Protein 5NCB (pdb70)

Nearest PDB structures (foldseek):
  8u1i-assembly1_A  TM=9.686E-01  e=1.005E-39  Amycolatopsis thermoflava N1165
  3ejb-assembly4_H  TM=8.781E-01  e=1.140E-22  Bacillus subtilis
  7tnu-assembly1_A  TM=8.016E-01  e=3.005E-18  Rhodopseudomonas palustris HaA2
  8hgc-assembly1_A  TM=7.969E-01  e=2.587E-18  Rhodopseudomonas palustris HaA2
  8gly-assembly1_A  TM=8.025E-01  e=7.378E-18  Rhodopseudomonas palustris HaA2

Solvent-accessible surface area: 16768 Å² total

Foldseek 3Di:
DPPVVVVLVVDELNLFQPVQVVLVVCLVPPQWDQRQQLRATEHQAQVQQQCQLAPPQKAWAFRPLQCVLQPPDALRHDDDPLVVLQLCLQPCQPLVNCVVPVCVLQQVQLVVLCVVPLPPQKDWCLVSHLQQSLCCSLCVQQVNNVQHSVLLVQLQVLSQQRLQQRTADPVRHRPCPVSNVSSVVSLVVCCVVCVVVVVCLLVPPDRHSNSCQQDPDDPSGGDDCVNCVSNVSVCSHPSVFLSQLLLLVVQCLVVVVNLLVCLVPVVLVLLSSLLSCLLAQQQQARIWIFGQAFDAGRNDTDGHGHIYYRQNSNSQHPVPDDPSNHRDSPDPPDDGQSQHDHPSGHSNVSSSSSSSSSVNSVCVSAVFKHFPVVDDWGWGGNRGIGTPITMIGGDD

B-factor: mean 24.37, std 8.32, range [14.02, 73.14]

Structure (mmCIF, N/CA/C/O backbone):
data_5NCB
#
_entry.id   5NCB
#
_cell.length_a   104.080
_cell.length_b   104.080
_cell.length_c   115.754
_cell.angle_alpha   90.00
_cell.angle_beta   90.00
_cell.angle_gamma   90.00
#
_symmetry.space_group_name_H-M   'P 43 21 2'
#
loop_
_entity.id
_entity.type
_entity.pdbx_description
1 polymer 'Cytochrome P450'
2 non-polymer 'PROTOPORPHYRIN IX CONTAINING FE'
3 non-polymer Guaiacol
4 water water
#
loop_
_atom_site.group_PDB
_atom_site.id
_atom_site.type_symbol
_atom_site.label_atom_id
_atom_site.label_alt_id
_atom_site.label_comp_id
_atom_site.label_asym_id
_atom_site.label_entity_id
_atom_site.label_seq_id
_atom_site.pdbx_PDB_ins_code
_atom_site.Cartn_x
_atom_site.Cartn_y
_atom_site.Cartn_z
_atom_site.occupancy
_atom_site.B_iso_or_equiv
_atom_site.auth_seq_id
_atom_site.auth_comp_id
_atom_site.auth_asym_id
_atom_site.auth_atom_id
_atom_site.pdbx_PDB_model_num
ATOM 1 N N . GLU A 1 7 ? -4.149 37.643 72.993 1.00 42.78 5 GLU A N 1
ATOM 2 C CA . GLU A 1 7 ? -4.083 38.554 74.092 1.00 44.29 5 GLU A CA 1
ATOM 3 C C . GLU A 1 7 ? -4.489 39.958 73.622 1.00 41.17 5 GLU A C 1
ATOM 4 O O . GLU A 1 7 ? -4.699 40.797 74.486 1.00 47.08 5 GLU A O 1
ATOM 10 N N . ARG A 1 8 ? -4.597 40.221 72.293 1.00 36.92 6 ARG A N 1
ATOM 11 C CA . ARG A 1 8 ? -5.045 41.570 71.808 1.00 29.17 6 ARG A CA 1
ATOM 12 C C . ARG A 1 8 ? -6.576 41.623 71.850 1.00 27.10 6 ARG A C 1
ATOM 13 O O . ARG A 1 8 ? -7.233 40.929 71.057 1.00 26.13 6 ARG A O 1
ATOM 21 N N . PRO A 1 9 ? -7.154 42.433 72.742 1.00 22.62 7 PRO A N 1
ATOM 22 C CA . PRO A 1 9 ? -8.561 42.180 73.044 1.00 22.48 7 PRO A CA 1
ATOM 23 C C . PRO A 1 9 ? -9.557 42.355 71.901 1.00 19.68 7 PRO A C 1
ATOM 24 O O . PRO A 1 9 ? -10.471 41.531 71.732 1.00 20.09 7 PRO A O 1
ATOM 28 N N . ASP A 1 10 ? -9.367 43.399 71.119 1.00 19.78 8 ASP A N 1
ATOM 29 C CA . ASP A 1 10 ? -10.288 43.673 70.030 1.00 19.06 8 ASP A CA 1
ATOM 30 C C . ASP A 1 10 ? -10.237 42.626 68.917 1.00 20.39 8 ASP A C 1
ATOM 31 O O . ASP A 1 10 ? -11.132 42.586 68.078 1.00 21.24 8 ASP A O 1
ATOM 36 N N . LEU A 1 11 ? -9.168 41.824 68.904 1.00 19.59 9 LEU A N 1
ATOM 37 C CA . LEU A 1 11 ? -9.027 40.759 67.937 1.00 21.40 9 LEU A CA 1
ATOM 38 C C . LEU A 1 11 ? -9.438 39.405 68.492 1.00 21.13 9 LEU A C 1
ATOM 39 O O . LEU A 1 11 ? -9.050 38.393 67.923 1.00 23.60 9 LEU A O 1
ATOM 44 N N . ALA A 1 12 ? -10.252 39.357 69.532 1.00 20.41 10 ALA A N 1
ATOM 45 C CA . ALA A 1 12 ? -10.669 38.063 70.124 1.00 22.25 10 ALA A CA 1
ATOM 46 C C . ALA A 1 12 ? -11.361 37.152 69.097 1.00 21.20 10 ALA A C 1
ATOM 47 O O . ALA A 1 12 ? -11.388 35.931 69.262 1.00 22.01 10 ALA A O 1
ATOM 49 N N . TRP A 1 13 ? -11.956 37.753 68.066 1.00 18.67 11 TRP A N 1
ATOM 50 C CA . TRP A 1 13 ? -12.578 36.969 66.989 1.00 19.53 11 TRP A CA 1
ATOM 51 C C . TRP A 1 13 ? -11.605 36.035 66.308 1.00 18.91 11 TRP A C 1
ATOM 52 O O . TRP A 1 13 ? -12.005 34.990 65.790 1.00 20.11 11 TRP A O 1
ATOM 63 N N . LEU A 1 14 ? -10.315 36.404 66.294 1.00 18.77 12 LEU A N 1
ATOM 64 C CA . LEU A 1 14 ? -9.317 35.546 65.669 1.00 19.00 12 LEU A CA 1
ATOM 65 C C . LEU A 1 14 ? -9.161 34.211 66.371 1.00 19.86 12 LEU A C 1
ATOM 66 O O . LEU A 1 14 ? -8.660 33.250 65.766 1.00 21.33 12 LEU A O 1
ATOM 71 N N . ASP A 1 15 ? -9.566 34.122 67.638 1.00 19.89 13 ASP A N 1
ATOM 72 C CA . ASP A 1 15 ? -9.518 32.848 68.383 1.00 20.60 13 ASP A CA 1
ATOM 73 C C . ASP A 1 15 ? -10.457 31.823 67.749 1.00 20.82 13 ASP A C 1
ATOM 74 O O . ASP A 1 15 ? -10.274 30.632 67.993 1.00 23.16 13 ASP A O 1
ATOM 79 N N . GLU A 1 16 ? -11.418 32.285 66.938 1.00 20.10 14 GLU A N 1
ATOM 80 C CA . GLU A 1 16 ? -12.423 31.399 66.320 1.00 20.07 14 GLU A CA 1
ATOM 81 C C . GLU A 1 16 ? -12.148 31.072 64.862 1.00 19.56 14 GLU A C 1
ATOM 82 O O . GLU A 1 16 ? -12.911 30.346 64.233 1.00 21.00 14 GLU A O 1
ATOM 88 N N . VAL A 1 17 ? -11.058 31.620 64.323 1.00 18.48 15 VAL A N 1
ATOM 89 C CA . VAL A 1 17 ? -10.630 31.314 62.964 1.00 17.28 15 VAL A CA 1
ATOM 90 C C . VAL A 1 17 ? -9.994 29.937 62.948 1.00 17.73 15 VAL A C 1
ATOM 91 O O . VAL A 1 17 ? -9.171 29.601 63.806 1.00 20.00 15 VAL A O 1
ATOM 95 N N . THR A 1 18 ? -10.411 29.138 61.978 1.00 18.21 16 THR A N 1
ATOM 96 C CA . THR A 1 18 ? -9.908 27.765 61.865 1.00 18.81 16 THR A CA 1
ATOM 97 C C . THR A 1 18 ? -8.954 27.576 60.684 1.00 17.41 16 THR A C 1
ATOM 98 O O . THR A 1 18 ? -8.933 28.338 59.713 1.00 17.96 16 THR A O 1
ATOM 110 N N . THR A 1 20 ? -9.126 25.102 58.524 1.00 17.84 18 THR A N 1
ATOM 111 C CA . THR A 1 20 ? -9.937 24.771 57.365 1.00 19.22 18 THR A CA 1
ATOM 112 C C . THR A 1 20 ? -10.501 26.017 56.673 1.00 17.43 18 THR A C 1
ATOM 113 O O . THR A 1 20 ? -10.518 26.104 55.443 1.00 19.82 18 THR A O 1
ATOM 117 N N . GLN A 1 21 ? -10.953 26.985 57.474 1.00 17.94 19 GLN A N 1
ATOM 118 C CA . GLN A 1 21 ? -11.454 28.211 56.903 1.00 18.11 19 GLN A CA 1
ATOM 119 C C . GLN A 1 21 ? -10.383 28.917 56.078 1.00 18.47 19 GLN A C 1
ATOM 120 O O . GLN A 1 21 ? -10.633 29.381 54.976 1.00 19.85 19 GLN A O 1
ATOM 126 N N . LEU A 1 22 ? -9.177 28.967 56.611 1.00 17.67 20 LEU A N 1
ATOM 127 C CA . LEU A 1 22 ? -8.101 29.664 55.898 1.00 18.16 20 LEU A CA 1
ATOM 128 C C . LEU A 1 22 ? -7.694 28.899 54.641 1.00 17.65 20 LEU A C 1
ATOM 129 O O . LEU A 1 22 ? -7.371 29.516 53.621 1.00 18.78 20 LEU A O 1
ATOM 134 N N . GLU A 1 23 ? -7.708 27.560 54.691 1.00 17.50 21 GLU A N 1
ATOM 135 C CA . GLU A 1 23 ? -7.411 26.768 53.504 1.00 18.51 21 GLU A CA 1
ATOM 136 C C . GLU A 1 23 ? -8.470 26.934 52.417 1.00 18.18 21 GLU A C 1
ATOM 137 O O . GLU A 1 23 ? -8.139 27.053 51.225 1.00 18.21 21 GLU A O 1
ATOM 143 N N . ARG A 1 24 ? -9.753 26.964 52.827 1.00 17.55 22 ARG A N 1
ATOM 144 C CA . ARG A 1 24 ? -10.821 27.054 51.862 1.00 18.14 22 ARG A CA 1
ATOM 145 C C . ARG A 1 24 ? -10.851 28.416 51.199 1.00 18.87 22 ARG A C 1
ATOM 146 O O . ARG A 1 24 ? -11.012 28.521 49.980 1.00 20.44 22 ARG A O 1
ATOM 154 N N . ASN A 1 25 ? -10.763 29.460 52.020 1.00 18.40 23 ASN A N 1
ATOM 155 C CA . ASN A 1 25 ? -10.798 30.820 51.526 1.00 19.60 23 ASN A CA 1
ATOM 156 C C . ASN A 1 25 ? -10.300 31.757 52.605 1.00 20.56 23 ASN A C 1
ATOM 157 O O . ASN A 1 25 ? -11.055 32.112 53.500 1.00 21.34 23 ASN A O 1
ATOM 162 N N . PRO A 1 26 ? -9.050 32.206 52.487 1.00 18.48 24 PRO A N 1
ATOM 163 C CA . PRO A 1 26 ? -8.480 33.062 53.550 1.00 18.78 24 PRO A CA 1
ATOM 164 C C . PRO A 1 26 ? -8.826 34.530 53.366 1.00 18.44 24 PRO A C 1
ATOM 165 O O . PRO A 1 26 ? -8.512 35.353 54.224 1.00 18.69 24 PRO A O 1
ATOM 169 N N . TYR A 1 27 ? -9.433 34.886 52.238 1.00 19.87 25 TYR A N 1
ATOM 170 C CA . TYR A 1 27 ? -9.559 36.313 51.899 1.00 19.93 25 TYR A CA 1
ATOM 171 C C . TYR A 1 27 ? -10.499 37.111 52.784 1.00 20.50 25 TYR A C 1
ATOM 172 O O . TYR A 1 27 ? -10.239 38.299 52.990 1.00 20.55 25 TYR A O 1
ATOM 181 N N . GLU A 1 28 ? -11.527 36.494 53.386 1.00 20.84 26 GLU A N 1
ATOM 182 C CA . GLU A 1 28 ? -12.409 37.313 54.266 1.00 21.91 26 GLU A CA 1
ATOM 183 C C . GLU A 1 28 ? -11.733 37.650 55.571 1.00 20.26 26 GLU A C 1
ATOM 184 O O . GLU A 1 28 ? -11.790 38.793 56.053 1.00 22.24 26 GLU A O 1
ATOM 190 N N . VAL A 1 29 ? -11.034 36.648 56.158 1.00 19.35 27 VAL A N 1
ATOM 191 C CA . VAL A 1 29 ? -10.316 36.902 57.396 1.00 19.42 27 VAL A CA 1
ATOM 192 C C . VAL A 1 29 ? -9.228 37.958 57.103 1.00 18.08 27 VAL A C 1
ATOM 193 O O . VAL A 1 29 ? -9.004 38.898 57.898 1.00 19.09 27 VAL A O 1
ATOM 197 N N . TYR A 1 30 ? -8.487 37.762 56.019 1.00 18.30 28 TYR A N 1
ATOM 198 C CA . TYR A 1 30 ? -7.396 38.688 55.713 1.00 18.85 28 TYR A CA 1
ATOM 199 C C . TYR A 1 30 ? -7.862 40.087 55.331 1.00 19.41 28 TYR A C 1
ATOM 200 O O . TYR A 1 30 ? -7.164 41.063 55.636 1.00 19.70 28 TYR A O 1
ATOM 209 N N . GLU A 1 31 ? -9.051 40.219 54.738 1.00 19.41 29 GLU A N 1
ATOM 210 C CA . GLU A 1 31 ? -9.635 41.558 54.583 1.00 20.42 29 GLU A CA 1
ATOM 211 C C . GLU A 1 31 ? -9.805 42.272 55.941 1.00 21.34 29 GLU A C 1
ATOM 212 O O . GLU A 1 31 ? -9.452 43.447 56.107 1.00 22.11 29 GLU A O 1
ATOM 218 N N . ARG A 1 32 ? -10.319 41.569 56.929 1.00 19.64 30 ARG A N 1
ATOM 219 C CA . ARG A 1 32 ? -10.391 42.123 58.266 1.00 20.14 30 ARG A CA 1
ATOM 220 C C . ARG A 1 32 ? -9.018 42.439 58.843 1.00 20.83 30 ARG A C 1
ATOM 221 O O . ARG A 1 32 ? -8.866 43.464 59.474 1.00 21.47 30 ARG A O 1
ATOM 229 N N . LEU A 1 33 ? -8.045 41.523 58.703 1.00 18.95 31 LEU A N 1
ATOM 230 C CA . LEU A 1 33 ? -6.728 41.800 59.229 1.00 19.67 31 LEU A CA 1
ATOM 231 C C . LEU A 1 33 ? -6.125 43.055 58.613 1.00 18.46 31 LEU A C 1
ATOM 232 O O . LEU A 1 33 ? -5.511 43.873 59.316 1.00 20.79 31 LEU A O 1
ATOM 237 N N . ARG A 1 34 ? -6.257 43.226 57.313 1.00 19.85 32 ARG A N 1
ATOM 238 C CA . ARG A 1 34 ? -5.636 44.401 56.683 1.00 20.60 32 ARG A CA 1
ATOM 239 C C . ARG A 1 34 ? -6.208 45.698 57.259 1.00 21.22 32 ARG A C 1
ATOM 240 O O . ARG A 1 34 ? -5.515 46.717 57.354 1.00 24.23 32 ARG A O 1
ATOM 248 N N . ALA A 1 35 ? -7.482 45.668 57.637 1.00 22.54 33 ALA A N 1
ATOM 249 C CA . ALA A 1 35 ? -8.118 46.835 58.224 1.00 22.75 33 ALA A CA 1
ATOM 250 C C . ALA A 1 35 ? -7.859 47.011 59.710 1.00 23.29 33 ALA A C 1
ATOM 251 O O . ALA A 1 35 ? -7.667 48.161 60.181 1.00 25.20 33 ALA A O 1
ATOM 253 N N . GLU A 1 36 ? -7.904 45.917 60.459 1.00 21.71 34 GLU A N 1
ATOM 254 C CA . GLU A 1 36 ? -7.838 45.953 61.899 1.00 22.13 34 GLU A CA 1
ATOM 255 C C . GLU A 1 36 ? -6.442 45.920 62.468 1.00 21.81 34 GLU A C 1
ATOM 256 O O . GLU A 1 36 ? -6.201 46.509 63.512 1.00 22.78 34 GLU A O 1
ATOM 262 N N . ALA A 1 37 ? -5.549 45.137 61.835 1.00 21.06 35 ALA A N 1
ATOM 263 C CA . ALA A 1 37 ? -4.279 44.794 62.435 1.00 21.82 35 ALA A CA 1
ATOM 264 C C . ALA A 1 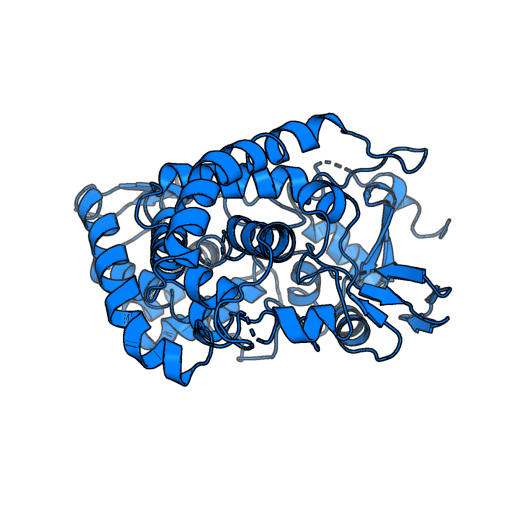37 ? -3.359 44.215 61.359 1.00 20.53 35 ALA A C 1
ATOM 265 O O . ALA A 1 37 ? -3.196 43.009 61.245 1.00 21.60 35 ALA A O 1
ATOM 267 N N . PRO A 1 38 ? -2.733 45.087 60.563 1.00 21.50 36 PRO A N 1
ATOM 268 C CA . PRO A 1 38 ? -1.813 44.674 59.483 1.00 20.61 36 PRO A CA 1
ATOM 269 C C . PRO A 1 38 ? -0.713 43.735 59.944 1.00 19.78 36 PRO A C 1
ATOM 270 O O . PRO A 1 38 ? -0.167 43.003 59.105 1.00 21.03 36 PRO A O 1
ATOM 274 N N . LEU A 1 39 ? -0.353 43.807 61.216 1.00 20.02 37 LEU A N 1
ATOM 275 C CA . LEU A 1 39 ? 0.512 42.803 61.868 1.00 19.57 37 LEU A CA 1
ATOM 276 C C . LEU A 1 39 ? -0.295 42.237 63.030 1.00 20.33 37 LEU A C 1
ATOM 277 O O . LEU A 1 39 ? -0.629 42.969 63.963 1.00 21.62 37 LEU A O 1
ATOM 282 N N . ALA A 1 40 ? -0.627 40.955 62.980 1.00 20.11 38 ALA A N 1
ATOM 283 C CA . ALA A 1 40 ? -1.552 40.341 63.973 1.00 21.00 38 ALA A CA 1
ATOM 284 C C . ALA A 1 40 ? -1.137 38.927 64.308 1.00 19.41 38 ALA A C 1
ATOM 285 O O . ALA A 1 40 ? -0.771 38.183 63.387 1.00 20.12 38 ALA A O 1
ATOM 287 N N . PHE A 1 41 ? -1.314 38.551 65.572 1.00 18.80 39 PHE A N 1
ATOM 288 C CA . PHE A 1 41 ? -1.063 37.187 66.018 1.00 18.43 39 PHE A CA 1
ATOM 289 C C . PHE A 1 41 ? -2.316 36.335 65.745 1.00 19.11 39 PHE A C 1
ATOM 290 O O . PHE A 1 41 ? -3.409 36.663 66.228 1.00 20.79 39 PHE A O 1
ATOM 298 N N . VAL A 1 42 ? -2.164 35.307 64.923 1.00 17.76 40 VAL A N 1
ATOM 299 C CA . VAL A 1 42 ? -3.274 34.446 64.512 1.00 17.68 40 VAL A CA 1
ATOM 300 C C . VAL A 1 42 ? -3.152 33.152 65.319 1.00 17.96 40 VAL A C 1
ATOM 301 O O . VAL A 1 42 ? -2.244 32.357 65.060 1.00 18.96 40 VAL A O 1
ATOM 305 N N . PRO A 1 43 ? -4.068 32.901 66.286 1.00 17.51 41 PRO A N 1
ATOM 306 C CA . PRO A 1 43 ? -3.823 31.770 67.203 1.00 18.72 41 PRO A CA 1
ATOM 307 C C . PRO A 1 43 ? -3.658 30.413 66.546 1.00 18.84 41 PRO A C 1
ATOM 308 O O . PRO A 1 43 ? -2.726 29.678 66.891 1.00 19.71 41 PRO A O 1
ATOM 312 N N . VAL A 1 44 ? -4.504 30.074 65.559 1.00 17.74 42 VAL A N 1
ATOM 313 C CA . VAL A 1 44 ? -4.387 28.747 64.937 1.00 18.43 42 VAL A CA 1
ATOM 314 C C . VAL A 1 44 ? -3.096 28.545 64.169 1.00 18.52 42 VAL A C 1
ATOM 315 O O . VAL A 1 44 ? -2.642 27.432 64.062 1.00 18.91 42 VAL A O 1
ATOM 319 N N . LEU A 1 45 ? -2.459 29.650 63.743 1.00 18.31 43 LEU A N 1
ATOM 320 C CA . LEU A 1 45 ? -1.164 29.587 63.069 1.00 19.16 43 LEU A CA 1
ATOM 321 C C . LEU A 1 45 ? 0.007 29.678 64.021 1.00 19.15 43 LEU A C 1
ATOM 322 O O . LEU A 1 45 ? 1.166 29.388 63.637 1.00 22.42 43 LEU A O 1
ATOM 327 N N . GLY A 1 46 ? -0.247 30.087 65.240 1.00 18.81 44 GLY A N 1
ATOM 328 C CA . GLY A 1 46 ? 0.793 30.230 66.238 1.00 19.53 44 GLY A CA 1
ATOM 329 C C . GLY A 1 46 ? 1.841 31.288 65.966 1.00 19.06 44 GLY A C 1
ATOM 330 O O . GLY A 1 46 ? 2.952 31.173 66.477 1.00 21.69 44 GLY A O 1
ATOM 331 N N . SER A 1 47 ? 1.467 32.299 65.196 1.00 18.31 45 SER A N 1
ATOM 332 C CA . SER A 1 47 ? 2.418 33.274 64.740 1.00 17.64 45 SER A CA 1
ATOM 333 C C . SER A 1 47 ? 1.756 34.591 64.434 1.00 18.53 45 SER A C 1
ATOM 334 O O . SER A 1 47 ? 0.587 34.635 64.020 1.00 19.02 45 SER A O 1
ATOM 337 N N . TYR A 1 48 ? 2.560 35.636 64.519 1.00 18.41 46 TYR A N 1
ATOM 338 C CA . TYR A 1 48 ? 2.218 36.880 63.826 1.00 19.35 46 TYR A CA 1
ATOM 339 C C . TYR A 1 48 ? 2.189 36.662 62.326 1.00 19.12 46 TYR A C 1
ATOM 340 O O . TYR A 1 48 ? 2.982 35.884 61.759 1.00 18.74 46 TYR A O 1
ATOM 349 N N . VAL A 1 49 ? 1.282 37.400 61.689 1.00 18.57 47 VAL A N 1
ATOM 350 C CA . VAL A 1 49 ? 1.089 37.401 60.255 1.00 18.35 47 VAL A CA 1
ATOM 351 C C . VAL A 1 49 ? 1.071 38.876 59.794 1.00 17.88 47 VAL A C 1
ATOM 352 O O . VAL A 1 49 ? 0.394 39.720 60.397 1.00 18.82 47 VAL A O 1
ATOM 356 N N . ALA A 1 50 ? 1.744 39.115 58.681 1.00 18.27 48 ALA A N 1
ATOM 357 C CA . ALA A 1 50 ? 1.734 40.371 57.952 1.00 19.04 48 ALA A CA 1
ATOM 358 C C . ALA A 1 50 ? 0.760 40.252 56.823 1.00 18.28 48 ALA A C 1
ATOM 359 O O . ALA A 1 50 ? 0.898 39.363 55.966 1.00 18.24 48 ALA A O 1
ATOM 361 N N . SER A 1 51 ? -0.227 41.161 56.789 1.00 18.95 49 SER A N 1
ATOM 362 C CA . SER A 1 51 ? -1.327 41.030 55.801 1.00 18.99 49 SER A CA 1
ATOM 363 C C . SER A 1 51 ? -1.355 42.099 54.712 1.00 19.05 49 SER A C 1
ATOM 364 O O . SER A 1 51 ? -1.998 41.921 53.685 1.00 19.54 49 SER A O 1
ATOM 367 N N . THR A 1 52 ? -0.703 43.240 54.950 1.00 18.76 50 THR A N 1
ATOM 368 C CA . THR A 1 52 ? -0.749 44.340 53.970 1.00 19.51 50 THR A CA 1
ATOM 369 C C . THR A 1 52 ? 0.547 44.414 53.155 1.00 19.28 50 THR A C 1
ATOM 370 O O . THR A 1 52 ? 1.582 43.853 53.537 1.00 19.45 50 THR A O 1
ATOM 374 N N . ALA A 1 53 ? 0.500 45.140 52.039 1.00 19.76 51 ALA A N 1
ATOM 375 C CA . ALA A 1 53 ? 1.668 45.295 51.197 1.00 19.55 51 ALA A CA 1
ATOM 376 C C . ALA A 1 53 ? 2.792 46.042 51.913 1.00 20.54 51 ALA A C 1
ATOM 377 O O . ALA A 1 53 ? 3.933 45.594 51.888 1.00 20.54 51 ALA A O 1
ATOM 379 N N . GLU A 1 54 ? 2.454 47.101 52.627 1.00 20.31 52 GLU A N 1
ATOM 380 C CA . GLU A 1 54 ? 3.477 47.866 53.315 1.00 22.15 52 GLU A CA 1
ATOM 381 C C . GLU A 1 54 ? 4.182 47.022 54.378 1.00 21.33 52 GLU A C 1
ATOM 382 O O . GLU A 1 54 ? 5.398 47.059 54.472 1.00 22.10 52 GLU A O 1
ATOM 388 N N . VAL A 1 55 ? 3.429 46.262 55.168 1.00 19.76 53 VAL A N 1
ATOM 389 C CA . VAL A 1 55 ? 4.038 45.485 56.257 1.00 19.77 53 VAL A CA 1
ATOM 390 C C . VAL A 1 55 ? 4.827 44.313 55.685 1.00 20.64 53 VAL A C 1
ATOM 391 O O . VAL A 1 55 ? 5.932 44.037 56.136 1.00 20.10 53 VAL A O 1
ATOM 395 N N . CYS A 1 56 ? 4.258 43.612 54.717 1.00 18.83 54 CYS A N 1
ATOM 396 C CA . CYS A 1 56 ? 5.008 42.516 54.100 1.00 18.38 54 CYS A CA 1
ATOM 397 C C . CYS A 1 56 ? 6.308 43.008 53.503 1.00 19.07 54 CYS A C 1
ATOM 398 O O . CYS A 1 56 ? 7.352 42.375 53.721 1.00 20.27 54 CYS A O 1
ATOM 401 N N . ARG A 1 57 ? 6.274 44.111 52.742 1.00 18.74 55 ARG A N 1
ATOM 402 C CA . ARG A 1 57 ? 7.489 44.622 52.128 1.00 21.58 55 ARG A CA 1
ATOM 403 C C . ARG A 1 57 ? 8.489 45.073 53.203 1.00 20.37 55 ARG A C 1
ATOM 404 O O . ARG A 1 57 ? 9.696 44.783 53.070 1.00 22.50 55 ARG A O 1
ATOM 412 N N . GLU A 1 58 ? 8.012 45.730 54.255 1.00 19.07 56 GLU A N 1
ATOM 413 C CA . GLU A 1 58 ? 8.899 46.212 55.316 1.00 22.22 56 GLU A CA 1
ATOM 414 C C . GLU A 1 58 ? 9.612 45.036 55.982 1.00 20.92 56 GLU A C 1
ATOM 415 O O . GLU A 1 58 ? 10.802 45.064 56.154 1.00 23.27 56 GLU A O 1
ATOM 421 N N . VAL A 1 59 ? 8.841 44.017 56.375 1.00 19.77 57 VAL A N 1
ATOM 422 C CA . VAL A 1 59 ? 9.435 42.895 57.062 1.00 19.91 57 VAL A CA 1
ATOM 423 C C . VAL A 1 59 ? 10.417 42.155 56.145 1.00 21.25 57 VAL A C 1
ATOM 424 O O . VAL A 1 59 ? 11.496 41.732 56.605 1.00 21.20 57 VAL A O 1
ATOM 428 N N . ALA A 1 60 ? 10.022 41.937 54.898 1.00 18.78 58 ALA A N 1
ATOM 429 C CA . ALA A 1 60 ? 10.855 41.213 53.945 1.00 19.97 58 ALA A CA 1
ATOM 430 C C . ALA A 1 60 ? 12.181 41.890 53.615 1.00 21.57 58 ALA A C 1
ATOM 431 O O . ALA A 1 60 ? 13.123 41.205 53.188 1.00 24.79 58 ALA A O 1
ATOM 433 N N . THR A 1 61 ? 12.243 43.193 53.767 1.00 21.16 59 THR A N 1
ATOM 434 C CA . THR A 1 61 ? 13.415 43.977 53.399 1.00 22.53 59 THR A CA 1
ATOM 435 C C . THR A 1 61 ? 14.150 44.608 54.578 1.00 22.93 59 THR A C 1
ATOM 436 O O . THR A 1 61 ? 15.146 45.325 54.373 1.00 29.10 59 THR A O 1
ATOM 440 N N . SER A 1 62 ? 13.635 44.412 55.793 1.00 22.07 60 SER A N 1
ATOM 441 C CA . SER A 1 62 ? 14.167 45.103 56.960 1.00 23.00 60 SER A CA 1
ATOM 442 C C . SER A 1 62 ? 15.536 44.544 57.370 1.00 22.74 60 SER A C 1
ATOM 443 O O . SER A 1 62 ? 15.729 43.334 57.418 1.00 22.90 60 SER A O 1
ATOM 446 N N . PRO A 1 63 ? 16.461 45.427 57.766 1.00 25.95 61 PRO A N 1
ATOM 447 C CA . PRO A 1 63 ? 17.731 44.921 58.312 1.00 26.25 61 PRO A CA 1
ATOM 448 C C . PRO A 1 63 ? 17.598 44.294 59.673 1.00 22.35 61 PRO A C 1
ATOM 449 O O . PRO A 1 63 ? 18.548 43.664 60.126 1.00 26.69 61 PRO A O 1
ATOM 453 N N . ASP A 1 64 ? 16.435 44.466 60.320 1.00 22.24 62 ASP A N 1
ATOM 454 C CA . ASP A 1 64 ? 16.214 43.926 61.645 1.00 22.70 62 ASP A CA 1
ATOM 455 C C . ASP A 1 64 ? 15.448 42.617 61.635 1.00 21.07 62 ASP A C 1
ATOM 456 O O . ASP A 1 64 ? 15.033 42.130 62.710 1.00 22.17 62 ASP A O 1
ATOM 461 N N . PHE A 1 65 ? 15.298 42.030 60.450 1.00 19.73 63 PHE A N 1
ATOM 462 C CA . PHE A 1 65 ? 14.703 40.708 60.265 1.00 19.50 63 PHE A CA 1
ATOM 463 C C . PHE A 1 65 ? 15.668 39.866 59.430 1.00 19.42 63 PHE A C 1
ATOM 464 O O . PHE A 1 65 ? 16.466 40.381 58.639 1.00 21.73 63 PHE A O 1
ATOM 472 N N . GLU A 1 66 ? 15.537 38.560 59.582 1.00 19.90 64 GLU A N 1
ATOM 473 C CA . GLU A 1 66 ? 16.219 37.588 58.718 1.00 20.28 64 GLU A CA 1
ATOM 474 C C . GLU A 1 66 ? 15.257 36.462 58.363 1.00 17.47 64 GLU A C 1
ATOM 475 O O . GLU A 1 66 ? 14.163 36.401 58.934 1.00 18.00 64 GLU A O 1
ATOM 481 N N . ALA A 1 67 ? 15.629 35.578 57.439 1.00 17.42 65 ALA A N 1
ATOM 482 C CA . ALA A 1 67 ? 14.696 34.490 57.123 1.00 17.20 65 ALA A CA 1
ATOM 483 C C . ALA A 1 67 ? 14.535 33.543 58.286 1.00 17.28 65 ALA A C 1
ATOM 484 O O . ALA A 1 67 ? 15.478 33.265 59.042 1.00 18.31 65 ALA A O 1
ATOM 486 N N . VAL A 1 68 ? 13.342 32.948 58.364 1.00 16.86 66 VAL A N 1
ATOM 487 C CA . VAL A 1 68 ? 13.085 31.817 59.240 1.00 17.05 66 VAL A CA 1
ATOM 488 C C . VAL A 1 68 ? 12.119 30.937 58.497 1.00 16.70 66 VAL A C 1
ATOM 489 O O . VAL A 1 68 ? 11.234 31.451 57.800 1.00 18.36 66 VAL A O 1
ATOM 493 N N . ILE A 1 69 ? 12.255 29.635 58.630 1.00 15.70 67 ILE A N 1
ATOM 494 C CA . ILE A 1 69 ? 11.253 28.753 58.033 1.00 16.48 67 ILE A CA 1
ATOM 495 C C . ILE A 1 69 ? 10.069 28.660 59.002 1.00 17.94 67 ILE A C 1
ATOM 496 O O . ILE A 1 69 ? 10.235 28.760 60.221 1.00 18.35 67 ILE A O 1
ATOM 501 N N . THR A 1 70 ? 8.866 28.486 58.469 1.00 17.61 68 THR A N 1
ATOM 502 C CA . THR A 1 70 ? 7.733 28.296 59.360 1.00 17.66 68 THR A CA 1
ATOM 503 C C . THR A 1 70 ? 7.894 26.991 60.141 1.00 17.31 68 THR A C 1
ATOM 504 O O . THR A 1 70 ? 8.643 26.081 59.715 1.00 18.09 68 THR A O 1
ATOM 508 N N . PRO A 1 71 ? 7.169 26.864 61.244 1.00 17.88 69 PRO A N 1
ATOM 509 C CA . PRO A 1 71 ? 7.323 25.609 62.036 1.00 18.28 69 PRO A CA 1
ATOM 510 C C . PRO A 1 71 ? 7.025 24.322 61.244 1.00 17.41 69 PRO A C 1
ATOM 511 O O . PRO A 1 71 ? 7.825 23.369 61.288 1.00 17.46 69 PRO A O 1
ATOM 515 N N . ALA A 1 72 ? 5.914 24.305 60.488 1.00 16.80 70 ALA A N 1
ATOM 516 C CA . ALA A 1 72 ? 5.585 23.135 59.710 1.00 15.92 70 ALA A CA 1
ATOM 517 C C . ALA A 1 72 ? 6.502 22.984 58.520 1.00 16.53 70 ALA A C 1
ATOM 518 O O . ALA A 1 72 ? 6.814 21.866 58.088 1.00 16.43 70 ALA A O 1
ATOM 520 N N . GLY A 1 73 ? 6.998 24.103 58.007 1.00 15.75 71 GLY A N 1
ATOM 521 C CA . GLY A 1 73 ? 7.952 24.055 56.905 1.00 16.45 71 GLY A CA 1
ATOM 522 C C . GLY A 1 73 ? 9.249 23.418 57.373 1.00 15.74 71 GLY A C 1
ATOM 523 O O . GLY A 1 73 ? 9.853 22.632 56.637 1.00 16.26 71 GLY A O 1
ATOM 524 N N . GLY A 1 74 ? 9.717 23.805 58.549 1.00 15.30 72 GLY A N 1
ATOM 525 C CA . GLY A 1 74 ? 10.938 23.228 59.082 1.00 15.86 72 GLY A CA 1
ATOM 526 C C . GLY A 1 74 ? 10.774 21.746 59.413 1.00 15.61 72 GLY A C 1
ATOM 527 O O . GLY A 1 74 ? 11.683 20.940 59.140 1.00 16.24 72 GLY A O 1
ATOM 528 N N . ARG A 1 75 ? 9.637 21.379 60.003 1.00 15.28 73 ARG A N 1
ATOM 529 C CA . ARG A 1 75 ? 9.378 19.967 60.265 1.00 16.03 73 ARG A CA 1
ATOM 530 C C . ARG A 1 75 ? 9.450 19.157 58.969 1.00 15.93 73 ARG A C 1
ATOM 531 O O . ARG A 1 75 ? 9.894 17.996 58.958 1.00 18.18 73 ARG A O 1
ATOM 539 N N . THR A 1 76 ? 9.043 19.778 57.855 1.00 15.61 74 THR A N 1
ATOM 540 C CA . THR A 1 76 ? 9.017 19.135 56.552 1.00 15.54 74 THR A CA 1
ATOM 541 C C . THR A 1 76 ? 10.372 19.110 55.859 1.00 16.92 74 THR A C 1
ATOM 542 O O . THR A 1 76 ? 10.799 18.067 55.358 1.00 18.73 74 THR A O 1
ATOM 546 N N . PHE A 1 77 ? 11.088 20.244 55.853 1.00 15.92 75 PHE A N 1
ATOM 547 C CA . PHE A 1 77 ? 12.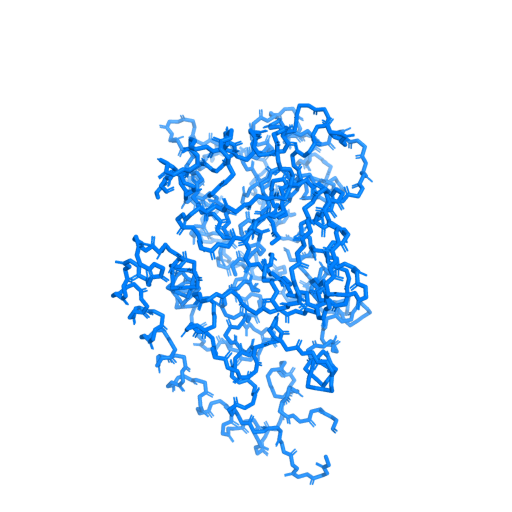310 20.348 55.069 1.00 16.80 75 PHE A CA 1
ATOM 548 C C . PHE A 1 77 ? 13.629 20.190 55.839 1.00 16.37 75 PHE A C 1
ATOM 549 O O . PHE A 1 77 ? 14.658 19.856 55.211 1.00 18.21 75 PHE A O 1
ATOM 557 N N . GLY A 1 78 ? 13.634 20.446 57.139 1.00 15.93 76 GLY A N 1
ATOM 558 C CA . GLY A 1 78 ? 14.869 20.462 57.915 1.00 17.10 76 GLY A CA 1
ATOM 559 C C . GLY A 1 78 ? 15.809 21.589 57.515 1.00 16.62 76 GLY A C 1
ATOM 560 O O . GLY A 1 78 ? 15.355 22.651 57.112 1.00 18.99 76 GLY A O 1
ATOM 561 N N . HIS A 1 79 ? 17.088 21.325 57.680 1.00 17.03 77 HIS A N 1
ATOM 562 C CA . HIS A 1 79 ? 18.180 22.289 57.483 1.00 15.27 77 HIS A CA 1
ATOM 563 C C . HIS A 1 79 ? 19.202 21.733 56.501 1.00 16.74 77 HIS A C 1
ATOM 564 O O . HIS A 1 79 ? 19.449 20.590 56.528 1.00 16.63 77 HIS A O 1
ATOM 571 N N . PRO A 1 80 ? 19.782 22.559 55.640 1.00 15.89 78 PRO A N 1
ATOM 572 C CA . PRO A 1 80 ? 19.541 23.994 55.504 1.00 15.89 78 PRO A CA 1
ATOM 573 C C . PRO A 1 80 ? 18.656 24.307 54.304 1.00 16.16 78 PRO A C 1
ATOM 574 O O . PRO A 1 80 ? 19.100 24.323 53.204 1.00 16.72 78 PRO A O 1
ATOM 578 N N . ALA A 1 81 ? 17.389 24.529 54.556 1.00 15.86 79 ALA A N 1
ATOM 579 C CA . ALA A 1 81 ? 16.531 24.877 53.450 1.00 16.43 79 ALA A CA 1
ATOM 580 C C . ALA A 1 81 ? 16.875 26.299 53.034 1.00 16.35 79 ALA A C 1
ATOM 581 O O . ALA A 1 81 ? 17.010 27.155 53.889 1.00 16.92 79 ALA A O 1
ATOM 583 N N . ILE A 1 82 ? 16.980 26.556 51.736 1.00 15.26 80 ILE A N 1
ATOM 584 C CA . ILE A 1 82 ? 17.420 27.904 51.299 1.00 15.77 80 ILE A CA 1
ATOM 585 C C . ILE A 1 82 ? 16.523 29.030 51.888 1.00 16.01 80 ILE A C 1
ATOM 586 O O . ILE A 1 82 ? 17.016 30.103 52.237 1.00 17.47 80 ILE A O 1
ATOM 591 N N . ILE A 1 83 ? 15.228 28.704 52.012 1.00 15.71 81 ILE A N 1
ATOM 592 C CA . ILE A 1 83 ? 14.278 29.658 52.531 1.00 16.19 81 ILE A CA 1
ATOM 593 C C . ILE A 1 83 ? 14.448 29.977 54.022 1.00 16.16 81 ILE A C 1
ATOM 594 O O . ILE A 1 83 ? 13.897 30.944 54.488 1.00 18.24 81 ILE A O 1
ATOM 599 N N . GLY A 1 84 ? 15.172 29.137 54.763 1.00 16.88 82 GLY A N 1
ATOM 600 C CA . GLY A 1 84 ? 15.242 29.206 56.192 1.00 18.53 82 GLY A CA 1
ATOM 601 C C . GLY A 1 84 ? 16.568 29.607 56.806 1.00 19.02 82 GLY A C 1
ATOM 602 O O . GLY A 1 84 ? 16.712 29.627 58.033 1.00 20.81 82 GLY A O 1
ATOM 603 N N . VAL A 1 85 ? 17.541 29.923 55.953 1.00 16.77 83 VAL A N 1
ATOM 604 C CA . VAL A 1 85 ? 18.892 30.185 56.418 1.00 17.01 83 VAL A CA 1
ATOM 605 C C . VAL A 1 85 ? 19.363 31.554 55.955 1.00 16.29 83 VAL A C 1
ATOM 606 O O . VAL A 1 85 ? 18.703 32.184 55.115 1.00 18.00 83 VAL A O 1
ATOM 610 N N . ASN A 1 86 ? 20.477 32.010 56.535 1.00 17.45 84 ASN A N 1
ATOM 611 C CA . ASN A 1 86 ? 20.982 33.347 56.331 1.00 17.56 84 ASN A CA 1
ATOM 612 C C . ASN A 1 86 ? 22.503 33.315 56.254 1.00 19.14 84 ASN A C 1
ATOM 613 O O . ASN A 1 86 ? 23.126 32.227 56.255 1.00 20.19 84 ASN A O 1
ATOM 618 N N . GLY A 1 87 ? 23.104 34.474 56.102 1.00 19.53 85 GLY A N 1
ATOM 619 C CA . GLY A 1 87 ? 24.566 34.555 56.230 1.00 21.14 85 GLY A CA 1
ATOM 620 C C . GLY A 1 87 ? 25.300 33.767 55.188 1.00 18.97 85 GLY A C 1
ATOM 621 O O . GLY A 1 87 ? 24.867 33.656 54.048 1.00 19.11 85 GLY A O 1
ATOM 622 N N . ASP A 1 88 ? 26.395 33.129 55.597 1.00 20.29 86 ASP A N 1
ATOM 623 C CA . ASP A 1 88 ? 27.243 32.464 54.632 1.00 21.48 86 ASP A CA 1
ATOM 624 C C . ASP A 1 88 ? 26.564 31.255 54.008 1.00 19.39 86 ASP A C 1
ATOM 625 O O . ASP A 1 88 ? 26.791 30.968 52.833 1.00 19.95 86 ASP A O 1
ATOM 630 N N . ILE A 1 89 ? 25.782 30.520 54.782 1.00 18.51 87 ILE A N 1
ATOM 631 C CA . ILE A 1 89 ? 25.092 29.370 54.216 1.00 18.33 87 ILE A CA 1
ATOM 632 C C . ILE A 1 89 ? 24.115 29.813 53.130 1.00 16.88 87 ILE A C 1
ATOM 633 O O . ILE A 1 89 ? 24.060 29.232 52.042 1.00 17.34 87 ILE A O 1
ATOM 638 N N . HIS A 1 90 ? 23.333 30.848 53.395 1.00 17.24 88 HIS A N 1
ATOM 639 C CA . HIS A 1 90 ? 22.418 31.343 52.377 1.00 16.72 88 HIS A CA 1
ATOM 640 C C . HIS A 1 90 ? 23.160 31.835 51.141 1.00 16.94 88 HIS A C 1
ATOM 641 O O . HIS A 1 90 ? 22.728 31.596 50.030 1.00 17.53 88 HIS A O 1
ATOM 648 N N . ALA A 1 91 ? 24.271 32.557 51.345 1.00 17.34 89 ALA A N 1
ATOM 649 C CA . ALA A 1 91 ? 25.038 33.002 50.202 1.00 17.75 89 ALA A CA 1
ATOM 650 C C . ALA A 1 91 ? 25.517 31.864 49.342 1.00 16.58 89 ALA A C 1
ATOM 651 O O . ALA A 1 91 ? 25.478 31.935 48.115 1.00 18.16 89 ALA A O 1
ATOM 653 N N . ASP A 1 92 ? 25.976 30.800 49.987 1.00 17.73 90 ASP A N 1
ATOM 654 C CA . ASP A 1 92 ? 26.417 29.644 49.215 1.00 17.98 90 ASP A CA 1
ATOM 655 C C . ASP A 1 92 ? 25.248 28.990 48.471 1.00 16.56 90 ASP A C 1
ATOM 656 O O . ASP A 1 92 ? 25.379 28.681 47.295 1.00 17.47 90 ASP A O 1
ATOM 661 N N . LEU A 1 93 ? 24.109 28.824 49.153 1.00 15.87 91 LEU A N 1
ATOM 662 C CA . LEU A 1 93 ? 22.976 28.184 48.490 1.00 16.63 91 LEU A CA 1
ATOM 663 C C . LEU A 1 93 ? 22.423 29.041 47.331 1.00 17.70 91 LEU A C 1
ATOM 664 O O . LEU A 1 93 ? 22.051 28.513 46.296 1.00 17.36 91 LEU A O 1
ATOM 669 N N . ARG A 1 94 ? 22.415 30.372 47.501 1.00 17.34 92 ARG A N 1
ATOM 670 C CA . ARG A 1 94 ? 22.038 31.232 46.387 1.00 18.02 92 ARG A CA 1
ATOM 671 C C . ARG A 1 94 ? 23.024 31.101 45.241 1.00 18.32 92 ARG A C 1
ATOM 672 O O . ARG A 1 94 ? 22.625 30.998 44.092 1.00 18.66 92 ARG A O 1
ATOM 680 N N . SER A 1 95 ? 24.335 31.044 45.560 1.00 18.47 93 SER A N 1
ATOM 681 C CA . SER A 1 95 ? 25.343 30.905 44.514 1.00 19.06 93 SER A CA 1
ATOM 682 C C . SER A 1 95 ? 25.182 29.583 43.764 1.00 18.49 93 SER A C 1
ATOM 683 O O . SER A 1 95 ? 25.453 29.491 42.576 1.00 20.59 93 SER A O 1
ATOM 694 N N . VAL A 1 97 ? 22.205 27.852 43.329 1.00 18.48 95 VAL A N 1
ATOM 695 C CA . VAL A 1 97 ? 20.995 27.759 42.484 1.00 18.83 95 VAL A CA 1
ATOM 696 C C . VAL A 1 97 ? 20.936 28.788 41.367 1.00 18.66 95 VAL A C 1
ATOM 697 O O . VAL A 1 97 ? 20.286 28.555 40.353 1.00 19.86 95 VAL A O 1
ATOM 701 N N . GLU A 1 98 ? 21.673 29.900 41.512 1.00 18.86 96 GLU A N 1
ATOM 702 C CA . GLU A 1 98 ? 21.486 31.003 40.568 1.00 19.50 96 GLU A CA 1
ATOM 703 C C . GLU A 1 98 ? 21.953 30.773 39.117 1.00 20.28 96 GLU A C 1
ATOM 704 O O . GLU A 1 98 ? 21.351 31.335 38.218 1.00 19.76 96 GLU A O 1
ATOM 710 N N . PRO A 1 99 ? 22.999 29.948 38.843 1.00 21.34 97 PRO A N 1
ATOM 711 C CA . PRO A 1 99 ? 23.484 29.951 37.457 1.00 22.69 97 PRO A CA 1
ATOM 712 C C . PRO A 1 99 ? 22.460 29.642 36.380 1.00 21.06 97 PRO A C 1
ATOM 713 O O . PRO A 1 99 ? 22.328 30.357 35.369 1.00 22.30 97 PRO A O 1
ATOM 717 N N . ALA A 1 100 ? 21.726 28.558 36.586 1.00 20.51 98 ALA A N 1
ATOM 718 C CA . ALA A 1 100 ? 20.736 28.144 35.583 1.00 21.73 98 ALA A CA 1
ATOM 719 C C . ALA A 1 100 ? 19.547 29.085 35.505 1.00 20.58 98 ALA A C 1
ATOM 720 O O . ALA A 1 100 ? 18.767 28.983 34.557 1.00 23.83 98 ALA A O 1
ATOM 722 N N . LEU A 1 101 ? 19.375 29.920 36.532 1.00 18.34 99 LEU A N 1
ATOM 723 C CA . LEU A 1 101 ? 18.274 30.865 36.617 1.00 17.40 99 LEU A CA 1
ATOM 724 C C . LEU A 1 101 ? 18.597 32.265 36.084 1.00 17.87 99 LEU A C 1
ATOM 725 O O . LEU A 1 101 ? 17.715 33.131 36.037 1.00 18.82 99 LEU A O 1
ATOM 730 N N . GLN A 1 102 ? 19.851 32.512 35.744 1.00 18.60 100 GLN A N 1
ATOM 731 C CA . GLN A 1 102 ? 20.280 33.828 35.264 1.00 19.19 100 GLN A CA 1
ATOM 732 C C . GLN A 1 102 ? 19.520 34.127 33.951 1.00 18.91 100 GLN A C 1
ATOM 733 O O . GLN A 1 102 ? 19.399 33.256 33.092 1.00 19.50 100 GLN A O 1
ATOM 739 N N . PRO A 1 103 ? 18.974 35.346 33.789 1.00 18.76 101 PRO A N 1
ATOM 740 C CA . PRO A 1 103 ? 18.193 35.603 32.578 1.00 18.57 101 PRO A CA 1
ATOM 741 C C . PRO A 1 103 ? 18.895 35.279 31.265 1.00 19.53 101 PRO A C 1
ATOM 742 O O . PRO A 1 103 ? 18.269 34.701 30.362 1.00 19.55 101 PRO A O 1
ATOM 746 N N . ALA A 1 104 ? 20.184 35.664 31.124 1.00 19.19 102 ALA A N 1
ATOM 747 C CA . ALA A 1 104 ? 20.893 35.375 29.882 1.00 21.42 102 ALA A CA 1
ATOM 748 C C . ALA A 1 104 ? 20.978 33.879 29.623 1.00 20.92 102 ALA A C 1
ATOM 749 O O . ALA A 1 104 ? 20.966 33.430 28.500 1.00 22.70 102 ALA A O 1
ATOM 751 N N . GLU A 1 105 ? 21.085 33.109 30.687 1.00 20.87 103 GLU A N 1
ATOM 752 C CA . GLU A 1 105 ? 21.177 31.640 30.552 1.00 22.45 103 GLU A CA 1
ATOM 753 C C . GLU A 1 105 ? 19.810 31.066 30.208 1.00 21.82 103 GLU A C 1
ATOM 754 O O . GLU A 1 105 ? 19.687 30.321 29.234 1.00 23.59 103 GLU A O 1
ATOM 760 N N . VAL A 1 106 ? 18.760 31.485 30.921 1.00 20.59 104 VAL A N 1
ATOM 761 C CA . VAL A 1 106 ? 17.415 31.011 30.591 1.00 20.58 104 VAL A CA 1
ATOM 762 C C . VAL A 1 106 ? 17.037 31.278 29.125 1.00 22.87 104 VAL A C 1
ATOM 763 O O . VAL A 1 106 ? 16.520 30.399 28.437 1.00 23.45 104 VAL A O 1
ATOM 767 N N . ASP A 1 107 ? 17.358 32.467 28.628 1.00 21.28 105 ASP A N 1
ATOM 768 C CA . ASP A 1 107 ? 17.021 32.812 27.263 1.00 22.05 105 ASP A CA 1
ATOM 769 C C . ASP A 1 107 ? 17.706 31.917 26.221 1.00 22.84 105 ASP A C 1
ATOM 770 O O . ASP A 1 107 ? 17.225 31.830 25.096 1.00 26.76 105 ASP A O 1
ATOM 775 N N . ARG A 1 108 ? 18.798 31.281 26.577 1.00 22.94 106 ARG A N 1
ATOM 776 C CA . ARG A 1 108 ? 19.490 30.409 25.653 1.00 23.83 106 ARG A CA 1
ATOM 777 C C . ARG A 1 108 ? 18.733 29.135 25.344 1.00 24.14 106 ARG A C 1
ATOM 778 O O . ARG A 1 108 ? 18.777 28.666 24.252 1.00 31.22 106 ARG A O 1
ATOM 786 N N . TRP A 1 109 ? 17.990 28.619 26.305 1.00 21.02 107 TRP A N 1
ATOM 787 C CA . TRP A 1 109 ? 17.398 27.278 26.164 1.00 21.48 107 TRP A CA 1
ATOM 788 C C . TRP A 1 109 ? 15.958 27.124 26.571 1.00 22.07 107 TRP A C 1
ATOM 789 O O . TRP A 1 109 ? 15.406 26.052 26.427 1.00 21.91 107 TRP A O 1
ATOM 800 N N . ILE A 1 110 ? 15.308 28.177 27.052 1.00 21.34 108 ILE A N 1
ATOM 801 C CA . ILE A 1 110 ? 13.974 27.979 27.624 1.00 20.51 108 ILE A CA 1
ATOM 802 C C . ILE A 1 110 ? 12.926 27.567 26.574 1.00 20.60 108 ILE A C 1
ATOM 803 O O . ILE A 1 110 ? 12.044 26.725 26.843 1.00 21.72 108 ILE A O 1
ATOM 808 N N . ASP A 1 111 ? 13.046 28.095 25.371 1.00 21.96 109 ASP A N 1
ATOM 809 C CA . ASP A 1 111 ? 12.098 27.764 24.349 1.00 22.55 109 ASP A CA 1
ATOM 810 C C . ASP A 1 111 ? 12.185 26.273 23.934 1.00 23.20 109 ASP A C 1
ATOM 811 O O . ASP A 1 111 ? 11.154 25.557 23.906 1.00 24.44 109 ASP A O 1
ATOM 816 N N . ASP A 1 112 ? 13.407 25.804 23.704 1.00 24.43 110 ASP A N 1
ATOM 817 C CA . ASP A 1 112 ? 13.617 24.413 23.323 1.00 25.14 110 ASP A CA 1
ATOM 818 C C . ASP A 1 112 ? 13.313 23.452 24.472 1.00 23.53 110 ASP A C 1
ATOM 819 O O . ASP A 1 112 ? 13.064 22.300 24.208 1.00 25.34 110 ASP A O 1
ATOM 824 N N . LEU A 1 113 ? 13.328 23.926 25.735 1.00 21.16 111 LEU A N 1
ATOM 825 C CA . LEU A 1 113 ? 12.912 23.128 26.874 1.00 21.05 111 LEU A CA 1
ATOM 826 C C . LEU A 1 113 ? 11.374 23.028 26.930 1.00 21.31 111 LEU A C 1
ATOM 827 O O . LEU A 1 113 ? 10.793 21.955 26.867 1.00 23.29 111 LEU A O 1
ATOM 832 N N . VAL A 1 114 ? 10.710 24.174 27.050 1.00 21.35 112 VAL A N 1
ATOM 833 C CA . VAL A 1 114 ? 9.295 24.181 27.406 1.00 22.30 112 VAL A CA 1
ATOM 834 C C . VAL A 1 114 ? 8.363 23.915 26.227 1.00 20.81 112 VAL A C 1
ATOM 835 O O . VAL A 1 114 ? 7.373 23.199 26.380 1.00 22.16 112 VAL A O 1
ATOM 839 N N . ARG A 1 115 ? 8.658 24.471 25.066 1.00 22.71 113 ARG A N 1
ATOM 840 C CA . ARG A 1 115 ? 7.708 24.387 23.951 1.00 23.53 113 ARG A CA 1
ATOM 841 C C . ARG A 1 115 ? 7.430 22.920 23.521 1.00 23.41 113 ARG A C 1
ATOM 842 O O . ARG A 1 115 ? 6.267 22.548 23.349 1.00 24.62 113 ARG A O 1
ATOM 850 N N . PRO A 1 116 ? 8.474 22.078 23.380 1.00 23.29 114 PRO A N 1
ATOM 851 C CA . PRO A 1 116 ? 8.183 20.670 23.023 1.00 23.09 114 PRO A CA 1
ATOM 852 C C . PRO A 1 116 ? 7.427 19.900 24.102 1.00 22.04 114 PRO A C 1
ATOM 853 O O . PRO A 1 116 ? 6.650 18.969 23.799 1.00 24.56 114 PRO A O 1
ATOM 857 N N . ILE A 1 117 ? 7.649 20.283 25.371 1.00 22.16 115 ILE A N 1
ATOM 858 C CA . ILE A 1 117 ? 6.942 19.686 26.493 1.00 21.57 115 ILE A CA 1
ATOM 859 C C . ILE A 1 117 ? 5.462 20.051 26.435 1.00 22.45 115 ILE A C 1
ATOM 860 O O . ILE A 1 117 ? 4.582 19.194 26.601 1.00 22.60 115 ILE A O 1
ATOM 865 N N . ALA A 1 118 ? 5.186 21.328 26.221 1.00 21.83 116 ALA A N 1
ATOM 866 C CA . ALA A 1 118 ? 3.813 21.814 26.111 1.00 22.25 116 ALA A CA 1
ATOM 867 C C . ALA A 1 118 ? 3.116 21.081 24.966 1.00 22.14 116 ALA A C 1
ATOM 868 O O . ALA A 1 118 ? 2.014 20.593 25.125 1.00 22.68 116 ALA A O 1
ATOM 870 N N . ARG A 1 119 ? 3.772 20.996 23.813 1.00 21.83 117 ARG A N 1
ATOM 871 C CA . ARG A 1 119 ? 3.203 20.263 22.664 1.00 23.44 117 ARG A CA 1
ATOM 872 C C . ARG A 1 119 ? 2.922 18.801 22.974 1.00 25.45 117 ARG A C 1
ATOM 873 O O . ARG A 1 119 ? 1.889 18.258 22.594 1.00 26.42 117 ARG A O 1
ATOM 881 N N . ARG A 1 120 ? 3.821 18.162 23.713 1.00 24.48 118 ARG A N 1
ATOM 882 C CA . ARG A 1 120 ? 3.639 16.760 24.025 1.00 27.86 118 ARG A CA 1
ATOM 883 C C . ARG A 1 120 ? 2.379 16.541 24.863 1.00 25.45 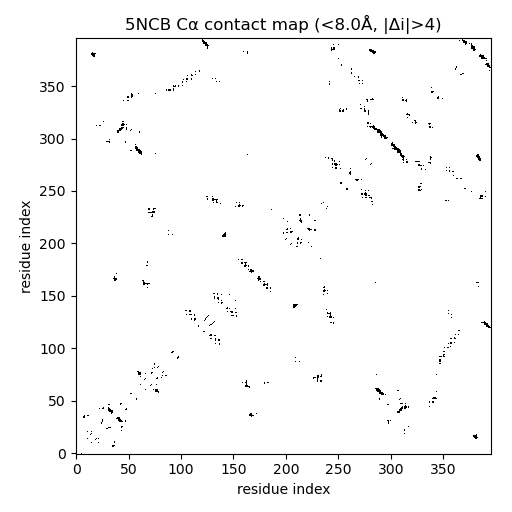118 ARG A C 1
ATOM 884 O O . ARG A 1 120 ? 1.581 15.616 24.595 1.00 26.29 118 ARG A O 1
ATOM 892 N N . TYR A 1 121 ? 2.175 17.390 25.861 1.00 23.68 119 TYR A N 1
ATOM 893 C CA . TYR A 1 121 ? 1.002 17.234 26.701 1.00 22.98 119 TYR A CA 1
ATOM 894 C C . TYR A 1 121 ? -0.269 17.651 25.962 1.00 23.70 119 TYR A C 1
ATOM 895 O O . TYR A 1 121 ? -1.306 16.982 26.069 1.00 24.12 119 TYR A O 1
ATOM 904 N N . LEU A 1 122 ? -0.211 18.711 25.163 1.00 23.49 120 LEU A N 1
ATOM 905 C CA . LEU A 1 122 ? -1.370 19.089 24.343 1.00 24.03 120 LEU A CA 1
ATOM 906 C C . LEU A 1 122 ? -1.820 17.994 23.365 1.00 24.44 120 LEU A C 1
ATOM 907 O O . LEU A 1 122 ? -3.027 17.776 23.178 1.00 27.85 120 LEU A O 1
ATOM 912 N N . GLU A 1 123 ? -0.859 17.318 22.740 1.00 24.76 121 GLU A N 1
ATOM 913 C CA . GLU A 1 123 ? -1.142 16.296 21.763 1.00 29.32 121 GLU A CA 1
ATOM 914 C C . GLU A 1 123 ? -2.030 15.201 22.315 1.00 29.55 121 GLU A C 1
ATOM 915 O O . GLU A 1 123 ? -2.788 14.558 21.563 1.00 33.41 121 GLU A O 1
ATOM 921 N N . ARG A 1 124 ? -1.946 15.000 23.620 1.00 27.40 122 ARG A N 1
ATOM 922 C CA . ARG A 1 124 ? -2.746 13.976 24.259 1.00 29.12 122 ARG A CA 1
ATOM 923 C C . ARG A 1 124 ? -4.246 14.259 24.331 1.00 28.49 122 ARG A C 1
ATOM 924 O O . ARG A 1 124 ? -5.013 13.294 24.445 1.00 31.65 122 ARG A O 1
ATOM 932 N N . PHE A 1 125 ? -4.626 15.532 24.269 1.00 25.45 123 PHE A N 1
ATOM 933 C CA . PHE A 1 125 ? -6.031 15.943 24.452 1.00 25.70 123 PHE A CA 1
ATOM 934 C C . PHE A 1 125 ? -6.606 17.008 23.530 1.00 24.38 123 PHE A C 1
ATOM 935 O O . PHE A 1 125 ? -7.816 17.231 23.591 1.00 25.01 123 PHE A O 1
ATOM 943 N N . GLU A 1 126 ? -5.799 17.651 22.685 1.00 25.43 124 GLU A N 1
ATOM 944 C CA . GLU A 1 126 ? -6.226 18.846 21.958 1.00 24.59 124 GLU A CA 1
ATOM 945 C C . GLU A 1 126 ? -7.344 18.603 20.948 1.00 25.65 124 GLU A C 1
ATOM 946 O O . GLU A 1 126 ? -7.937 19.578 20.490 1.00 28.34 124 GLU A O 1
ATOM 952 N N . ASN A 1 127 ? -7.656 17.339 20.614 1.00 26.58 125 ASN A N 1
ATOM 953 C CA . ASN A 1 127 ? -8.753 17.008 19.710 1.00 27.01 125 ASN A CA 1
ATOM 954 C C . ASN A 1 127 ? -9.950 16.406 20.433 1.00 24.62 125 ASN A C 1
ATOM 955 O O . ASN A 1 127 ? -10.940 15.968 19.801 1.00 28.77 125 ASN A O 1
ATOM 960 N N . ASP A 1 128 ? -9.916 16.401 21.767 1.00 26.33 126 ASP A N 1
ATOM 961 C CA . ASP A 1 128 ? -10.964 15.721 22.547 1.00 26.81 126 ASP A CA 1
ATOM 962 C C . ASP A 1 128 ? -12.250 16.551 22.711 1.00 25.90 126 ASP A C 1
ATOM 963 O O . ASP A 1 128 ? -13.332 16.007 22.768 1.00 30.05 126 ASP A O 1
ATOM 968 N N . GLY A 1 129 ? -12.104 17.863 22.741 1.00 25.36 127 GLY A N 1
ATOM 969 C CA . GLY A 1 129 ? -13.199 18.756 23.070 1.00 26.02 127 GLY A CA 1
ATOM 970 C C . GLY A 1 129 ? -13.461 18.984 24.543 1.00 24.00 127 GLY A C 1
ATOM 971 O O . GLY A 1 129 ? -14.368 19.732 24.899 1.00 24.74 127 GLY A O 1
ATOM 972 N N . HIS A 1 130 ? -12.692 18.328 25.399 1.00 24.51 128 HIS A N 1
ATOM 973 C CA . HIS A 1 130 ? -12.796 18.498 26.828 1.00 24.91 128 HIS A CA 1
ATOM 974 C C . HIS A 1 130 ? -11.459 18.155 27.476 1.00 24.47 128 HIS A C 1
ATOM 975 O O . HIS A 1 130 ? -10.672 17.354 26.930 1.00 25.66 128 HIS A O 1
ATOM 982 N N . ALA A 1 131 ? -11.198 18.763 28.639 1.00 22.95 129 ALA A N 1
ATOM 983 C CA . ALA A 1 131 ? -10.002 18.473 29.415 1.00 23.35 129 ALA A CA 1
ATOM 984 C C . ALA A 1 131 ? -10.162 19.083 30.790 1.00 21.30 129 ALA A C 1
ATOM 985 O O . ALA A 1 131 ? -11.001 19.965 30.994 1.00 22.83 129 ALA A O 1
ATOM 987 N N . GLU A 1 132 ? -9.380 18.581 31.730 1.00 21.09 130 GLU A N 1
ATOM 988 C CA . GLU A 1 132 ? -9.280 19.131 33.071 1.00 21.47 130 GLU A CA 1
ATOM 989 C C . GLU A 1 132 ? -7.820 19.642 33.017 1.00 20.74 130 GLU A C 1
ATOM 990 O O . GLU A 1 132 ? -6.922 18.889 33.142 1.00 21.16 130 GLU A O 1
ATOM 996 N N . LEU A 1 133 ? -7.642 20.945 32.856 1.00 21.24 131 LEU A N 1
ATOM 997 C CA . LEU A 1 133 ? -6.330 21.454 32.560 1.00 20.22 131 LEU A CA 1
ATOM 998 C C . LEU A 1 133 ? -5.300 21.405 33.691 1.00 20.51 131 LEU A C 1
ATOM 999 O O . LEU A 1 133 ? -4.126 21.458 33.397 1.00 21.50 131 LEU A O 1
ATOM 1004 N N . VAL A 1 134 ? -5.705 21.379 34.968 1.00 19.35 132 VAL A N 1
ATOM 1005 C CA . VAL A 1 134 ? -4.728 21.308 36.057 1.00 20.10 132 VAL A CA 1
ATOM 1006 C C . VAL A 1 134 ? -3.943 19.997 35.939 1.00 21.78 132 VAL A C 1
ATOM 1007 O O . VAL A 1 134 ? -2.722 20.012 35.847 1.00 20.54 132 VAL A O 1
ATOM 1011 N N . ALA A 1 135 ? -4.656 18.875 35.889 1.00 20.50 133 ALA A N 1
ATOM 1012 C CA . ALA A 1 135 ? -3.979 17.594 35.834 1.00 20.85 133 ALA A CA 1
ATOM 1013 C C . ALA A 1 135 ? -3.427 17.256 34.463 1.00 21.10 133 ALA A C 1
ATOM 1014 O O . ALA A 1 135 ? -2.424 16.528 34.373 1.00 22.86 133 ALA A O 1
ATOM 1016 N N . GLN A 1 136 ? -4.094 17.708 33.391 1.00 21.70 134 GLN A N 1
ATOM 1017 C CA . GLN A 1 136 ? -3.708 17.294 32.041 1.00 21.17 134 GLN A CA 1
ATOM 1018 C C . GLN A 1 136 ? -2.718 18.225 31.376 1.00 20.77 134 GLN A C 1
ATOM 1019 O O . GLN A 1 136 ? -2.065 17.812 30.406 1.00 22.36 134 GLN A O 1
ATOM 1025 N N . TYR A 1 137 ? -2.505 19.432 31.923 1.00 20.07 135 TYR A N 1
ATOM 1026 C CA . TYR A 1 137 ? -1.656 20.396 31.233 1.00 20.22 135 TYR A CA 1
ATOM 1027 C C . TYR A 1 137 ? -0.781 21.228 32.149 1.00 20.57 135 TYR A C 1
ATOM 1028 O O . TYR A 1 137 ? 0.443 21.181 32.030 1.00 21.15 135 TYR A O 1
ATOM 1037 N N . CYS A 1 138 ? -1.398 21.989 33.058 1.00 19.26 136 CYS A N 1
ATOM 1038 C CA . CYS A 1 138 ? -0.655 22.988 33.815 1.00 19.90 136 CYS A CA 1
ATOM 1039 C C . CYS A 1 138 ? 0.385 22.330 34.718 1.00 19.95 136 CYS A C 1
ATOM 1040 O O . CYS A 1 138 ? 1.546 22.703 34.724 1.00 20.60 136 CYS A O 1
ATOM 1043 N N . GLU A 1 139 ? -0.042 21.369 35.523 1.00 19.04 137 GLU A N 1
ATOM 1044 C CA . GLU A 1 139 ? 0.903 20.653 36.372 1.00 19.71 137 GLU A CA 1
ATOM 1045 C C . GLU A 1 139 ? 1.934 19.860 35.577 1.00 18.72 137 GLU A C 1
ATOM 1046 O O . GLU A 1 139 ? 3.132 19.987 35.881 1.00 20.06 137 GLU A O 1
ATOM 1052 N N . PRO A 1 140 ? 1.528 19.041 34.581 1.00 18.95 138 PRO A N 1
ATOM 1053 C CA . PRO A 1 140 ? 2.574 18.314 33.873 1.00 19.31 138 PRO A CA 1
ATOM 1054 C C . PRO A 1 140 ? 3.639 19.184 33.197 1.00 20.37 138 PRO A C 1
ATOM 1055 O O . PRO A 1 140 ? 4.816 18.854 33.222 1.00 20.38 138 PRO A O 1
ATOM 1059 N N . VAL A 1 141 ? 3.235 20.267 32.557 1.00 19.21 139 VAL A N 1
ATOM 1060 C CA . VAL A 1 141 ? 4.222 21.110 31.881 1.00 20.43 139 VAL A CA 1
ATOM 1061 C C . VAL A 1 141 ? 5.172 21.717 32.917 1.00 20.77 139 VAL A C 1
ATOM 1062 O O . VAL A 1 141 ? 6.381 21.771 32.688 1.00 20.61 139 VAL A O 1
ATOM 1066 N N . SER A 1 142 ? 4.621 22.171 34.037 1.00 18.90 140 SER A N 1
ATOM 1067 C CA . SER A 1 142 ? 5.453 22.789 35.074 1.00 18.73 140 SER A CA 1
ATOM 1068 C C . SER A 1 142 ? 6.487 21.779 35.595 1.00 19.08 140 SER A C 1
ATOM 1069 O O . SER A 1 142 ? 7.682 22.073 35.707 1.00 20.68 140 SER A O 1
ATOM 1072 N N . VAL A 1 143 ? 6.025 20.576 35.931 1.00 18.52 141 VAL A N 1
ATOM 1073 C CA . VAL A 1 143 ? 6.953 19.611 36.536 1.00 17.98 141 VAL A CA 1
ATOM 1074 C C . VAL A 1 143 ? 7.912 18.996 35.541 1.00 18.69 141 VAL A C 1
ATOM 1075 O O . VAL A 1 143 ? 9.064 18.719 35.901 1.00 19.33 141 VAL A O 1
ATOM 1079 N N . ARG A 1 144 ? 7.464 18.803 34.296 1.00 18.56 142 ARG A N 1
ATOM 1080 C CA . ARG A 1 144 ? 8.319 18.159 33.320 1.00 19.57 142 ARG A CA 1
ATOM 1081 C C . ARG A 1 144 ? 9.450 19.122 32.919 1.00 20.47 142 ARG A C 1
ATOM 1082 O O . ARG A 1 144 ? 10.606 18.711 32.782 1.00 21.21 142 ARG A O 1
ATOM 1090 N N . SER A 1 145 ? 9.125 20.390 32.769 1.00 20.03 143 SER A N 1
ATOM 1091 C CA . SER A 1 145 ? 10.108 21.418 32.472 1.00 20.76 143 SER A CA 1
ATOM 1092 C C . SER A 1 145 ? 11.201 21.491 33.536 1.00 22.08 143 SER A C 1
ATOM 1093 O O . SER A 1 145 ? 12.410 21.398 33.246 1.00 21.39 143 SER A O 1
ATOM 1096 N N . LEU A 1 146 ? 10.784 21.685 34.774 1.00 19.89 144 LEU A N 1
ATOM 1097 C CA . LEU A 1 146 ? 11.772 21.801 35.838 1.00 20.19 144 LEU A CA 1
ATOM 1098 C C . LEU A 1 146 ? 12.475 20.455 36.083 1.00 20.75 144 LEU A C 1
ATOM 1099 O O . LEU A 1 146 ? 13.665 20.422 36.338 1.00 21.53 144 LEU A O 1
ATOM 1104 N N . GLY A 1 147 ? 11.726 19.350 36.059 1.00 19.60 145 GLY A N 1
ATOM 1105 C CA . GLY A 1 147 ? 12.375 18.068 36.249 1.00 19.60 145 GLY A CA 1
ATOM 1106 C C . GLY A 1 147 ? 13.482 17.800 35.264 1.00 20.52 145 GLY A C 1
ATOM 1107 O O . GLY A 1 147 ? 14.545 17.302 35.648 1.00 21.87 145 GLY A O 1
ATOM 1108 N N . ASP A 1 148 ? 13.251 18.133 34.008 1.00 21.43 146 ASP A N 1
ATOM 1109 C CA . ASP A 1 148 ? 14.287 17.917 33.008 1.00 21.30 146 ASP A CA 1
ATOM 1110 C C . ASP A 1 148 ? 15.479 18.839 33.303 1.00 23.40 146 ASP A C 1
ATOM 1111 O O . ASP A 1 148 ? 16.620 18.423 33.209 1.00 24.46 146 ASP A O 1
ATOM 1116 N N . LEU A 1 149 ? 15.219 20.094 33.645 1.00 20.88 147 LEU A N 1
ATOM 1117 C CA . LEU A 1 149 ? 16.294 21.033 34.000 1.00 21.97 147 LEU A CA 1
ATOM 1118 C C . LEU A 1 149 ? 17.129 20.485 35.137 1.00 22.69 147 LEU A C 1
ATOM 1119 O O . LEU A 1 149 ? 18.356 20.596 35.111 1.00 22.47 147 LEU A O 1
ATOM 1124 N N . LEU A 1 150 ? 16.469 19.919 36.146 1.00 20.29 148 LEU A N 1
ATOM 1125 C CA . LEU A 1 150 ? 17.199 19.437 37.328 1.00 21.66 148 LEU A CA 1
ATOM 1126 C C . LEU A 1 150 ? 18.013 18.182 37.115 1.00 20.82 148 LEU A C 1
ATOM 1127 O O . LEU A 1 150 ? 18.933 17.933 37.897 1.00 21.43 148 LEU A O 1
ATOM 1132 N N . GLY A 1 151 ? 17.644 17.363 36.124 1.00 21.08 149 GLY A N 1
ATOM 1133 C CA . GLY A 1 151 ? 18.260 16.028 35.946 1.00 21.89 149 GLY A CA 1
ATOM 1134 C C . GLY A 1 151 ? 17.359 14.858 36.291 1.00 20.62 149 GLY A C 1
ATOM 1135 O O . GLY A 1 151 ? 17.834 13.718 36.371 1.00 22.21 149 GLY A O 1
ATOM 1136 N N . LEU A 1 152 ? 16.076 15.140 36.508 1.00 21.30 150 LEU A N 1
ATOM 1137 C CA . LEU A 1 152 ? 15.077 14.147 36.901 1.00 20.51 150 LEU A CA 1
ATOM 1138 C C . LEU A 1 152 ? 14.230 13.701 35.709 1.00 22.39 150 LEU A C 1
ATOM 1139 O O . LEU A 1 152 ? 13.041 13.408 35.843 1.00 23.15 150 LEU A O 1
ATOM 1144 N N . GLN A 1 153 ? 14.865 13.588 34.542 1.00 22.72 151 GLN A N 1
ATOM 1145 C CA . GLN A 1 153 ? 14.171 13.178 33.323 1.00 24.92 151 GLN A CA 1
ATOM 1146 C C . GLN A 1 153 ? 13.442 11.853 33.488 1.00 25.85 151 GLN A C 1
ATOM 1147 O O . GLN A 1 153 ? 12.419 11.663 32.861 1.00 29.93 151 GLN A O 1
ATOM 1153 N N . GLU A 1 154 ? 14.017 10.930 34.275 1.00 25.88 152 GLU A N 1
ATOM 1154 C CA . GLU A 1 154 ? 13.489 9.593 34.448 1.00 29.49 152 GLU A CA 1
ATOM 1155 C C . GLU A 1 154 ? 12.313 9.520 35.436 1.00 25.95 152 GLU A C 1
ATOM 1156 O O . GLU A 1 154 ? 11.679 8.479 35.530 1.00 28.70 152 GLU A O 1
ATOM 1162 N N . VAL A 1 155 ? 12.055 10.611 36.176 1.00 23.80 153 VAL A N 1
ATOM 1163 C CA . VAL A 1 155 ? 10.939 10.645 37.146 1.00 23.26 153 VAL A CA 1
ATOM 1164 C C . VAL A 1 155 ? 9.703 11.169 36.421 1.00 22.78 153 VAL A C 1
ATOM 1165 O O . VAL A 1 155 ? 9.689 12.294 35.936 1.00 22.98 153 VAL A O 1
ATOM 1169 N N . ASP A 1 156 ? 8.668 10.322 36.333 1.00 23.12 154 ASP A N 1
ATOM 1170 C CA . ASP A 1 156 ? 7.456 10.583 35.564 1.00 25.22 154 ASP A CA 1
ATOM 1171 C C . ASP A 1 156 ? 6.714 11.793 36.153 1.00 22.49 154 ASP A C 1
ATOM 1172 O O . ASP A 1 156 ? 6.790 12.052 37.358 1.00 22.02 154 ASP A O 1
ATOM 1177 N N . SER A 1 157 ? 6.028 12.534 35.293 1.00 22.37 155 SER A N 1
ATOM 1178 C CA . SER A 1 157 ? 5.304 13.709 35.735 1.00 22.10 155 SER A CA 1
ATOM 1179 C C . SER A 1 157 ? 4.286 13.381 36.819 1.00 21.42 155 SER A C 1
ATOM 1180 O O . SER A 1 157 ? 4.114 14.194 37.759 1.00 22.06 155 SER A O 1
ATOM 1183 N N . ASP A 1 158 ? 3.624 12.218 36.721 1.00 22.82 156 ASP A N 1
ATOM 1184 C CA . ASP A 1 158 ? 2.665 11.852 37.783 1.00 22.62 156 ASP A CA 1
ATOM 1185 C C . ASP A 1 158 ? 3.330 11.754 39.155 1.00 22.15 156 ASP A C 1
ATOM 1186 O O . ASP A 1 158 ? 2.738 12.142 40.168 1.00 21.51 156 ASP A O 1
ATOM 1191 N N . LYS A 1 159 ? 4.558 11.250 39.194 1.00 21.79 157 LYS A N 1
ATOM 1192 C CA . LYS A 1 159 ? 5.272 11.141 40.456 1.00 20.18 157 LYS A CA 1
ATOM 1193 C C . LYS A 1 159 ? 5.726 12.506 41.002 1.00 20.96 157 LYS A C 1
ATOM 1194 O O . LYS A 1 159 ? 5.587 12.778 42.209 1.00 20.09 157 LYS A O 1
ATOM 1200 N N . LEU A 1 160 ? 6.249 13.360 40.109 1.00 19.20 158 LEU A N 1
ATOM 1201 C CA . LEU A 1 160 ? 6.652 14.715 40.552 1.00 18.99 158 LEU A CA 1
ATOM 1202 C C . LEU A 1 160 ? 5.413 15.456 41.114 1.00 18.89 158 LEU A C 1
ATOM 1203 O O . LEU A 1 160 ? 5.509 16.166 42.097 1.00 18.11 158 LEU A O 1
ATOM 1208 N N . ARG A 1 161 ? 4.260 15.271 40.446 1.00 17.82 159 ARG A N 1
ATOM 1209 C CA . ARG A 1 161 ? 3.038 15.881 40.930 1.00 18.96 159 ARG A CA 1
ATOM 1210 C C . ARG A 1 161 ? 2.595 15.351 42.301 1.00 18.73 159 ARG A C 1
ATOM 1211 O O . ARG A 1 161 ? 2.126 16.116 43.140 1.00 19.36 159 ARG A O 1
ATOM 1219 N N . GLU A 1 162 ? 2.691 14.038 42.508 1.00 18.72 160 GLU A N 1
ATOM 1220 C CA . GLU A 1 162 ? 2.337 13.429 43.794 1.00 18.78 160 GLU A CA 1
ATOM 1221 C C . GLU A 1 162 ? 3.242 13.952 44.899 1.00 18.63 160 GLU A C 1
ATOM 1222 O O . GLU A 1 162 ? 2.778 14.311 45.973 1.00 19.43 160 GLU A O 1
ATOM 1228 N N . TRP A 1 163 ? 4.528 14.089 44.575 1.00 18.13 161 TRP A N 1
ATOM 1229 C CA . TRP A 1 163 ? 5.488 14.564 45.565 1.00 18.07 161 TRP A CA 1
ATOM 1230 C C . TRP A 1 163 ? 5.181 15.996 45.981 1.00 17.24 161 TRP A C 1
ATOM 1231 O O . TRP A 1 163 ? 5.182 16.311 47.181 1.00 17.90 161 TRP A O 1
ATOM 1242 N N . PHE A 1 164 ? 4.921 16.879 45.030 1.00 17.46 162 PHE A N 1
ATOM 1243 C CA . PHE A 1 164 ? 4.646 18.243 45.420 1.00 17.15 162 PHE A CA 1
ATOM 1244 C C . PHE A 1 164 ? 3.371 18.378 46.208 1.00 17.32 162 PHE A C 1
ATOM 1245 O O . PHE A 1 164 ? 3.300 19.156 47.074 1.00 17.14 162 PHE A O 1
ATOM 1253 N N . ALA A 1 165 ? 2.397 17.546 45.900 1.00 17.15 163 ALA A N 1
ATOM 1254 C CA . ALA A 1 165 ? 1.152 17.624 46.645 1.00 19.01 163 ALA A CA 1
ATOM 1255 C C . ALA A 1 165 ? 1.330 17.176 48.099 1.00 16.51 163 ALA A C 1
ATOM 1256 O O . ALA A 1 165 ? 0.776 17.803 49.031 1.00 18.39 163 ALA A O 1
ATOM 1258 N N . LYS A 1 166 ? 2.079 16.083 48.304 1.00 16.31 164 LYS A N 1
ATOM 1259 C CA . LYS A 1 166 ? 2.339 15.611 49.652 1.00 16.58 164 LYS A CA 1
ATOM 1260 C C . LYS A 1 166 ? 3.213 16.600 50.438 1.00 16.58 164 LYS A C 1
ATOM 1261 O O . LYS A 1 166 ? 2.933 16.893 51.610 1.00 18.45 164 LYS A O 1
ATOM 1267 N N . LEU A 1 167 ? 4.252 17.135 49.786 1.00 16.69 165 LEU A N 1
ATOM 1268 C CA . LEU A 1 167 ? 5.081 18.116 50.447 1.00 16.63 165 LEU A CA 1
ATOM 1269 C C . LEU A 1 167 ? 4.268 19.368 50.797 1.00 16.60 165 LEU A C 1
ATOM 1270 O O . LEU A 1 167 ? 4.476 19.957 51.855 1.00 16.41 165 LEU A O 1
ATOM 1275 N N . ASN A 1 168 ? 3.394 19.812 49.894 1.00 16.16 166 ASN A N 1
ATOM 1276 C CA . ASN A 1 168 ? 2.518 20.978 50.181 1.00 16.75 166 ASN A CA 1
ATOM 1277 C C . ASN A 1 168 ? 1.756 20.755 51.473 1.00 16.42 166 ASN A C 1
ATOM 1278 O O . ASN A 1 168 ? 1.781 21.578 52.388 1.00 17.18 166 ASN A O 1
ATOM 1283 N N . ARG A 1 169 ? 1.044 19.607 51.531 1.00 15.96 167 ARG A N 1
ATOM 1284 C CA . ARG A 1 169 ? 0.210 19.370 52.689 1.00 16.86 167 ARG A CA 1
ATOM 1285 C C . ARG A 1 169 ? 1.015 19.296 54.006 1.00 16.31 167 ARG A C 1
ATOM 1286 O O . ARG A 1 169 ? 0.567 19.785 55.050 1.00 17.43 167 ARG A O 1
ATOM 1294 N N . SER A 1 170 ? 2.207 18.691 53.955 1.00 15.99 168 SER A N 1
ATOM 1295 C CA . SER A 1 170 ? 3.045 18.635 55.151 1.00 15.84 168 SER A CA 1
ATOM 1296 C C . SER A 1 170 ? 3.584 20.020 55.536 1.00 14.89 168 SER A C 1
ATOM 1297 O O . SER A 1 170 ? 3.505 20.423 56.690 1.00 16.08 168 SER A O 1
ATOM 1300 N N . PHE A 1 171 ? 4.080 20.751 54.534 1.00 14.64 169 PHE A N 1
ATOM 1301 C CA . PHE A 1 171 ? 4.708 22.053 54.766 1.00 14.97 169 PHE A CA 1
ATOM 1302 C C . PHE A 1 171 ? 3.691 23.038 55.381 1.00 15.60 169 PHE A C 1
ATOM 1303 O O . PHE A 1 171 ? 4.053 23.867 56.175 1.00 16.10 169 PHE A O 1
ATOM 1311 N N . THR A 1 172 ? 2.434 22.922 54.917 1.00 15.47 170 THR A N 1
ATOM 1312 C CA . THR A 1 172 ? 1.359 23.807 55.349 1.00 15.52 170 THR A CA 1
ATOM 1313 C C . THR A 1 172 ? 0.481 23.236 56.462 1.00 16.21 170 THR A C 1
ATOM 1314 O O . THR A 1 172 ? -0.565 23.818 56.785 1.00 17.49 170 THR A O 1
ATOM 1318 N N . ASN A 1 173 ? 0.965 22.206 57.141 1.00 16.22 171 ASN A N 1
ATOM 1319 C CA . ASN A 1 173 ? 0.274 21.556 58.251 1.00 16.33 171 ASN A CA 1
ATOM 1320 C C . ASN A 1 173 ? 0.503 22.368 59.538 1.00 17.26 171 ASN A C 1
ATOM 1321 O O . ASN A 1 173 ? 1.061 21.875 60.517 1.00 17.10 171 ASN A O 1
ATOM 1326 N N . ALA A 1 174 ? 0.100 23.631 59.486 1.00 16.86 172 ALA A N 1
ATOM 1327 C CA . ALA A 1 174 ? 0.510 24.648 60.424 1.00 17.54 172 ALA A CA 1
ATOM 1328 C C . ALA A 1 174 ? -0.333 24.780 61.674 1.00 17.57 172 ALA A C 1
ATOM 1329 O O . ALA A 1 174 ? 0.054 25.484 62.607 1.00 18.36 172 ALA A O 1
ATOM 1331 N N . ALA A 1 175 ? -1.472 24.095 61.730 1.00 16.79 173 ALA A N 1
ATOM 1332 C CA . ALA A 1 175 ? -2.387 24.362 62.808 1.00 17.95 173 ALA A CA 1
ATOM 1333 C C . ALA A 1 175 ? -1.792 24.008 64.132 1.00 17.26 173 ALA A C 1
ATOM 1334 O O . ALA A 1 175 ? -1.198 22.919 64.278 1.00 18.50 173 ALA A O 1
ATOM 1336 N N . VAL A 1 176 ? -2.020 24.875 65.131 1.00 18.33 174 VAL A N 1
ATOM 1337 C CA . VAL A 1 176 ? -1.602 24.584 66.492 1.00 19.64 174 VAL A CA 1
ATOM 1338 C C . VAL A 1 176 ? -2.789 24.586 67.413 1.00 21.09 174 VAL A C 1
ATOM 1339 O O . VAL A 1 176 ? -3.828 25.222 67.137 1.00 23.53 174 VAL A O 1
ATOM 1343 N N . ASP A 1 177 ? -2.629 23.853 68.497 1.00 21.30 175 ASP A N 1
ATOM 1344 C CA . ASP A 1 177 ? -3.675 23.696 69.480 1.00 24.59 175 ASP A CA 1
ATOM 1345 C C . ASP A 1 177 ? -3.579 24.750 70.577 1.00 28.47 175 ASP A C 1
ATOM 1346 O O . ASP A 1 177 ? -2.756 25.691 70.501 1.00 25.84 175 ASP A O 1
ATOM 1351 N N . GLU A 1 178 ? -4.457 24.585 71.590 1.00 33.00 176 GLU A N 1
ATOM 1352 C CA . GLU A 1 178 ? -4.523 25.452 72.747 1.00 40.89 176 GLU A CA 1
ATOM 1353 C C . GLU A 1 178 ? -3.194 25.554 73.534 1.00 38.27 176 GLU A C 1
ATOM 1354 O O . GLU A 1 178 ? -3.004 26.507 74.279 1.00 42.18 176 GLU A O 1
ATOM 1360 N N . ASN A 1 179 ? -2.301 24.574 73.393 1.00 36.74 177 ASN A N 1
ATOM 1361 C CA . ASN A 1 179 ? -0.969 24.620 74.031 1.00 34.66 177 ASN A CA 1
ATOM 1362 C C . ASN A 1 179 ? 0.167 25.043 73.097 1.00 32.18 177 ASN A C 1
ATOM 1363 O O . ASN A 1 179 ? 1.343 24.964 73.461 1.00 36.52 177 ASN A O 1
ATOM 1368 N N . GLY A 1 180 ? -0.178 25.490 71.897 1.00 29.82 178 GLY A N 1
ATOM 1369 C CA . GLY A 1 180 ? 0.833 25.866 70.910 1.00 28.54 178 GLY A CA 1
ATOM 1370 C C . GLY A 1 180 ? 1.552 24.715 70.234 1.00 27.39 178 GLY A C 1
ATOM 1371 O O . GLY A 1 180 ? 2.518 24.941 69.522 1.00 29.93 178 GLY A O 1
ATOM 1372 N N . GLU A 1 181 ? 1.052 23.501 70.410 1.00 23.68 179 GLU A N 1
ATOM 1373 C CA . GLU A 1 181 ? 1.633 22.309 69.815 1.00 21.50 179 GLU A CA 1
ATOM 1374 C C . GLU A 1 181 ? 0.918 22.007 68.505 1.00 20.40 179 GLU A C 1
ATOM 1375 O O . GLU A 1 181 ? -0.245 22.407 68.332 1.00 21.07 179 GLU A O 1
ATOM 1381 N N . PHE A 1 182 ? 1.599 21.358 67.564 1.00 19.47 180 PHE A N 1
ATOM 1382 C CA . PHE A 1 182 ? 0.938 21.016 66.311 1.00 18.33 180 PHE A CA 1
ATOM 1383 C C . PHE A 1 182 ? -0.323 20.218 66.613 1.00 19.73 180 PHE A C 1
ATOM 1384 O O . PHE A 1 182 ? -0.290 19.219 67.364 1.00 21.84 180 PHE A O 1
ATOM 1392 N N . ALA A 1 183 ? -1.422 20.667 66.022 1.00 18.73 181 ALA A N 1
ATOM 1393 C CA . ALA A 1 183 ? -2.718 20.020 66.232 1.00 20.85 181 ALA A CA 1
ATOM 1394 C C . ALA A 1 183 ? -2.875 18.690 65.466 1.00 21.34 181 ALA A C 1
ATOM 1395 O O . ALA A 1 183 ? -3.649 17.837 65.909 1.00 25.06 181 ALA A O 1
ATOM 1397 N N A ASN A 1 184 ? -2.193 18.549 64.350 0.50 20.80 182 ASN A N 1
ATOM 1398 N N B ASN A 1 184 ? -2.209 18.562 64.339 0.50 20.42 182 ASN A N 1
ATOM 1399 C CA A ASN A 1 184 ? -2.282 17.392 63.500 0.50 23.33 182 ASN A CA 1
ATOM 1400 C CA B ASN A 1 184 ? -2.296 17.410 63.487 0.50 19.50 182 ASN A CA 1
ATOM 1401 C C A ASN A 1 184 ? -0.898 16.808 63.202 0.50 22.89 182 ASN A C 1
ATOM 1402 C C B ASN A 1 184 ? -0.901 16.812 63.202 0.50 21.08 182 ASN A C 1
ATOM 1403 O O A ASN A 1 184 ? -0.482 16.784 62.089 0.50 20.64 182 ASN A O 1
ATOM 1404 O O B ASN A 1 184 ? -0.478 16.783 62.091 0.50 21.40 182 ASN A O 1
ATOM 1413 N N 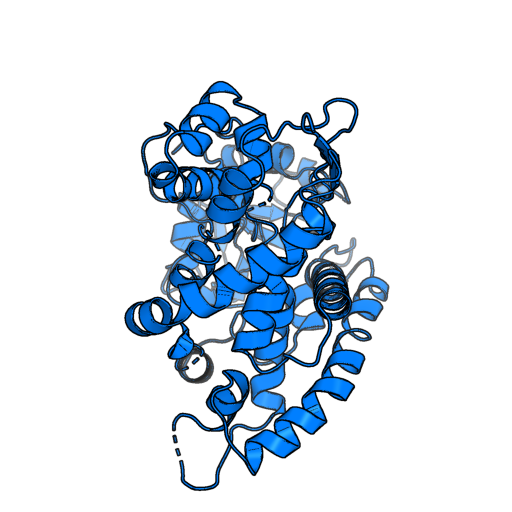. PRO A 1 185 ? -0.254 16.218 64.187 1.00 24.09 183 PRO A N 1
ATOM 1414 C CA . PRO A 1 185 ? 1.078 15.661 63.943 1.00 25.61 183 PRO A CA 1
ATOM 1415 C C . PRO A 1 185 ? 1.120 14.566 62.898 1.00 24.43 183 PRO A C 1
ATOM 1416 O O . PRO A 1 185 ? 2.102 14.415 62.227 1.00 25.65 183 PRO A O 1
ATOM 1420 N N . GLU A 1 186 ? 0.015 13.892 62.699 1.00 22.81 184 GLU A N 1
ATOM 1421 C CA . GLU A 1 186 ? -0.023 12.855 61.711 1.00 25.17 184 GLU A CA 1
ATOM 1422 C C . GLU A 1 186 ? 0.073 13.393 60.289 1.00 22.88 184 GLU A C 1
ATOM 1423 O O . GLU A 1 186 ? 0.394 12.704 59.381 1.00 23.58 184 GLU A O 1
ATOM 1429 N N . GLY A 1 187 ? -0.194 14.656 60.134 1.00 20.17 185 GLY A N 1
ATOM 1430 C CA . GLY A 1 187 ? -0.128 15.278 58.816 1.00 20.58 185 GLY A CA 1
ATOM 1431 C C . GLY A 1 187 ? 1.248 15.459 58.230 1.00 19.85 185 GLY A C 1
ATOM 1432 O O . GLY A 1 187 ? 1.375 15.767 57.043 1.00 24.11 185 GLY A O 1
ATOM 1433 N N . PHE A 1 188 ? 2.275 15.254 59.049 1.00 17.55 186 PHE A N 1
ATOM 1434 C CA . PHE A 1 188 ? 3.643 15.269 58.519 1.00 17.46 186 PHE A CA 1
ATOM 1435 C C . PHE A 1 188 ? 4.084 13.926 57.917 1.00 18.71 186 PHE A C 1
ATOM 1436 O O . PHE A 1 188 ? 5.057 13.885 57.153 1.00 19.10 186 PHE A O 1
ATOM 1444 N N . ALA A 1 189 ? 3.312 12.871 58.197 1.00 18.62 187 ALA A N 1
ATOM 1445 C CA . ALA A 1 189 ? 3.724 11.560 57.739 1.00 20.64 187 ALA A CA 1
ATOM 1446 C C . ALA A 1 189 ? 3.836 11.446 56.236 1.00 18.93 187 ALA A C 1
ATOM 1447 O O . ALA A 1 189 ? 4.769 10.814 55.730 1.00 19.73 187 ALA A O 1
ATOM 1449 N N . GLU A 1 190 ? 2.903 12.059 55.502 1.00 19.57 188 GLU A N 1
ATOM 1450 C CA . GLU A 1 190 ? 3.005 11.961 54.060 1.00 20.66 188 GLU A CA 1
ATOM 1451 C C . GLU A 1 190 ? 4.177 12.755 53.484 1.00 19.33 188 GLU A C 1
ATOM 1452 O O . GLU A 1 190 ? 4.716 12.411 52.423 1.00 20.35 188 GLU A O 1
ATOM 1458 N N . GLY A 1 191 ? 4.564 13.819 54.186 1.00 19.53 189 GLY A N 1
ATOM 1459 C CA . GLY A 1 191 ? 5.769 14.548 53.791 1.00 19.01 189 GLY A CA 1
ATOM 1460 C C . GLY A 1 191 ? 6.996 13.668 54.012 1.00 18.07 189 GLY A C 1
ATOM 1461 O O . GLY A 1 191 ? 7.874 13.602 53.151 1.00 19.04 189 GLY A O 1
ATOM 1462 N N . ASP A 1 192 ? 7.046 12.972 55.144 1.00 17.78 190 ASP A N 1
ATOM 1463 C CA . ASP A 1 192 ? 8.137 12.051 55.415 1.00 17.30 190 ASP A CA 1
ATOM 1464 C C . ASP A 1 192 ? 8.185 10.943 54.409 1.00 18.03 190 ASP A C 1
ATOM 1465 O O . ASP A 1 192 ? 9.276 10.518 53.964 1.00 18.88 190 ASP A O 1
ATOM 1470 N N . GLN A 1 193 ? 7.015 10.435 54.021 1.00 19.07 191 GLN A N 1
ATOM 1471 C CA A GLN A 1 193 ? 6.985 9.382 53.010 0.50 19.75 191 GLN A CA 1
ATOM 1472 C CA B GLN A 1 193 ? 6.907 9.393 52.997 0.50 20.42 191 GLN A CA 1
ATOM 1473 C C . GLN A 1 193 ? 7.475 9.882 51.658 1.00 19.23 191 GLN A C 1
ATOM 1474 O O . GLN A 1 193 ? 8.215 9.169 50.968 1.00 20.48 191 GLN A O 1
ATOM 1485 N N . ALA A 1 194 ? 7.068 11.094 51.261 1.00 18.39 192 ALA A N 1
ATOM 1486 C CA . ALA A 1 194 ? 7.557 11.680 50.009 1.00 19.13 192 ALA A CA 1
ATOM 1487 C C . ALA A 1 194 ? 9.070 11.799 50.031 1.00 18.18 192 ALA A C 1
ATOM 1488 O O . ALA A 1 194 ? 9.737 11.424 49.065 1.00 19.79 192 ALA A O 1
ATOM 1490 N N . LYS A 1 195 ? 9.616 12.327 51.119 1.00 18.15 193 LYS A N 1
ATOM 1491 C CA . LYS A 1 195 ? 11.066 12.432 51.265 1.00 18.00 193 LYS A CA 1
ATOM 1492 C C . LYS A 1 195 ? 11.762 11.084 51.142 1.00 17.40 193 LYS A C 1
ATOM 1493 O O . LYS A 1 195 ? 12.769 10.980 50.451 1.00 17.68 193 LYS A O 1
ATOM 1499 N N . ALA A 1 196 ? 11.192 10.052 51.756 1.00 17.67 194 ALA A N 1
ATOM 1500 C CA . ALA A 1 196 ? 11.809 8.724 51.653 1.00 17.91 194 ALA A CA 1
ATOM 1501 C C . ALA A 1 196 ? 11.844 8.262 50.200 1.00 18.39 194 ALA A C 1
ATOM 1502 O O . ALA A 1 196 ? 12.851 7.648 49.760 1.00 19.56 194 ALA A O 1
ATOM 1504 N N . GLU A 1 197 ? 10.752 8.497 49.477 1.00 19.32 195 GLU A N 1
ATOM 1505 C CA . GLU A 1 197 ? 10.698 8.120 48.065 1.00 20.09 195 GLU A CA 1
ATOM 1506 C C . GLU A 1 197 ? 11.681 8.913 47.222 1.00 19.41 195 GLU A C 1
ATOM 1507 O O . GLU A 1 197 ? 12.328 8.373 46.301 1.00 20.39 195 GLU A O 1
ATOM 1513 N N . ILE A 1 198 ? 11.783 10.201 47.531 1.00 17.67 196 ILE A N 1
ATOM 1514 C CA . ILE A 1 198 ? 12.681 11.071 46.805 1.00 18.89 196 ILE A CA 1
ATOM 1515 C C . ILE A 1 198 ? 14.127 10.579 47.001 1.00 18.28 196 ILE A C 1
ATOM 1516 O O . ILE A 1 198 ? 14.882 10.470 46.052 1.00 18.69 196 ILE A O 1
ATOM 1521 N N . ARG A 1 199 ? 14.486 10.255 48.239 1.00 17.71 197 ARG A N 1
ATOM 1522 C CA . ARG A 1 199 ? 15.839 9.742 48.518 1.00 18.25 197 ARG A CA 1
ATOM 1523 C C . ARG A 1 199 ? 16.130 8.478 47.710 1.00 18.26 197 ARG A C 1
ATOM 1524 O O . ARG A 1 199 ? 17.189 8.340 47.102 1.00 19.91 197 ARG A O 1
ATOM 1532 N N . ALA A 1 200 ? 15.161 7.563 47.649 1.00 18.50 198 ALA A N 1
ATOM 1533 C CA . ALA A 1 200 ? 15.408 6.322 46.943 1.00 19.57 198 ALA A CA 1
ATOM 1534 C C . ALA A 1 200 ? 15.690 6.539 45.459 1.00 18.62 198 ALA A C 1
ATOM 1535 O O . ALA A 1 200 ? 16.496 5.819 44.868 1.00 21.41 198 ALA A O 1
ATOM 1537 N N . VAL A 1 201 ? 15.037 7.545 44.856 1.00 19.81 199 VAL A N 1
ATOM 1538 C CA . VAL A 1 201 ? 15.247 7.886 43.453 1.00 20.28 199 VAL A CA 1
ATOM 1539 C C . VAL A 1 201 ? 16.518 8.725 43.248 1.00 19.39 199 VAL A C 1
ATOM 1540 O O . VAL A 1 201 ? 17.292 8.522 42.295 1.00 22.52 199 VAL A O 1
ATOM 1544 N N . VAL A 1 202 ? 16.691 9.722 44.093 1.00 18.92 200 VAL A N 1
ATOM 1545 C CA . VAL A 1 202 ? 17.742 10.717 43.840 1.00 19.66 200 VAL A CA 1
ATOM 1546 C C . VAL A 1 202 ? 19.124 10.316 44.363 1.00 20.81 200 VAL A C 1
ATOM 1547 O O . VAL A 1 202 ? 20.130 10.737 43.803 1.00 21.10 200 VAL A O 1
ATOM 1551 N N . ASP A 1 203 ? 19.194 9.488 45.403 1.00 18.92 201 ASP A N 1
ATOM 1552 C CA . ASP A 1 203 ? 20.504 9.068 45.897 1.00 19.55 201 ASP A CA 1
ATOM 1553 C C . ASP A 1 203 ? 21.367 8.399 44.806 1.00 19.81 201 ASP A C 1
ATOM 1554 O O . ASP A 1 203 ? 22.539 8.765 44.679 1.00 20.87 201 ASP A O 1
ATOM 1559 N N . PRO A 1 204 ? 20.791 7.497 43.974 1.00 20.04 202 PRO A N 1
ATOM 1560 C CA . PRO A 1 204 ? 21.607 6.909 42.912 1.00 20.55 202 PRO A CA 1
ATOM 1561 C C . PRO A 1 204 ? 22.014 7.926 41.838 1.00 20.93 202 PRO A C 1
ATOM 1562 O O . PRO A 1 204 ? 23.065 7.810 41.215 1.00 22.95 202 PRO A O 1
ATOM 1566 N N . LEU A 1 205 ? 21.146 8.897 41.598 1.00 21.44 203 LEU A N 1
ATOM 1567 C CA . LEU A 1 205 ? 21.499 9.991 40.662 1.00 20.90 203 LEU A CA 1
ATOM 1568 C C . LEU A 1 205 ? 22.663 10.827 41.188 1.00 19.67 203 LEU A C 1
ATOM 1569 O O . LEU A 1 205 ? 23.597 11.136 40.419 1.00 21.21 203 LEU A O 1
ATOM 1574 N N . ILE A 1 206 ? 22.637 11.168 42.464 1.00 20.08 204 ILE A N 1
ATOM 1575 C CA . ILE A 1 206 ? 23.747 11.908 43.043 1.00 18.42 204 ILE A CA 1
ATOM 1576 C C . ILE A 1 206 ? 25.034 11.054 43.034 1.00 20.91 204 ILE A C 1
ATOM 1577 O O . ILE A 1 206 ? 26.116 11.560 42.711 1.00 21.11 204 ILE A O 1
ATOM 1582 N N . ASP A 1 207 ? 24.900 9.760 43.346 1.00 20.29 205 ASP A N 1
ATOM 1583 C CA . ASP A 1 207 ? 26.067 8.859 43.272 1.00 22.62 205 ASP A CA 1
ATOM 1584 C C . ASP A 1 207 ? 26.752 8.992 41.900 1.00 22.76 205 ASP A C 1
ATOM 1585 O O . ASP A 1 207 ? 28.000 9.101 41.806 1.00 25.07 205 ASP A O 1
ATOM 1590 N N . LYS A 1 208 ? 25.916 9.004 40.837 1.00 21.84 206 LYS A N 1
ATOM 1591 C CA . LYS A 1 208 ? 26.392 9.065 39.459 1.00 23.48 206 LYS A CA 1
ATOM 1592 C C . LYS A 1 208 ? 26.987 10.452 39.153 1.00 22.27 206 LYS A C 1
ATOM 1593 O O . LYS A 1 208 ? 28.072 10.542 38.573 1.00 23.59 206 LYS A O 1
ATOM 1599 N N . TRP A 1 209 ? 26.266 11.519 39.521 1.00 20.98 207 TRP A N 1
ATOM 1600 C CA . TRP A 1 209 ? 26.752 12.868 39.232 1.00 21.10 207 TRP A CA 1
ATOM 1601 C C . TRP A 1 209 ? 28.056 13.233 39.928 1.00 21.22 207 TRP A C 1
ATOM 1602 O O . TRP A 1 209 ? 28.844 14.002 39.388 1.00 22.53 207 TRP A O 1
ATOM 1613 N N . ILE A 1 210 ? 28.282 12.677 41.111 1.00 20.84 208 ILE A N 1
ATOM 1614 C CA . ILE A 1 210 ? 29.533 12.964 41.804 1.00 22.60 208 ILE A CA 1
ATOM 1615 C C . ILE A 1 210 ? 30.731 12.511 40.952 1.00 22.44 208 ILE A C 1
ATOM 1616 O O . ILE A 1 210 ? 31.727 13.233 40.820 1.00 24.29 208 ILE A O 1
ATOM 1621 N N . GLU A 1 211 ? 30.588 11.344 40.360 1.00 24.54 209 GLU A N 1
ATOM 1622 C CA . GLU A 1 211 ? 31.653 10.729 39.552 1.00 26.46 209 GLU A CA 1
ATOM 1623 C C . GLU A 1 211 ? 31.649 11.165 38.093 1.00 26.12 209 GLU A C 1
ATOM 1624 O O . GLU A 1 211 ? 32.722 11.235 37.476 1.00 29.51 209 GLU A O 1
ATOM 1630 N N . HIS A 1 212 ? 30.456 11.523 37.601 1.00 24.29 210 HIS A N 1
ATOM 1631 C CA . HIS A 1 212 ? 30.187 11.774 36.192 1.00 25.32 210 HIS A CA 1
ATOM 1632 C C . HIS A 1 212 ? 29.315 13.011 36.050 1.00 24.40 210 HIS A C 1
ATOM 1633 O O . HIS A 1 212 ? 28.116 12.909 35.756 1.00 25.91 210 HIS A O 1
ATOM 1640 N N . PRO A 1 213 ? 29.921 14.194 36.250 1.00 25.07 211 PRO A N 1
ATOM 1641 C CA . PRO A 1 213 ? 29.081 15.413 36.195 1.00 24.82 211 PRO A CA 1
ATOM 1642 C C . PRO A 1 213 ? 28.508 15.600 34.785 1.00 23.81 211 PRO A C 1
ATOM 1643 O O . PRO A 1 213 ? 29.139 15.206 33.786 1.00 25.60 211 PRO A O 1
ATOM 1647 N N . ASP A 1 214 ? 27.336 16.200 34.737 1.00 24.20 212 ASP A N 1
ATOM 1648 C CA . ASP A 1 214 ? 26.666 16.506 33.497 1.00 25.09 212 ASP A CA 1
ATOM 1649 C C . ASP A 1 214 ? 26.029 17.904 33.543 1.00 24.28 212 ASP A C 1
ATOM 1650 O O . ASP A 1 214 ? 26.353 18.702 34.416 1.00 27.46 212 ASP A O 1
ATOM 1655 N N . ASP A 1 215 ? 25.181 18.192 32.590 1.00 25.72 213 ASP A N 1
ATOM 1656 C CA . ASP A 1 215 ? 24.588 19.506 32.500 1.00 27.91 213 ASP A CA 1
ATOM 1657 C C . ASP A 1 215 ? 23.339 19.718 33.337 1.00 26.27 213 ASP A C 1
ATOM 1658 O O . ASP A 1 215 ? 22.774 20.773 33.284 1.00 30.76 213 ASP A O 1
ATOM 1661 N N . SER A 1 216 ? 22.947 18.718 34.108 1.00 25.36 214 SER A N 1
ATOM 1662 C CA . SER A 1 216 ? 21.798 18.855 34.949 1.00 25.15 214 SER A CA 1
ATOM 1663 C C . SER A 1 216 ? 22.044 19.870 36.041 1.00 22.22 214 SER A C 1
ATOM 1664 O O . SER A 1 216 ? 23.163 19.979 36.558 1.00 24.25 214 SER A O 1
ATOM 1667 N N . ALA A 1 217 ? 20.977 20.545 36.476 1.00 22.27 215 ALA A N 1
ATOM 1668 C CA . ALA A 1 217 ? 21.168 21.523 37.543 1.00 22.73 215 ALA A CA 1
ATOM 1669 C C . ALA A 1 217 ? 21.678 20.876 38.836 1.00 20.75 215 ALA A C 1
ATOM 1670 O O . ALA A 1 217 ? 22.590 21.436 39.490 1.00 22.36 215 ALA A O 1
ATOM 1672 N N . ILE A 1 218 ? 21.154 19.695 39.216 1.00 20.40 216 ILE A N 1
ATOM 1673 C CA . ILE A 1 218 ? 21.610 19.091 40.464 1.00 20.26 216 ILE A CA 1
ATOM 1674 C C . ILE A 1 218 ? 23.093 18.686 40.411 1.00 18.94 216 ILE A C 1
ATOM 1675 O O . ILE A 1 218 ? 23.818 18.839 41.394 1.00 19.85 216 ILE A O 1
ATOM 1680 N N . SER A 1 219 ? 23.555 18.217 39.270 1.00 19.86 217 SER A N 1
ATOM 1681 C CA . SER A 1 219 ? 24.982 17.960 39.107 1.00 18.93 217 SER A CA 1
ATOM 1682 C C . SER A 1 219 ? 25.788 19.229 39.341 1.00 18.76 217 SER A C 1
ATOM 1683 O O . SER A 1 219 ? 26.802 19.222 40.032 1.00 20.53 217 SER A O 1
ATOM 1686 N N . HIS A 1 220 ? 25.299 20.345 38.803 1.00 19.92 218 HIS A N 1
ATOM 1687 C CA . HIS A 1 220 ? 25.969 21.633 39.046 1.00 20.37 218 HIS A CA 1
ATOM 1688 C C . HIS A 1 220 ? 25.896 22.058 40.485 1.00 19.87 218 HIS A C 1
ATOM 1689 O O . HIS A 1 220 ? 26.835 22.656 40.985 1.00 20.17 218 HIS A O 1
ATOM 1696 N N . TRP A 1 221 ? 24.809 21.722 41.194 1.00 18.40 219 TRP A N 1
ATOM 1697 C CA . TRP A 1 221 ? 24.725 22.052 42.617 1.00 19.01 219 TRP A CA 1
ATOM 1698 C C . TRP A 1 221 ? 25.804 21.321 43.397 1.00 19.45 219 TRP A C 1
ATOM 1699 O O . TRP A 1 221 ? 26.339 21.836 44.360 1.00 20.94 219 TRP A O 1
ATOM 1710 N N . LEU A 1 222 ? 26.073 20.088 42.986 1.00 19.05 220 LEU A N 1
ATOM 1711 C CA . LEU A 1 222 ? 27.108 19.286 43.642 1.00 18.24 220 LEU A CA 1
ATOM 1712 C C . LEU A 1 222 ? 28.497 19.863 43.365 1.00 19.69 220 LEU A C 1
ATOM 1713 O O . LEU A 1 222 ? 29.334 19.900 44.283 1.00 19.79 220 LEU A O 1
ATOM 1718 N N . HIS A 1 223 ? 28.745 20.254 42.117 1.00 20.01 221 HIS A N 1
ATOM 1719 C CA . HIS A 1 223 ? 30.119 20.579 41.657 1.00 21.07 221 HIS A CA 1
ATOM 1720 C C . HIS A 1 223 ? 30.529 22.042 41.594 1.00 22.19 221 HIS A C 1
ATOM 1721 O O . HIS A 1 223 ? 31.703 22.344 41.695 1.00 23.38 221 HIS A O 1
ATOM 1728 N N . ASP A 1 224 ? 29.576 22.945 41.401 1.00 20.93 222 ASP A N 1
ATOM 1729 C CA . ASP A 1 224 ? 29.936 24.292 41.058 1.00 23.52 222 ASP A CA 1
ATOM 1730 C C . ASP A 1 224 ? 30.615 24.960 42.236 1.00 22.77 222 ASP A C 1
ATOM 1731 O O . ASP A 1 224 ? 30.156 24.898 43.380 1.00 24.02 222 ASP A O 1
ATOM 1736 N N . GLY A 1 225 ? 31.712 25.636 41.937 1.00 24.78 223 GLY A N 1
ATOM 1737 C CA . GLY A 1 225 ? 32.388 26.415 42.956 1.00 27.16 223 GLY A CA 1
ATOM 1738 C C . GLY A 1 225 ? 33.184 25.630 43.971 1.00 28.01 223 GLY A C 1
ATOM 1739 O O . GLY A 1 225 ? 33.700 26.225 44.937 1.00 35.90 223 GLY A O 1
ATOM 1748 N N . PRO A 1 227 ? 36.317 22.923 45.234 1.00 29.31 225 PRO A N 1
ATOM 1749 C CA . PRO A 1 227 ? 37.683 22.533 44.873 1.00 32.74 225 PRO A CA 1
ATOM 1750 C C . PRO A 1 227 ? 37.729 21.277 44.015 1.00 31.08 225 PRO A C 1
ATOM 1751 O O . PRO A 1 227 ? 36.759 20.511 43.970 1.00 29.90 225 PRO A O 1
ATOM 1755 N N . PRO A 1 228 ? 38.874 21.024 43.367 1.00 35.11 226 PRO A N 1
ATOM 1756 C CA . PRO A 1 228 ? 38.945 19.859 42.491 1.00 36.18 226 PRO A CA 1
ATOM 1757 C C . PRO A 1 228 ? 38.633 18.545 43.225 1.00 32.45 226 PRO A C 1
ATOM 1758 O O . PRO A 1 228 ? 39.158 18.284 44.323 1.00 34.67 226 PRO A O 1
ATOM 1762 N N . GLY A 1 229 ? 37.732 17.758 42.642 1.00 32.43 227 GLY A N 1
ATOM 1763 C CA . GLY A 1 229 ? 37.400 16.438 43.171 1.00 33.50 227 GLY A CA 1
ATOM 1764 C C . GLY A 1 229 ? 36.426 16.460 44.350 1.00 30.53 227 GLY A C 1
ATOM 1765 O O . GLY A 1 229 ? 36.067 15.404 44.861 1.00 31.94 227 GLY A O 1
ATOM 1766 N N . GLN A 1 230 ? 35.986 17.653 44.771 1.00 26.17 228 GLN A N 1
ATOM 1767 C CA . GLN A 1 230 ? 35.056 17.753 45.877 1.00 23.99 228 GLN A CA 1
ATOM 1768 C C . GLN A 1 230 ? 33.661 18.077 45.362 1.00 22.10 228 GLN A C 1
ATOM 1769 O O . GLN A 1 230 ? 33.466 18.733 44.337 1.00 22.27 228 GLN A O 1
ATOM 1775 N N . THR A 1 231 ? 32.689 17.663 46.164 1.00 21.61 229 THR A N 1
ATOM 1776 C CA . THR A 1 231 ? 31.286 17.989 45.924 1.00 20.30 229 THR A CA 1
ATOM 1777 C C . THR A 1 231 ? 30.617 18.428 47.215 1.00 20.19 229 THR A C 1
ATOM 1778 O O . THR A 1 231 ? 31.027 18.033 48.284 1.00 21.46 229 THR A O 1
ATOM 1782 N N . ARG A 1 232 ? 29.590 19.261 47.113 1.00 19.13 230 ARG A N 1
ATOM 1783 C CA . ARG A 1 232 ? 28.771 19.562 48.278 1.00 19.59 230 ARG A CA 1
ATOM 1784 C C . ARG A 1 232 ? 28.170 18.272 48.800 1.00 18.32 230 ARG A C 1
ATOM 1785 O O . ARG A 1 232 ? 27.696 17.456 48.025 1.00 20.10 230 ARG A O 1
ATOM 1793 N N . ASP A 1 233 ? 28.174 18.107 50.110 1.00 19.59 231 ASP A N 1
ATOM 1794 C CA . ASP A 1 233 ? 27.568 16.938 50.714 1.00 21.42 231 ASP A CA 1
ATOM 1795 C C . ASP A 1 233 ? 26.091 16.850 50.358 1.00 18.06 231 ASP A C 1
ATOM 1796 O O . ASP A 1 233 ? 25.353 17.860 50.401 1.00 18.15 231 ASP A O 1
ATOM 1801 N N . ARG A 1 234 ? 25.621 15.647 50.064 1.00 18.93 232 ARG A N 1
ATOM 1802 C CA . ARG A 1 234 ? 24.203 15.532 49.668 1.00 18.32 232 ARG A CA 1
ATOM 1803 C C . ARG A 1 234 ? 23.286 15.984 50.805 1.00 16.61 232 ARG A C 1
ATOM 1804 O O . ARG A 1 234 ? 22.236 16.548 50.527 1.00 16.94 232 ARG A O 1
ATOM 1812 N N . GLU A 1 235 ? 23.649 15.771 52.068 1.00 16.28 233 GLU A N 1
ATOM 1813 C CA . GLU A 1 235 ? 22.759 16.234 53.157 1.00 16.96 233 GLU A CA 1
ATOM 1814 C C . GLU A 1 235 ? 22.609 17.748 53.206 1.00 16.63 233 GLU A C 1
ATOM 1815 O O . GLU A 1 235 ? 21.574 18.282 53.631 1.00 17.17 233 GLU A O 1
ATOM 1821 N N . TYR A 1 236 ? 23.643 18.432 52.741 1.00 16.68 234 TYR A N 1
ATOM 1822 C CA . TYR A 1 236 ? 23.613 19.876 52.640 1.00 16.61 234 TYR A CA 1
ATOM 1823 C C . TYR A 1 236 ? 22.719 20.405 51.546 1.00 17.09 234 TYR A C 1
ATOM 1824 O O . TYR A 1 236 ? 22.151 21.484 51.727 1.00 17.40 234 TYR A O 1
ATOM 1833 N N . ILE A 1 237 ? 22.562 19.677 50.440 1.00 16.80 235 ILE A N 1
ATOM 1834 C CA . ILE A 1 237 ? 21.748 20.136 49.323 1.00 16.60 235 ILE A CA 1
ATOM 1835 C C . ILE A 1 237 ? 20.304 19.595 49.336 1.00 15.91 235 ILE A C 1
ATOM 1836 O O . ILE A 1 237 ? 19.420 20.217 48.714 1.00 16.95 235 ILE A O 1
ATOM 1841 N N . TYR A 1 238 ? 20.040 18.494 50.066 1.00 16.17 236 TYR A N 1
ATOM 1842 C CA . TYR A 1 238 ? 18.709 17.868 49.960 1.00 15.78 236 TYR A CA 1
ATOM 1843 C C . TYR A 1 238 ? 17.565 18.839 50.351 1.00 15.05 236 TYR A C 1
ATOM 1844 O O . TYR A 1 238 ? 16.555 18.852 49.669 1.00 15.99 236 TYR A O 1
ATOM 1853 N N . PRO A 1 239 ? 17.733 19.648 51.408 1.00 14.96 237 PRO A N 1
ATOM 1854 C CA . PRO A 1 239 ? 16.584 20.515 51.772 1.00 15.46 237 PRO A CA 1
ATOM 1855 C C . PRO A 1 239 ? 16.212 21.475 50.681 1.00 16.15 237 PRO A C 1
ATOM 1856 O O . PRO A 1 239 ? 15.022 21.759 50.481 1.00 16.20 237 PRO A O 1
ATOM 1860 N N . THR A 1 240 ? 17.202 21.997 49.948 1.00 14.73 238 THR A N 1
ATOM 1861 C CA . THR A 1 240 ? 16.906 22.856 48.790 1.00 15.26 238 THR A CA 1
ATOM 1862 C C . THR A 1 240 ? 16.315 22.041 47.633 1.00 14.93 238 THR A C 1
ATOM 1863 O O . THR A 1 240 ? 15.467 22.552 46.900 1.00 15.86 238 THR A O 1
ATOM 1867 N N . ILE A 1 241 ? 16.764 20.789 47.442 1.00 15.39 239 ILE A N 1
ATOM 1868 C CA . ILE A 1 241 ? 16.041 19.915 46.504 1.00 16.34 239 ILE A CA 1
ATOM 1869 C C . ILE A 1 241 ? 14.539 19.829 46.911 1.00 16.36 239 ILE A C 1
ATOM 1870 O O . ILE A 1 241 ? 13.675 19.975 46.070 1.00 16.45 239 ILE A O 1
ATOM 1875 N N . TYR A 1 242 ? 14.257 19.690 48.205 1.00 15.64 240 TYR A N 1
ATOM 1876 C CA . TYR A 1 242 ? 12.857 19.642 48.657 1.00 16.01 240 TYR A CA 1
ATOM 1877 C C . TYR A 1 242 ? 12.122 20.970 48.410 1.00 16.29 240 TYR A C 1
ATOM 1878 O O . TYR A 1 242 ? 10.974 20.950 47.972 1.00 16.49 240 TYR A O 1
ATOM 1887 N N . VAL A 1 243 ? 12.818 22.088 48.635 1.00 15.41 241 VAL A N 1
ATOM 1888 C CA . VAL A 1 243 ? 12.222 23.393 48.297 1.00 15.78 241 VAL A CA 1
ATOM 1889 C C . VAL A 1 243 ? 11.782 23.382 46.832 1.00 15.36 241 VAL A C 1
ATOM 1890 O O . VAL A 1 243 ? 10.712 23.900 46.454 1.00 15.85 241 VAL A O 1
ATOM 1894 N N . TYR A 1 244 ? 12.660 22.864 45.947 1.00 14.80 242 TYR A N 1
ATOM 1895 C CA . TYR A 1 244 ? 12.306 22.789 44.530 1.00 15.42 242 TYR A CA 1
ATOM 1896 C C . TYR A 1 244 ? 11.167 21.836 44.252 1.00 15.06 242 TYR A C 1
ATOM 1897 O O . TYR A 1 244 ? 10.281 22.158 43.448 1.00 16.92 242 TYR A O 1
ATOM 1906 N N . LEU A 1 245 ? 11.189 20.686 44.903 1.00 15.10 243 LEU A N 1
ATOM 1907 C CA . LEU A 1 245 ? 10.197 19.647 44.614 1.00 15.50 243 LEU A CA 1
ATOM 1908 C C . LEU A 1 245 ? 8.796 19.962 45.177 1.00 15.83 243 LEU A C 1
ATOM 1909 O O . LEU A 1 245 ? 7.833 19.275 44.840 1.00 17.95 243 LEU A O 1
ATOM 1914 N N . LEU A 1 246 ? 8.707 21.007 45.982 1.00 15.74 244 LEU A N 1
ATOM 1915 C CA . LEU A 1 246 ? 7.449 21.608 46.394 1.00 15.99 244 LEU A CA 1
ATOM 1916 C C . LEU A 1 246 ? 7.142 22.807 45.514 1.00 15.84 244 LEU A C 1
ATOM 1917 O O . LEU A 1 246 ? 6.559 22.628 44.422 1.00 16.75 244 LEU A O 1
ATOM 1922 N N . GLY A 1 247 ? 7.594 24.001 45.899 1.00 16.62 245 GLY A N 1
ATOM 1923 C CA . GLY A 1 247 ? 7.149 25.196 45.204 1.00 15.98 245 GLY A CA 1
ATOM 1924 C C . GLY A 1 247 ? 7.623 25.390 43.793 1.00 17.02 245 GLY A C 1
ATOM 1925 O O . GLY A 1 247 ? 6.863 25.847 42.942 1.00 17.46 245 GLY A O 1
ATOM 1926 N N . ALA A 1 248 ? 8.878 25.044 43.481 1.00 16.22 246 ALA A N 1
ATOM 1927 C CA . ALA A 1 248 ? 9.357 25.315 42.128 1.00 16.78 246 ALA A CA 1
ATOM 1928 C C . ALA A 1 248 ? 8.578 24.416 41.139 1.00 17.08 246 ALA A C 1
ATOM 1929 O O . ALA A 1 248 ? 8.259 24.853 40.067 1.00 17.85 246 ALA A O 1
ATOM 1939 N N . GLN A 1 250 ? 5.436 23.158 41.769 1.00 16.80 248 GLN A N 1
ATOM 1940 C CA . GLN A 1 250 ? 4.001 23.443 41.876 1.00 17.50 248 GLN A CA 1
ATOM 1941 C C . GLN A 1 250 ? 3.570 24.813 41.332 1.00 15.92 248 GLN A C 1
ATOM 1942 O O . GLN A 1 250 ? 2.500 24.928 40.727 1.00 19.04 248 GLN A O 1
ATOM 1948 N N . GLU A 1 251 ? 4.387 25.835 41.559 1.00 16.06 249 GLU A N 1
ATOM 1949 C CA . GLU A 1 251 ? 3.875 27.182 41.385 1.00 17.44 249 GLU A CA 1
ATOM 1950 C C . GLU A 1 251 ? 3.648 27.644 39.955 1.00 17.34 249 GLU A C 1
ATOM 1951 O O . GLU A 1 251 ? 2.649 28.322 39.705 1.00 18.38 249 GLU A O 1
ATOM 1957 N N . PRO A 1 252 ? 4.540 27.306 39.018 1.00 16.78 250 PRO A N 1
ATOM 1958 C CA . PRO A 1 252 ? 4.208 27.735 37.649 1.00 17.16 250 PRO A CA 1
ATOM 1959 C C . PRO A 1 252 ? 2.891 27.148 37.162 1.00 17.74 250 PRO A C 1
ATOM 1960 O O . PRO A 1 252 ? 2.130 27.812 36.459 1.00 18.83 250 PRO A O 1
ATOM 1964 N N . GLY A 1 253 ? 2.612 25.896 37.530 1.00 19.01 251 GLY A N 1
ATOM 1965 C CA . GLY A 1 253 ? 1.348 25.272 37.183 1.00 19.48 251 GLY A CA 1
ATOM 1966 C C . GLY A 1 253 ? 0.172 26.003 37.829 1.00 20.71 251 GLY A C 1
ATOM 1967 O O . GLY A 1 253 ? -0.854 26.265 37.156 1.00 21.82 251 GLY A O 1
ATOM 1968 N N A HIS A 1 254 ? 0.304 26.309 39.151 0.50 19.84 252 HIS A N 1
ATOM 1969 N N B HIS A 1 254 ? 0.285 26.348 39.089 0.50 19.61 252 HIS A N 1
ATOM 1970 C CA A HIS A 1 254 ? -0.701 27.103 39.986 0.50 20.35 252 HIS A CA 1
ATOM 1971 C CA B HIS A 1 254 ? -0.841 27.004 39.712 0.50 20.10 252 HIS A CA 1
ATOM 1972 C C A HIS A 1 254 ? -0.971 28.437 39.266 0.50 18.23 252 HIS A C 1
ATOM 1973 C C B HIS A 1 254 ? -0.999 28.435 39.172 0.50 18.13 252 HIS A C 1
ATOM 1974 O O A HIS A 1 254 ? -2.117 28.859 39.070 0.50 19.23 252 HIS A O 1
ATOM 1975 O O B HIS A 1 254 ? -2.128 28.867 38.895 0.50 19.17 252 HIS A O 1
ATOM 1988 N N . GLY A 1 255 ? 0.112 29.138 38.934 1.00 19.10 253 GLY A N 1
ATOM 1989 C CA . GLY A 1 255 ? 0.028 30.495 38.381 1.00 20.57 253 GLY A CA 1
ATOM 1990 C C . GLY A 1 255 ? -0.599 30.524 37.018 1.00 18.93 253 GLY A C 1
ATOM 1991 O O . GLY A 1 255 ? -1.428 31.390 36.726 1.00 19.97 253 GLY A O 1
ATOM 2000 N N . ALA A 1 257 ? -2.697 28.260 35.831 1.00 19.82 255 ALA A N 1
ATOM 2001 C CA . ALA A 1 257 ? -4.102 27.853 35.999 1.00 19.14 255 ALA A CA 1
ATOM 2002 C C . ALA A 1 257 ? -4.955 28.972 36.569 1.00 19.50 255 ALA A C 1
ATOM 2003 O O . ALA A 1 257 ? -6.034 29.245 36.072 1.00 20.55 255 ALA A O 1
ATOM 2005 N N . SER A 1 258 ? -4.431 29.671 37.577 1.00 18.12 256 SER A N 1
ATOM 2006 C CA . SER A 1 258 ? -5.111 30.873 38.126 1.00 18.66 256 SER A CA 1
ATOM 2007 C C . SER A 1 258 ? -5.296 31.923 37.074 1.00 18.41 256 SER A C 1
ATOM 2008 O O . SER A 1 258 ? -6.366 32.552 37.009 1.00 19.50 256 SER A O 1
ATOM 2011 N N . THR A 1 259 ? -4.271 32.146 36.248 1.00 17.66 257 THR A N 1
ATOM 2012 C CA . THR A 1 259 ? -4.391 33.123 35.169 1.00 18.40 257 THR A CA 1
ATOM 2013 C C . THR A 1 259 ? -5.528 32.729 34.206 1.00 18.32 257 THR A C 1
ATOM 2014 O O . THR A 1 259 ? -6.332 33.571 33.807 1.00 20.03 257 THR A O 1
ATOM 2018 N N . LEU A 1 260 ? -5.606 31.449 33.854 1.00 19.05 258 LEU A N 1
ATOM 2019 C CA . LEU A 1 260 ? -6.684 30.985 33.021 1.00 20.07 258 LEU A CA 1
ATOM 2020 C C . LEU A 1 260 ? -8.061 31.190 33.670 1.00 19.91 258 LEU A C 1
ATOM 2021 O O . LEU A 1 260 ? -9.002 31.667 32.992 1.00 20.83 258 LEU A O 1
ATOM 2026 N N . VAL A 1 261 ? -8.193 30.847 34.963 1.00 19.14 259 VAL A N 1
ATOM 2027 C CA . VAL A 1 261 ? -9.490 31.055 35.641 1.00 19.32 259 VAL A CA 1
ATOM 2028 C C . VAL A 1 261 ? -9.846 32.529 35.584 1.00 20.44 259 VAL A C 1
ATOM 2029 O O . VAL A 1 261 ? -10.995 32.913 35.258 1.00 20.84 259 VAL A O 1
ATOM 2033 N N . GLY A 1 262 ? -8.862 33.390 35.842 1.00 19.96 260 GLY A N 1
ATOM 2034 C CA . GLY A 1 262 ? -9.126 34.844 35.782 1.00 21.36 260 GLY A CA 1
ATOM 2035 C C . GLY A 1 262 ? -9.556 35.304 34.398 1.00 21.16 260 GLY A C 1
ATOM 2036 O O . GLY A 1 262 ? -10.521 36.035 34.255 1.00 21.78 260 GLY A O 1
ATOM 2037 N N . LEU A 1 263 ? -8.854 34.850 33.358 1.00 20.59 261 LEU A N 1
ATOM 2038 C CA . LEU A 1 263 ? -9.223 35.179 32.009 1.00 21.36 261 LEU A CA 1
ATOM 2039 C C . LEU A 1 263 ? -10.626 34.684 31.642 1.00 22.26 261 LEU A C 1
ATOM 2040 O O . LEU A 1 263 ? -11.408 35.424 31.013 1.00 23.43 261 LEU A O 1
ATOM 2045 N N . PHE A 1 264 ? -10.956 33.454 32.043 1.00 22.00 262 PHE A N 1
ATOM 2046 C CA . PHE A 1 264 ? -12.287 32.937 31.774 1.00 23.19 262 PHE A CA 1
ATOM 2047 C C . PHE A 1 264 ? -13.356 33.805 32.442 1.00 23.81 262 PHE A C 1
ATOM 2048 O O . PHE A 1 264 ? -14.491 33.899 31.892 1.00 26.14 262 PHE A O 1
ATOM 2056 N N . SER A 1 265 ? -13.023 34.385 33.604 1.00 22.69 263 SER A N 1
ATOM 2057 C CA . SER A 1 265 ? -13.930 35.257 34.331 1.00 24.05 263 SER A CA 1
ATOM 2058 C C . SER A 1 265 ? -14.199 36.601 33.642 1.00 25.00 263 SER A C 1
ATOM 2059 O O . SER A 1 265 ? -15.187 37.284 34.000 1.00 27.78 263 SER A O 1
ATOM 2062 N N . ARG A 1 266 ? -13.341 36.956 32.673 1.00 24.74 264 ARG A N 1
ATOM 2063 C CA . ARG A 1 266 ? -13.447 38.166 31.865 1.00 25.66 264 ARG A CA 1
ATOM 2064 C C . ARG A 1 266 ? -13.381 37.775 30.385 1.00 27.25 264 ARG A C 1
ATOM 2065 O O . ARG A 1 266 ? -12.370 37.918 29.729 1.00 26.50 264 ARG A O 1
ATOM 2073 N N . PRO A 1 267 ? -14.468 37.226 29.844 1.00 28.39 265 PRO A N 1
ATOM 2074 C CA . PRO A 1 267 ? -14.376 36.623 28.486 1.00 29.31 265 PRO A CA 1
ATOM 2075 C C . PRO A 1 267 ? -13.822 37.522 27.376 1.00 26.71 265 PRO A C 1
ATOM 2076 O O . PRO A 1 267 ? -13.166 37.039 26.446 1.00 30.22 265 PRO A O 1
ATOM 2080 N N . GLU A 1 268 ? -14.125 38.810 27.463 1.00 28.10 266 GLU A N 1
ATOM 2081 C CA . GLU A 1 268 ? -13.593 39.792 26.542 1.00 31.24 266 GLU A CA 1
ATOM 2082 C C . GLU A 1 268 ? -12.059 39.859 26.615 1.00 27.46 266 GLU A C 1
ATOM 2083 O O . GLU A 1 268 ? -11.381 40.052 25.598 1.00 28.49 266 GLU A O 1
ATOM 2089 N N . GLN A 1 269 ? -11.527 39.662 27.807 1.00 26.82 267 GLN A N 1
ATOM 2090 C CA . GLN A 1 269 ? -10.064 39.647 28.038 1.00 25.82 267 GLN A CA 1
ATOM 2091 C C . GLN A 1 269 ? -9.416 38.363 27.539 1.00 25.75 267 GLN A C 1
ATOM 2092 O O . GLN A 1 269 ? -8.371 38.395 26.914 1.00 26.30 267 GLN A O 1
ATOM 2098 N N . LEU A 1 270 ? -10.081 37.234 27.726 1.00 25.30 268 LEU A N 1
ATOM 2099 C CA . LEU A 1 270 ? -9.613 35.980 27.165 1.00 26.26 268 LEU A CA 1
ATOM 2100 C C . LEU A 1 270 ? -9.485 36.118 25.663 1.00 27.35 268 LEU A C 1
ATOM 2101 O O . LEU A 1 270 ? -8.481 35.733 25.074 1.00 27.58 268 LEU A O 1
ATOM 2106 N N . GLU A 1 271 ? -10.537 36.659 25.038 1.00 26.79 269 GLU A N 1
ATOM 2107 C CA . GLU A 1 271 ? -10.520 36.834 23.612 1.00 29.12 269 GLU A CA 1
ATOM 2108 C C . GLU A 1 271 ? -9.364 37.744 23.174 1.00 27.56 269 GLU A C 1
ATOM 2109 O O . GLU A 1 271 ? -8.693 37.429 22.184 1.00 27.46 269 GLU A O 1
ATOM 2115 N N . GLU A 1 272 ? -9.119 38.841 23.907 1.00 26.17 270 GLU A N 1
ATOM 2116 C CA . GLU A 1 272 ? -8.001 39.757 23.563 1.00 27.68 270 GLU A CA 1
ATOM 2117 C C . GLU A 1 272 ? -6.647 39.003 23.578 1.00 26.63 270 GLU A C 1
ATOM 2118 O O . GLU A 1 272 ? -5.793 39.176 22.711 1.00 26.86 270 GLU A O 1
ATOM 2124 N N . VAL A 1 273 ? -6.460 38.162 24.588 1.00 25.46 271 VAL A N 1
ATOM 2125 C CA . VAL A 1 273 ? -5.202 37.463 24.747 1.00 25.36 271 VAL A CA 1
ATOM 2126 C C . VAL A 1 273 ? -5.017 36.364 23.713 1.00 25.25 271 VAL A C 1
ATOM 2127 O O . VAL A 1 273 ? -3.915 36.165 23.191 1.00 26.64 271 VAL A O 1
ATOM 2131 N N . VAL A 1 274 ? -6.078 35.640 23.398 1.00 26.90 272 VAL A N 1
ATOM 2132 C CA . VAL A 1 274 ? -5.984 34.638 22.347 1.00 25.97 272 VAL A CA 1
ATOM 2133 C C . VAL A 1 274 ? -5.657 35.312 21.017 1.00 27.71 272 VAL A C 1
ATOM 2134 O O . VAL A 1 274 ? -4.825 34.790 20.231 1.00 28.48 272 VAL A O 1
ATOM 2138 N N . ASP A 1 275 ? -6.307 36.451 20.749 1.00 27.79 273 ASP A N 1
ATOM 2139 C CA . ASP A 1 275 ? -6.059 37.188 19.487 1.00 30.99 273 ASP A CA 1
ATOM 2140 C C . ASP A 1 275 ? -4.662 37.818 19.437 1.00 29.50 273 ASP A C 1
ATOM 2141 O O . ASP A 1 275 ? -4.093 37.965 18.346 1.00 32.73 273 ASP A O 1
ATOM 2146 N N . ASP A 1 276 ? -4.126 38.182 20.607 1.00 28.60 274 ASP A N 1
ATOM 2147 C CA . ASP A 1 276 ? -2.843 38.891 20.732 1.00 27.10 274 ASP A CA 1
ATOM 2148 C C . ASP A 1 276 ? -2.036 38.291 21.875 1.00 25.77 274 ASP A C 1
ATOM 2149 O O . ASP A 1 276 ? -2.060 38.780 23.017 1.00 26.90 274 ASP A O 1
ATOM 2154 N N . PRO A 1 277 ? -1.299 37.228 21.562 1.00 25.14 275 PRO A N 1
ATOM 2155 C CA . PRO A 1 277 ? -0.547 36.522 22.572 1.00 24.62 275 PRO A CA 1
ATOM 2156 C C . PRO A 1 277 ? 0.614 37.309 23.183 1.00 24.53 275 PRO A C 1
ATOM 2157 O O . PRO A 1 277 ? 1.167 36.890 24.195 1.00 25.28 275 PRO A O 1
ATOM 2161 N N . THR A 1 278 ? 0.935 38.485 22.640 1.00 23.64 276 THR A N 1
ATOM 2162 C CA . THR A 1 278 ? 1.892 39.352 23.286 1.00 22.72 276 THR A CA 1
ATOM 2163 C C . THR A 1 278 ? 1.361 39.910 24.607 1.00 22.02 276 THR A C 1
ATOM 2164 O O . THR A 1 278 ? 2.144 40.432 25.418 1.00 23.67 276 THR A O 1
ATOM 2168 N N . LEU A 1 279 ? 0.036 39.761 24.840 1.00 22.45 277 LEU A N 1
ATOM 2169 C CA . LEU A 1 279 ? -0.582 40.144 26.132 1.00 22.95 277 LEU A CA 1
ATOM 2170 C C . LEU A 1 279 ? -0.462 39.059 27.216 1.00 21.76 277 LEU A C 1
ATOM 2171 O O . LEU A 1 279 ? -0.844 39.287 28.329 1.00 22.19 277 LEU A O 1
ATOM 2176 N N . ILE A 1 280 ? 0.074 37.893 26.858 1.00 20.79 278 ILE A N 1
ATOM 2177 C CA . ILE A 1 280 ? 0.187 36.794 27.829 1.00 20.63 278 ILE A CA 1
ATOM 2178 C C . ILE A 1 280 ? 0.986 37.186 29.097 1.00 20.51 278 ILE A C 1
ATOM 2179 O O . ILE A 1 280 ? 0.554 36.899 30.228 1.00 19.62 278 ILE A O 1
ATOM 2184 N N . PRO A 1 281 ? 2.154 37.835 28.934 1.00 20.78 279 PRO A N 1
ATOM 2185 C CA . PRO A 1 281 ? 2.885 38.203 30.169 1.00 20.41 279 PRO A CA 1
ATOM 2186 C C . PRO A 1 281 ? 2.087 39.103 31.106 1.00 19.03 279 PRO A C 1
ATOM 2187 O O . PRO A 1 281 ? 2.085 38.903 32.307 1.00 21.07 279 PRO A O 1
ATOM 2191 N N . ARG A 1 282 ? 1.381 40.079 30.562 1.00 21.26 280 ARG A N 1
ATOM 2192 C CA . ARG A 1 282 ? 0.519 40.928 31.395 1.00 21.75 280 ARG A CA 1
ATOM 2193 C C . ARG A 1 282 ? -0.603 40.134 32.078 1.00 20.35 280 ARG A C 1
ATOM 2194 O O . ARG A 1 282 ? -0.937 40.336 33.269 1.00 21.90 280 ARG A O 1
ATOM 2202 N N . ALA A 1 283 ? -1.180 39.216 31.324 1.00 20.23 281 ALA A N 1
ATOM 2203 C CA . ALA A 1 283 ? -2.240 38.372 31.856 1.00 19.53 281 ALA A CA 1
ATOM 2204 C C . ALA A 1 283 ? -1.758 37.535 33.048 1.00 19.84 281 ALA A C 1
ATOM 2205 O O . ALA A 1 283 ? -2.457 37.404 34.063 1.00 19.50 281 ALA A O 1
ATOM 2207 N N . ILE A 1 284 ? -0.548 37.004 32.919 1.00 19.60 282 ILE A N 1
ATOM 2208 C CA . ILE A 1 284 ? 0.074 36.229 33.979 1.00 18.75 282 ILE A CA 1
ATOM 2209 C C . ILE A 1 284 ? 0.382 37.076 35.203 1.00 18.96 282 ILE A C 1
ATOM 2210 O O . ILE A 1 284 ? 0.128 36.689 36.322 1.00 19.15 282 ILE A O 1
ATOM 2215 N N . ALA A 1 285 ? 0.962 38.260 34.997 1.00 18.49 283 ALA A N 1
ATOM 2216 C CA . ALA A 1 285 ? 1.252 39.099 36.119 1.00 20.15 283 ALA A CA 1
ATOM 2217 C C . ALA A 1 285 ? 0.014 39.458 36.937 1.00 19.92 283 ALA A C 1
ATOM 2218 O O . ALA A 1 285 ? 0.039 39.437 38.168 1.00 20.21 283 ALA A O 1
ATOM 2220 N N . GLU A 1 286 ? -1.084 39.739 36.234 1.00 19.12 284 GLU A N 1
ATOM 2221 C CA . GLU A 1 286 ? -2.358 39.987 36.936 1.00 19.46 284 GLU A CA 1
ATOM 2222 C C . GLU A 1 286 ? -2.878 38.695 37.604 1.00 19.49 284 GLU A C 1
ATOM 2223 O O . GLU A 1 286 ? -3.363 38.746 38.709 1.00 19.79 284 GLU A O 1
ATOM 2229 N N . GLY A 1 287 ? -2.690 37.542 36.964 1.00 19.27 285 GLY A N 1
ATOM 2230 C CA . GLY A 1 287 ? -3.075 36.290 37.577 1.00 19.48 285 GLY A CA 1
ATOM 2231 C C . GLY A 1 287 ? -2.348 36.022 38.890 1.00 18.11 285 GLY A C 1
ATOM 2232 O O . GLY A 1 287 ? -2.947 35.581 39.868 1.00 18.75 285 GLY A O 1
ATOM 2233 N N . LEU A 1 288 ? -1.038 36.310 38.912 1.00 18.22 286 LEU A N 1
ATOM 2234 C CA . LEU A 1 288 ? -0.249 36.090 40.140 1.00 18.49 286 LEU A CA 1
ATOM 2235 C C . LEU A 1 288 ? -0.693 37.038 41.265 1.00 18.43 286 LEU A C 1
ATOM 2236 O O . LEU A 1 288 ? -0.725 36.638 42.389 1.00 18.92 286 LEU A O 1
ATOM 2241 N N . ARG A 1 289 ? -1.043 38.282 40.928 1.00 17.63 287 ARG A N 1
ATOM 2242 C CA . ARG A 1 289 ? -1.554 39.189 41.949 1.00 17.48 287 ARG A CA 1
ATOM 2243 C C . ARG A 1 289 ? -2.932 38.676 42.452 1.00 17.74 287 ARG A C 1
ATOM 2244 O O . ARG A 1 289 ? -3.215 38.682 43.650 1.00 18.86 287 ARG A O 1
ATOM 2252 N N . TRP A 1 290 ? -3.774 38.315 41.510 1.00 18.68 288 TRP A N 1
ATOM 2253 C CA . TRP A 1 290 ? -5.176 37.951 41.773 1.00 19.60 288 TRP A CA 1
ATOM 2254 C C . TRP A 1 290 ? -5.320 36.721 42.662 1.00 18.72 288 TRP A C 1
ATOM 2255 O O . TRP A 1 290 ? -6.079 36.716 43.637 1.00 19.27 288 TRP A O 1
ATOM 2266 N N . THR A 1 291 ? -4.535 35.685 42.361 1.00 18.80 289 THR A N 1
ATOM 2267 C CA . THR A 1 291 ? -4.450 34.563 43.267 1.00 19.96 289 THR A CA 1
ATOM 2268 C C . THR A 1 291 ? -2.994 34.126 43.346 1.00 18.59 289 THR A C 1
ATOM 2269 O O . THR A 1 291 ? -2.519 33.340 42.500 1.00 18.90 289 THR A O 1
ATOM 2273 N N . SER A 1 292 ? -2.310 34.598 44.376 1.00 17.88 290 SER A N 1
ATOM 2274 C CA . SER A 1 292 ? -0.871 34.359 44.439 1.00 18.13 290 SER A CA 1
ATOM 2275 C C . SER A 1 292 ? -0.536 32.895 44.750 1.00 17.81 290 SER A C 1
ATOM 2276 O O . SER A 1 292 ? -0.996 32.348 45.758 1.00 18.37 290 SER A O 1
ATOM 2279 N N . PRO A 1 293 ? 0.302 32.258 43.902 1.00 16.63 291 PRO A N 1
ATOM 2280 C CA . PRO A 1 293 ? 0.617 30.824 44.146 1.00 16.91 291 PRO A CA 1
ATOM 2281 C C . PRO A 1 293 ? 1.275 30.555 45.485 1.00 16.21 291 PRO A C 1
ATOM 2282 O O . PRO A 1 293 ? 0.818 29.656 46.217 1.00 17.26 291 PRO A O 1
ATOM 2286 N N . ILE A 1 294 ? 2.273 31.372 45.828 1.00 16.48 292 ILE A N 1
ATOM 2287 C CA . ILE A 1 294 ? 2.844 31.309 47.154 1.00 16.30 292 ILE A CA 1
ATOM 2288 C C . ILE A 1 294 ? 2.127 32.428 47.944 1.00 17.03 292 ILE A C 1
ATOM 2289 O O . ILE A 1 294 ? 2.390 33.632 47.782 1.00 18.25 292 ILE A O 1
ATOM 2294 N N . TRP A 1 295 ? 1.179 31.968 48.740 1.00 15.74 293 TRP A N 1
ATOM 2295 C CA . TRP A 1 295 ? 0.190 32.841 49.357 1.00 16.47 293 TRP A CA 1
ATOM 2296 C C . TRP A 1 295 ? 0.633 33.277 50.760 1.00 16.50 293 TRP A C 1
ATOM 2297 O O . TRP A 1 295 ? 0.507 34.452 51.140 1.00 17.21 293 TRP A O 1
ATOM 2308 N N . SER A 1 296 ? 1.134 32.328 51.544 1.00 16.53 294 SER A N 1
ATOM 2309 C CA . SER A 1 296 ? 1.640 32.593 52.885 1.00 16.95 294 SER A CA 1
ATOM 2310 C C . SER A 1 296 ? 2.561 31.491 53.352 1.00 17.17 294 SER A C 1
ATOM 2311 O O . SER A 1 296 ? 2.327 30.874 54.382 1.00 22.02 294 SER A O 1
ATOM 2314 N N . ALA A 1 297 ? 3.578 31.202 52.555 1.00 16.38 295 ALA A N 1
ATOM 2315 C CA . ALA A 1 297 ? 4.465 30.107 52.851 1.00 15.75 295 ALA A CA 1
ATOM 2316 C C . ALA A 1 297 ? 5.703 30.464 53.631 1.00 17.13 295 ALA A C 1
ATOM 2317 O O . ALA A 1 297 ? 6.280 29.586 54.254 1.00 21.86 295 ALA A O 1
ATOM 2319 N N . THR A 1 298 ? 6.179 31.697 53.483 1.00 15.72 296 THR A N 1
ATOM 2320 C CA . THR A 1 298 ? 7.437 32.107 54.051 1.00 15.33 296 THR A CA 1
ATOM 2321 C C . THR A 1 298 ? 7.262 33.098 55.176 1.00 16.41 296 THR A C 1
ATOM 2322 O O . THR A 1 298 ? 6.155 33.617 55.427 1.00 16.81 296 THR A O 1
ATOM 2326 N N . ALA A 1 299 ? 8.384 33.388 55.819 1.00 16.24 297 ALA A N 1
ATOM 2327 C CA . ALA A 1 299 ? 8.406 34.142 57.047 1.00 16.29 297 ALA A CA 1
ATOM 2328 C C . ALA A 1 299 ? 9.774 34.798 57.253 1.00 16.58 297 ALA A C 1
ATOM 2329 O O . ALA A 1 299 ? 10.742 34.418 56.595 1.00 17.05 297 ALA A O 1
ATOM 2331 N N . ARG A 1 300 ? 9.816 35.758 58.168 1.00 17.02 298 ARG A N 1
ATOM 2332 C CA . ARG A 1 300 ? 11.051 36.314 58.661 1.00 17.49 298 ARG A CA 1
ATOM 2333 C C . ARG A 1 300 ? 10.982 36.339 60.180 1.00 17.77 298 ARG A C 1
ATOM 2334 O O . ARG A 1 300 ? 9.896 36.230 60.747 1.00 19.47 298 ARG A O 1
ATOM 2342 N N . ILE A 1 301 ? 12.135 36.504 60.829 1.00 17.92 299 ILE A N 1
ATOM 2343 C CA . ILE A 1 301 ? 12.206 36.546 62.274 1.00 17.31 299 ILE A CA 1
ATOM 2344 C C . ILE A 1 301 ? 13.007 37.781 62.699 1.00 18.69 299 ILE A C 1
ATOM 2345 O O . ILE A 1 301 ? 14.011 38.143 62.061 1.00 19.63 299 ILE A O 1
ATOM 2350 N N . SER A 1 302 ? 12.497 38.502 63.696 1.00 18.83 300 SER A N 1
ATOM 2351 C CA . SER A 1 302 ? 13.226 39.697 64.124 1.00 19.13 300 SER A CA 1
ATOM 2352 C C . SER A 1 302 ? 14.556 39.298 64.777 1.00 21.30 300 SER A C 1
ATOM 2353 O O . SER A 1 302 ? 14.612 38.297 65.498 1.00 19.99 300 SER A O 1
ATOM 2356 N N . THR A 1 303 ? 15.595 40.123 64.584 1.00 21.97 301 THR A N 1
ATOM 2357 C CA . THR A 1 303 ? 16.903 39.868 65.208 1.00 23.15 301 THR A CA 1
ATOM 2358 C C . THR A 1 303 ? 17.214 40.802 66.359 1.00 24.22 301 THR A C 1
ATOM 2359 O O . THR A 1 303 ? 18.208 40.601 67.087 1.00 28.61 301 THR A O 1
ATOM 2363 N N . LYS A 1 304 ? 16.336 41.804 66.533 1.00 26.78 302 LYS A N 1
ATOM 2364 C CA . LYS A 1 304 ? 16.379 42.736 67.648 1.00 30.17 302 LYS A CA 1
ATOM 2365 C C . LYS A 1 304 ? 14.945 43.223 67.883 1.00 27.18 302 LYS A C 1
ATOM 2366 O O . LYS A 1 304 ? 14.058 42.932 67.063 1.00 27.84 302 LYS A O 1
ATOM 2372 N N . PRO A 1 305 ? 14.698 43.933 69.001 1.00 29.77 303 PRO A N 1
ATOM 2373 C CA . PRO A 1 305 ? 13.374 44.486 69.188 1.00 29.50 303 PRO A CA 1
ATOM 2374 C C . PRO A 1 305 ? 13.055 45.483 68.101 1.00 28.74 303 PRO A C 1
ATOM 2375 O O . PRO A 1 305 ? 13.919 46.306 67.739 1.00 32.29 303 PRO A O 1
ATOM 2379 N N . VAL A 1 306 ? 11.824 45.418 67.594 1.00 28.97 304 VAL A N 1
ATOM 2380 C CA . VAL A 1 306 ? 11.385 46.286 66.513 1.00 30.75 304 VAL A CA 1
ATOM 2381 C C . VAL A 1 306 ? 9.930 46.637 66.711 1.00 31.85 304 VAL A C 1
ATOM 2382 O O . VAL A 1 306 ? 9.177 45.876 67.286 1.00 36.25 304 VAL A O 1
ATOM 2386 N N . THR A 1 307 ? 9.526 47.762 66.170 1.00 31.37 305 THR A N 1
ATOM 2387 C CA . THR A 1 307 ? 8.126 48.151 66.162 1.00 31.64 305 THR A CA 1
ATOM 2388 C C . THR A 1 307 ? 7.690 48.148 64.734 1.00 30.60 305 THR A C 1
ATOM 2389 O O . THR A 1 307 ? 8.273 48.862 63.910 1.00 37.48 305 THR A O 1
ATOM 2393 N N . ILE A 1 308 ? 6.665 47.342 64.437 1.00 31.59 306 ILE A N 1
ATOM 2394 C CA . ILE A 1 308 ? 6.141 47.164 63.081 1.00 34.13 306 ILE A CA 1
ATOM 2395 C C . ILE A 1 308 ? 4.637 47.372 63.235 1.00 31.20 306 ILE A C 1
ATOM 2396 O O . ILE A 1 308 ? 3.986 46.724 64.073 1.00 29.70 306 ILE A O 1
ATOM 2401 N N . ALA A 1 309 ? 4.071 48.235 62.407 1.00 31.64 307 ALA A N 1
ATOM 2402 C CA . ALA A 1 309 ? 2.613 48.525 62.420 1.00 33.28 307 ALA A CA 1
ATOM 2403 C C . ALA A 1 309 ? 2.012 48.734 63.825 1.00 35.26 307 ALA A C 1
ATOM 2404 O O . ALA A 1 309 ? 0.943 48.168 64.184 1.00 35.21 307 ALA A O 1
ATOM 2406 N N . GLY A 1 310 ? 2.751 49.478 64.640 1.00 35.68 308 GLY A N 1
ATOM 2407 C CA . GLY A 1 310 ? 2.348 49.763 66.008 1.00 37.85 308 GLY A CA 1
ATOM 2408 C C . GLY A 1 310 ? 2.502 48.657 67.039 1.00 37.98 308 GLY A C 1
ATOM 2409 O O . GLY A 1 310 ? 2.122 48.858 68.202 1.00 37.87 30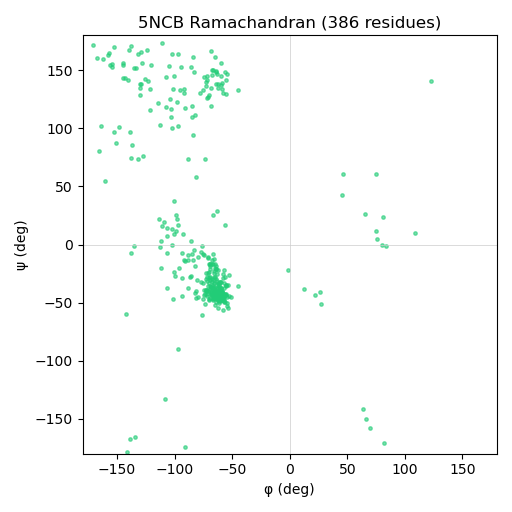8 GLY A O 1
ATOM 2410 N N . VAL A 1 311 ? 3.083 47.518 66.638 1.00 32.26 309 VAL A N 1
ATOM 2411 C CA . VAL A 1 311 ? 3.294 46.407 67.543 1.00 29.65 309 VAL A CA 1
ATOM 2412 C C . VAL A 1 311 ? 4.753 46.394 67.907 1.00 29.27 309 VAL A C 1
ATOM 2413 O O . VAL A 1 311 ? 5.638 46.328 67.010 1.00 32.28 309 VAL A O 1
ATOM 2417 N N . ASP A 1 312 ? 5.037 46.420 69.202 1.00 30.15 310 ASP A N 1
ATOM 2418 C CA . ASP A 1 312 ? 6.409 46.302 69.675 1.00 31.45 310 ASP A CA 1
ATOM 2419 C C . ASP A 1 312 ? 6.718 44.796 69.752 1.00 31.35 310 ASP A C 1
ATOM 2420 O O . ASP A 1 312 ? 6.182 44.092 70.593 1.00 35.19 310 ASP A O 1
ATOM 2425 N N . LEU A 1 313 ? 7.559 44.317 68.864 1.00 28.78 311 LEU A N 1
ATOM 2426 C CA . LEU A 1 313 ? 8.006 42.907 68.852 1.00 29.36 311 LEU A CA 1
ATOM 2427 C C . LEU A 1 313 ? 9.324 42.712 69.568 1.00 28.58 311 LEU A C 1
ATOM 2428 O O . LEU A 1 313 ? 10.267 43.454 69.290 1.00 30.21 311 LEU A O 1
ATOM 2433 N N . PRO A 1 314 ? 9.434 41.689 70.452 1.00 27.12 312 PRO A N 1
ATOM 2434 C CA . PRO A 1 314 ? 10.772 41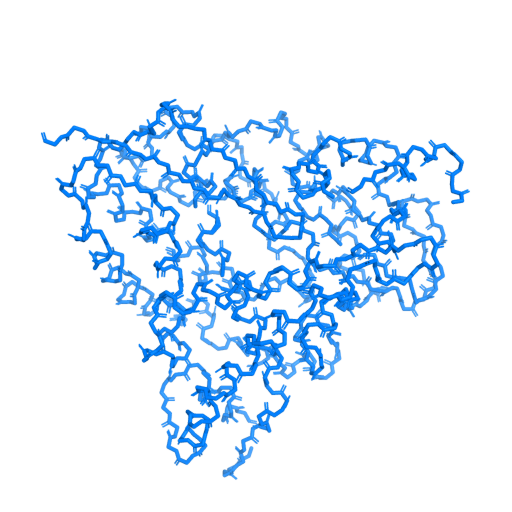.392 70.921 1.00 28.73 312 PRO A CA 1
ATOM 2435 C C . PRO A 1 314 ? 11.634 40.810 69.814 1.00 27.45 312 PRO A C 1
ATOM 2436 O O . PRO A 1 314 ? 11.132 40.447 68.742 1.00 25.17 312 PRO A O 1
ATOM 2440 N N . ALA A 1 315 ? 12.933 40.765 70.059 1.00 27.15 313 ALA A N 1
ATOM 2441 C CA . ALA A 1 315 ? 13.825 39.956 69.242 1.00 26.12 313 ALA A CA 1
ATOM 2442 C C . ALA A 1 315 ? 13.345 38.509 69.254 1.00 24.21 313 ALA A C 1
ATOM 2443 O O . ALA A 1 315 ? 12.766 38.026 70.239 1.00 25.08 313 ALA A O 1
ATOM 2445 N N . GLY A 1 316 ? 13.579 37.833 68.145 1.00 22.48 314 GLY A N 1
ATOM 2446 C CA . GLY A 1 316 ? 13.215 36.430 68.030 1.00 22.58 314 GLY A CA 1
ATOM 2447 C C . GLY A 1 316 ? 11.771 36.167 67.706 1.00 21.58 314 GLY A C 1
ATOM 2448 O O . GLY A 1 316 ? 11.254 35.088 68.012 1.00 22.94 314 GLY A O 1
ATOM 2449 N N . THR A 1 317 ? 11.112 37.146 67.092 1.00 19.92 315 THR A N 1
ATOM 2450 C CA . THR A 1 317 ? 9.668 37.006 66.805 1.00 18.95 315 THR A CA 1
ATOM 2451 C C . THR A 1 317 ? 9.443 36.686 65.335 1.00 18.55 315 THR A C 1
ATOM 2452 O O . THR A 1 317 ? 9.763 37.507 64.460 1.00 20.27 315 THR A O 1
ATOM 2456 N N . PRO A 1 318 ? 8.875 35.499 65.040 1.00 18.78 316 PRO A N 1
ATOM 2457 C CA . PRO A 1 318 ? 8.530 35.188 63.671 1.00 18.22 316 PRO A CA 1
ATOM 2458 C C . PRO A 1 318 ? 7.326 35.977 63.166 1.00 18.22 316 PRO A C 1
ATOM 2459 O O . PRO A 1 318 ? 6.381 36.272 63.917 1.00 19.94 316 PRO A O 1
ATOM 2463 N N . VAL A 1 319 ? 7.383 36.329 61.882 1.00 17.63 317 VAL A N 1
ATOM 2464 C CA . VAL A 1 319 ? 6.280 36.994 61.196 1.00 18.01 317 VAL A CA 1
ATOM 2465 C C . VAL A 1 319 ? 6.091 36.294 59.839 1.00 17.27 317 VAL A C 1
ATOM 2466 O O . VAL A 1 319 ? 6.983 36.289 58.996 1.00 17.48 317 VAL A O 1
ATOM 2478 N N . LEU A 1 321 ? 4.666 35.984 56.123 1.00 16.33 319 LEU A N 1
ATOM 2479 C CA . LEU A 1 321 ? 4.459 36.940 55.050 1.00 17.13 319 LEU A CA 1
ATOM 2480 C C . LEU A 1 321 ? 3.340 36.470 54.158 1.00 17.01 319 LEU A C 1
ATOM 2481 O O . LEU A 1 321 ? 3.516 35.643 53.282 1.00 17.78 319 LEU A O 1
ATOM 2486 N N . SER A 1 322 ? 2.139 36.984 54.402 1.00 16.58 320 SER A N 1
ATOM 2487 C CA . SER A 1 322 ? 0.969 36.545 53.620 1.00 16.53 320 SER A CA 1
ATOM 2488 C C . SER A 1 322 ? 0.833 37.413 52.379 1.00 17.42 320 SER A C 1
ATOM 2489 O O . SER A 1 322 ? -0.050 38.278 52.246 1.00 17.32 320 SER A O 1
ATOM 2492 N N . TYR A 1 323 ? 1.741 37.162 51.445 1.00 16.60 321 TYR A N 1
ATOM 2493 C CA . TYR A 1 323 ? 1.842 37.920 50.204 1.00 17.05 321 TYR A CA 1
ATOM 2494 C C . TYR A 1 323 ? 0.561 37.846 49.395 1.00 17.18 321 TYR A C 1
ATOM 2495 O O . TYR A 1 323 ? 0.214 38.781 48.678 1.00 18.15 321 TYR A O 1
ATOM 2504 N N . GLY A 1 324 ? -0.160 36.719 49.467 1.00 16.81 322 GLY A N 1
ATOM 2505 C CA . GLY A 1 324 ? -1.441 36.659 48.733 1.00 17.96 322 GLY A CA 1
ATOM 2506 C C . GLY A 1 324 ? -2.494 37.633 49.217 1.00 17.75 322 GLY A C 1
ATOM 2507 O O . GLY A 1 324 ? -3.301 38.115 48.425 1.00 19.59 322 GLY A O 1
ATOM 2508 N N . SER A 1 325 ? -2.442 37.957 50.507 1.00 17.45 323 SER A N 1
ATOM 2509 C CA . SER A 1 325 ? -3.274 39.023 51.074 1.00 17.45 323 SER A CA 1
ATOM 2510 C C . SER A 1 325 ? -2.748 40.407 50.673 1.00 18.03 3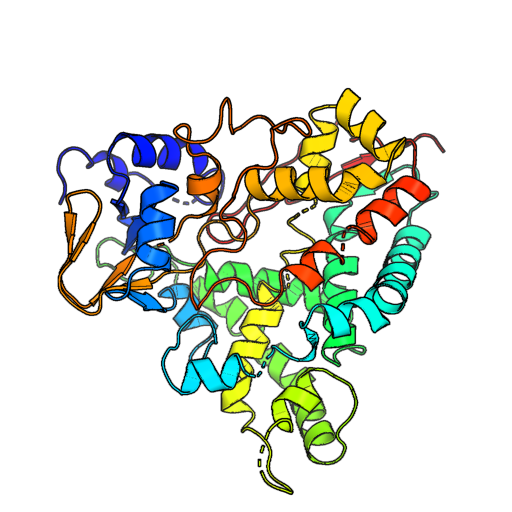23 SER A C 1
ATOM 2511 O O . SER A 1 325 ? -3.489 41.318 50.344 1.00 18.41 323 SER A O 1
ATOM 2514 N N . ALA A 1 326 ? -1.446 40.564 50.742 1.00 18.45 324 ALA A N 1
ATOM 2515 C CA . ALA A 1 326 ? -0.825 41.841 50.353 1.00 18.71 324 ALA A CA 1
ATOM 2516 C C . ALA A 1 326 ? -1.213 42.229 48.921 1.00 17.79 324 ALA A C 1
ATOM 2517 O O . ALA A 1 326 ? -1.359 43.420 48.574 1.00 19.86 324 ALA A O 1
ATOM 2519 N N . ASN A 1 327 ? -1.341 41.211 48.067 1.00 17.33 325 ASN A N 1
ATOM 2520 C CA . ASN A 1 327 ? -1.684 41.421 46.682 1.00 17.98 325 ASN A CA 1
ATOM 2521 C C . ASN A 1 327 ? -3.172 41.755 46.463 1.00 18.71 325 ASN A C 1
ATOM 2522 O O . ASN A 1 327 ? -3.572 42.027 45.327 1.00 19.53 325 ASN A O 1
ATOM 2527 N N . HIS A 1 328 ? -3.946 41.776 47.554 1.00 18.09 326 HIS A N 1
ATOM 2528 C CA . HIS A 1 328 ? -5.323 42.343 47.563 1.00 18.66 326 HIS A CA 1
ATOM 2529 C C . HIS A 1 328 ? -5.436 43.586 48.424 1.00 19.56 326 HIS A C 1
ATOM 2530 O O . HIS A 1 328 ? -6.542 44.020 48.776 1.00 21.93 326 HIS A O 1
ATOM 2537 N N . ASP A 1 329 ? -4.294 44.247 48.661 1.00 20.83 327 ASP A N 1
ATOM 2538 C CA . ASP A 1 329 ? -4.312 45.445 49.491 1.00 21.33 327 ASP A CA 1
ATOM 2539 C C . ASP A 1 329 ? -5.055 46.574 48.738 1.00 20.85 327 ASP A C 1
ATOM 2540 O O . ASP A 1 329 ? -4.629 47.015 47.682 1.00 22.88 327 ASP A O 1
ATOM 2545 N N . THR A 1 330 ? -6.141 47.056 49.325 1.00 21.32 328 THR A N 1
ATOM 2546 C CA . THR A 1 330 ? -6.935 48.125 48.745 1.00 21.84 328 THR A CA 1
ATOM 2547 C C . THR A 1 330 ? -6.332 49.501 48.860 1.00 23.13 328 THR A C 1
ATOM 2548 O O . THR A 1 330 ? -6.854 50.486 48.270 1.00 27.80 328 THR A O 1
ATOM 2552 N N . GLY A 1 331 ? -5.255 49.588 49.602 1.00 24.48 329 GLY A N 1
ATOM 2553 C CA . GLY A 1 331 ? -4.375 50.762 49.520 1.00 25.10 329 GLY A CA 1
ATOM 2554 C C . GLY A 1 331 ? -3.688 50.895 48.158 1.00 26.66 329 GLY A C 1
ATOM 2555 O O . GLY A 1 331 ? -3.271 51.984 47.780 1.00 31.21 329 GLY A O 1
ATOM 2556 N N . LYS A 1 332 ? -3.486 49.765 47.481 1.00 25.99 330 LYS A N 1
ATOM 2557 C CA . LYS A 1 332 ? -2.814 49.715 46.174 1.00 27.08 330 LYS A CA 1
ATOM 2558 C C . LYS A 1 332 ? -3.694 49.466 44.994 1.00 28.53 330 LYS A C 1
ATOM 2559 O O . LYS A 1 332 ? -3.437 49.985 43.921 1.00 36.06 330 LYS A O 1
ATOM 2565 N N . TYR A 1 333 ? -4.699 48.619 45.188 1.00 26.01 331 TYR A N 1
ATOM 2566 C CA . TYR A 1 333 ? -5.516 48.103 44.102 1.00 28.17 331 TYR A CA 1
AT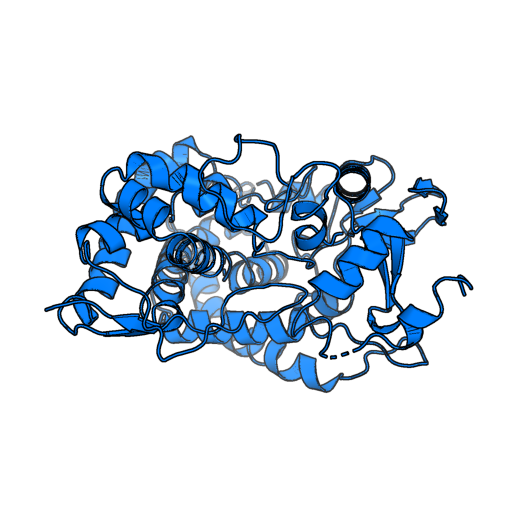OM 2567 C C . TYR A 1 333 ? -6.998 48.405 44.303 1.00 29.54 331 TYR A C 1
ATOM 2568 O O . TYR A 1 333 ? -7.512 48.287 45.406 1.00 34.57 331 TYR A O 1
ATOM 2577 N N . GLU A 1 334 ? -7.687 48.736 43.233 1.00 31.01 332 GLU A N 1
ATOM 2578 C CA . GLU A 1 334 ? -9.127 48.831 43.267 1.00 33.68 332 GLU A CA 1
ATOM 2579 C C . GLU A 1 334 ? -9.776 47.510 42.885 1.00 29.55 332 GLU A C 1
ATOM 2580 O O . GLU A 1 334 ? -9.370 46.863 41.908 1.00 32.48 332 GLU A O 1
ATOM 2586 N N . ALA A 1 335 ? -10.774 47.120 43.678 1.00 27.30 333 ALA A N 1
ATOM 2587 C CA . ALA A 1 335 ? -11.508 45.861 43.474 1.00 28.60 333 ALA A CA 1
ATOM 2588 C C . ALA A 1 335 ? -10.558 44.701 43.211 1.00 26.34 333 ALA A C 1
ATOM 2589 O O . ALA A 1 335 ? -10.614 44.039 42.154 1.00 26.59 333 ALA A O 1
ATOM 2591 N N . PRO A 1 336 ? -9.684 44.435 44.191 1.00 24.85 334 PRO A N 1
ATOM 2592 C CA . PRO A 1 336 ? -8.611 43.446 43.956 1.00 23.74 334 PRO A CA 1
ATOM 2593 C C . PRO A 1 336 ? -9.125 42.021 43.738 1.00 23.42 334 PRO A C 1
ATOM 2594 O O . PRO A 1 336 ? -8.374 41.208 43.160 1.00 22.05 334 PRO A O 1
ATOM 2598 N N . SER A 1 337 ? -10.364 41.693 44.170 1.00 25.69 335 SER A N 1
ATOM 2599 C CA . SER A 1 337 ? -10.871 40.339 43.922 1.00 26.44 335 SER A CA 1
ATOM 2600 C C . SER A 1 337 ? -11.335 40.111 42.498 1.00 24.61 335 SER A C 1
ATOM 2601 O O . SER A 1 337 ? -11.668 38.966 42.121 1.00 26.61 335 SER A O 1
ATOM 2604 N N . GLN A 1 338 ? -11.355 41.180 41.695 1.00 23.37 336 GLN A N 1
ATOM 2605 C CA . GLN A 1 338 ? -11.665 41.069 40.281 1.00 23.56 336 GLN A CA 1
ATOM 2606 C C . GLN A 1 338 ? -10.354 40.884 39.503 1.00 24.60 336 GLN A C 1
ATOM 2607 O O . GLN A 1 338 ? -9.423 41.668 39.663 1.00 27.59 336 GLN A O 1
ATOM 2613 N N . TYR A 1 339 ? -10.309 39.891 38.641 1.00 22.81 337 TYR A N 1
ATOM 2614 C CA . TYR A 1 339 ? -9.248 39.754 37.640 1.00 23.01 337 TYR A CA 1
ATOM 2615 C C . TYR A 1 339 ? -9.424 40.846 36.586 1.00 23.01 337 TYR A C 1
ATOM 2616 O O . TYR A 1 339 ? -10.502 40.994 36.049 1.00 24.66 337 TYR A O 1
ATOM 2625 N N . ASP A 1 340 ? -8.363 41.598 36.293 1.00 22.18 338 ASP A N 1
ATOM 2626 C CA . ASP A 1 340 ? -8.450 42.637 35.262 1.00 24.49 338 ASP A CA 1
ATOM 2627 C C . ASP A 1 340 ? -7.111 42.787 34.583 1.00 26.63 338 ASP A C 1
ATOM 2628 O O . ASP A 1 340 ? -6.219 43.420 35.129 1.00 25.71 338 ASP A O 1
ATOM 2633 N N . LEU A 1 341 ? -7.004 42.187 33.388 1.00 25.86 339 LEU A N 1
ATOM 2634 C CA . LEU A 1 341 ? -5.889 42.350 32.482 1.00 30.14 339 LEU A CA 1
ATOM 2635 C C . LEU A 1 341 ? -5.418 43.775 32.297 1.00 28.71 339 LEU A C 1
ATOM 2636 O O . LEU A 1 341 ? -4.238 44.022 32.127 1.00 29.77 339 LEU A O 1
ATOM 2641 N N . HIS A 1 342 ? -6.365 44.715 32.309 1.00 27.35 340 HIS A N 1
ATOM 2642 C CA . HIS A 1 342 ? -6.070 46.102 31.998 1.00 29.26 340 HIS A CA 1
ATOM 2643 C C . HIS A 1 342 ? -5.756 46.970 33.189 1.00 29.57 340 HIS A C 1
ATOM 2644 O O . HIS A 1 342 ? -5.621 48.156 33.050 1.00 32.76 340 HIS A O 1
ATOM 2651 N N . ARG A 1 343 ? -5.594 46.360 34.345 1.00 28.77 341 ARG A N 1
ATOM 2652 C CA . ARG A 1 343 ? -5.010 47.057 35.487 1.00 33.67 341 ARG A CA 1
ATOM 2653 C C . ARG A 1 343 ? -3.627 47.608 35.030 1.00 32.32 341 ARG A C 1
ATOM 2654 O O . ARG A 1 343 ? -2.926 46.920 34.255 1.00 35.50 341 ARG A O 1
ATOM 2662 N N . PRO A 1 344 ? -3.233 48.828 35.468 1.00 33.50 342 PRO A N 1
ATOM 2663 C CA . PRO A 1 344 ? -1.846 49.299 35.201 1.00 36.06 342 PRO A CA 1
ATOM 2664 C C . PRO A 1 344 ? -0.794 48.348 35.820 1.00 33.49 342 PRO A C 1
ATOM 2665 O O . PRO A 1 344 ? -1.068 47.759 36.868 1.00 36.88 342 PRO A O 1
ATOM 2669 N N . PRO A 1 345 ? 0.380 48.159 35.150 1.00 36.55 343 PRO A N 1
ATOM 2670 C CA . PRO A 1 345 ? 1.385 47.193 35.612 1.00 36.68 343 PRO A CA 1
ATOM 2671 C C . PRO A 1 345 ? 2.175 47.639 36.881 1.00 36.04 343 PRO A C 1
ATOM 2672 O O . PRO A 1 345 ? 3.350 48.009 36.803 1.00 48.68 343 PRO A O 1
ATOM 2676 N N . LEU A 1 346 ? 1.514 47.586 38.027 1.00 32.37 344 LEU A N 1
ATOM 2677 C CA . LEU A 1 346 ? 2.036 48.037 39.301 1.00 29.60 344 LEU A CA 1
ATOM 2678 C C . LEU A 1 346 ? 2.886 46.939 39.930 1.00 25.57 344 LEU A C 1
ATOM 2679 O O . LEU A 1 346 ? 2.706 45.747 39.627 1.00 25.70 344 LEU A O 1
ATOM 2684 N N . PRO A 1 347 ? 3.728 47.316 40.883 1.00 24.41 345 PRO A N 1
ATOM 2685 C CA . PRO A 1 347 ? 4.447 46.351 41.685 1.00 23.34 345 PRO A CA 1
ATOM 2686 C C . PRO A 1 347 ? 3.492 45.345 42.357 1.00 22.33 345 PRO A C 1
ATOM 2687 O O . PRO A 1 347 ? 2.361 45.691 42.751 1.00 26.74 345 PRO A O 1
ATOM 2691 N N . HIS A 1 348 ? 3.962 44.132 42.505 1.00 19.87 346 HIS A N 1
ATOM 2692 C CA . HIS A 1 348 ? 3.270 43.118 43.301 1.00 19.06 346 HIS A CA 1
ATOM 2693 C C . HIS A 1 348 ? 4.284 42.324 44.107 1.00 18.28 346 HIS A C 1
ATOM 2694 O O . HIS A 1 348 ? 5.481 42.389 43.816 1.00 19.27 346 HIS A O 1
ATOM 2701 N N . LEU A 1 349 ? 3.766 41.548 45.058 1.00 17.54 347 LEU A N 1
ATOM 2702 C CA . LEU A 1 349 ? 4.557 40.766 45.992 1.00 17.38 347 LEU A CA 1
ATOM 2703 C C . LEU A 1 349 ? 4.447 39.256 45.770 1.00 17.29 347 LEU A C 1
ATOM 2704 O O . LEU A 1 349 ? 4.849 38.500 46.620 1.00 17.83 347 LEU A O 1
ATOM 2709 N N . ALA A 1 350 ? 3.949 38.812 44.612 1.00 16.22 348 ALA A N 1
ATOM 2710 C CA . ALA A 1 350 ? 3.847 37.359 44.411 1.00 17.12 348 ALA A CA 1
ATOM 2711 C C . ALA A 1 350 ? 5.183 36.619 44.319 1.00 16.89 348 ALA A C 1
ATOM 2712 O O . ALA A 1 350 ? 5.210 35.386 44.394 1.00 17.55 348 ALA A O 1
ATOM 2714 N N . PHE A 1 351 ? 6.285 37.367 44.072 1.00 16.97 349 PHE A N 1
ATOM 2715 C CA . PHE A 1 351 ? 7.633 36.764 44.123 1.00 16.27 349 PHE A CA 1
ATOM 2716 C C . PHE A 1 351 ? 8.394 37.197 45.377 1.00 16.31 349 PHE A C 1
ATOM 2717 O O . PHE A 1 351 ? 9.595 36.932 45.500 1.00 18.01 349 PHE A O 1
ATOM 2725 N N . GLY A 1 352 ? 7.696 37.780 46.357 1.00 16.31 350 GLY A N 1
ATOM 2726 C CA . GLY A 1 352 ? 8.337 38.240 47.570 1.00 17.50 350 GLY A CA 1
ATOM 2727 C C . GLY A 1 352 ? 9.223 39.439 47.331 1.00 16.12 350 GLY A C 1
ATOM 2728 O O . GLY A 1 352 ? 9.040 40.200 46.364 1.00 18.43 350 GLY A O 1
ATOM 2729 N N . ALA A 1 353 ? 10.151 39.621 48.243 1.00 17.19 351 ALA A N 1
ATOM 2730 C CA . ALA A 1 353 ? 10.988 40.815 48.299 1.00 17.91 351 ALA A CA 1
ATOM 2731 C C . ALA A 1 353 ? 12.215 40.556 49.144 1.00 19.19 351 ALA A C 1
ATOM 2732 O O . ALA A 1 353 ? 12.241 39.693 49.991 1.00 18.65 351 ALA A O 1
ATOM 2734 N N . GLY A 1 354 ? 13.237 41.395 48.914 1.00 19.65 352 GLY A N 1
ATOM 2735 C CA . GLY A 1 354 ? 14.415 41.391 49.725 1.00 19.78 352 GLY A CA 1
ATOM 2736 C C . GLY A 1 354 ? 15.396 40.284 49.295 1.00 18.49 352 GLY A C 1
ATOM 2737 O O . GLY A 1 354 ? 15.301 39.703 48.192 1.00 20.32 352 GLY A O 1
ATOM 2738 N N . ASN A 1 355 ? 16.407 40.127 50.139 1.00 18.73 353 ASN A N 1
ATOM 2739 C CA A ASN A 1 355 ? 17.429 39.078 49.922 0.50 19.59 353 ASN A CA 1
ATOM 2740 C CA B ASN A 1 355 ? 17.275 39.125 49.977 0.50 19.59 353 ASN A CA 1
ATOM 2741 C C . ASN A 1 355 ? 16.932 37.555 49.669 1.00 18.56 353 ASN A C 1
ATOM 2742 O O . ASN A 1 355 ? 17.428 36.628 48.925 1.00 19.70 353 ASN A O 1
ATOM 2751 N N . HIS A 1 356 ? 15.757 37.325 50.225 1.00 17.19 354 HIS A N 1
ATOM 2752 C CA . HIS A 1 356 ? 15.124 36.029 50.099 1.00 16.72 354 HIS A CA 1
ATOM 2753 C C . HIS A 1 356 ? 14.000 36.000 49.067 1.00 16.34 354 HIS A C 1
ATOM 2754 O O . HIS A 1 356 ? 13.257 35.095 49.054 1.00 17.44 354 HIS A O 1
ATOM 2761 N N . ALA A 1 357 ? 13.905 37.021 48.234 1.00 16.77 355 ALA A N 1
ATOM 2762 C CA . ALA A 1 357 ? 12.932 37.003 47.139 1.00 18.09 355 ALA A CA 1
ATOM 2763 C C . ALA A 1 357 ? 13.177 35.826 46.181 1.00 17.31 355 ALA A C 1
ATOM 2764 O O . ALA A 1 357 ? 14.278 35.264 46.116 1.00 17.65 355 ALA A O 1
ATOM 2766 N N . CYS A 1 358 ? 12.120 35.425 45.485 1.00 16.39 356 CYS A N 1
ATOM 2767 C CA . CYS A 1 358 ? 12.188 34.334 44.554 1.00 15.96 356 CYS A CA 1
ATOM 2768 C C . CYS A 1 358 ? 13.442 34.453 43.675 1.00 16.86 356 CYS A C 1
ATOM 2769 O O . CYS A 1 358 ? 13.703 35.498 43.045 1.00 17.78 356 CYS A O 1
ATOM 2772 N N . ALA A 1 359 ? 14.177 33.335 43.539 1.00 15.89 357 ALA A N 1
ATOM 2773 C CA . ALA A 1 359 ? 15.343 33.283 42.644 1.00 17.01 357 ALA A CA 1
ATOM 2774 C C . ALA A 1 359 ? 15.030 32.881 41.222 1.00 17.23 357 ALA A C 1
ATOM 2775 O O . ALA A 1 359 ? 15.881 33.008 40.349 1.00 19.60 357 ALA A O 1
ATOM 2777 N N . GLY A 1 360 ? 13.822 32.362 41.001 1.00 17.19 358 GLY A N 1
ATOM 2778 C CA . GLY A 1 360 ? 13.417 31.780 39.733 1.00 17.24 358 GLY A CA 1
ATOM 2779 C C . GLY A 1 360 ? 12.401 32.561 38.898 1.00 17.31 358 GLY A C 1
ATOM 2780 O O . GLY A 1 360 ? 11.791 31.993 38.018 1.00 18.02 358 GLY A O 1
ATOM 2781 N N . ILE A 1 361 ? 12.243 33.859 39.160 1.00 17.12 359 ILE A N 1
ATOM 2782 C CA . ILE A 1 361 ? 11.174 34.669 38.559 1.00 16.97 359 ILE A CA 1
ATOM 2783 C C . ILE A 1 361 ? 11.205 34.574 37.026 1.00 16.68 359 ILE A C 1
ATOM 2784 O O . ILE A 1 361 ? 10.184 34.333 36.362 1.00 17.36 359 ILE A O 1
ATOM 2789 N N . TYR A 1 362 ? 12.393 34.851 36.469 1.00 17.30 360 TYR A N 1
ATOM 2790 C CA . TYR A 1 362 ? 12.515 34.964 35.030 1.00 17.50 360 TYR A CA 1
ATOM 2791 C C . TYR A 1 362 ? 12.157 33.620 34.357 1.00 17.63 360 TYR A C 1
ATOM 2792 O O . TYR A 1 362 ? 11.412 33.592 33.384 1.00 18.50 360 TYR A O 1
ATOM 2801 N N . PHE A 1 363 ? 12.740 32.547 34.897 1.00 17.71 361 PHE A N 1
ATOM 2802 C CA . PHE A 1 363 ? 12.415 31.182 34.446 1.00 17.32 361 PHE A CA 1
ATOM 2803 C C . PHE A 1 363 ? 10.913 30.894 34.576 1.00 18.10 361 PHE A C 1
ATOM 2804 O O . PHE A 1 363 ? 10.279 30.441 33.612 1.00 17.91 361 PHE A O 1
ATOM 2812 N N . ALA A 1 364 ? 10.329 31.174 35.746 1.00 17.74 362 ALA A N 1
ATOM 2813 C CA . ALA A 1 364 ? 8.900 30.844 35.992 1.00 18.20 362 ALA A CA 1
ATOM 2814 C C . ALA A 1 364 ? 8.007 31.585 35.027 1.00 17.56 362 ALA A C 1
ATOM 2815 O O . ALA A 1 364 ? 7.047 31.023 34.453 1.00 17.77 362 ALA A O 1
ATOM 2817 N N . ASN A 1 365 ? 8.310 32.873 34.823 1.00 17.62 363 ASN A N 1
ATOM 2818 C CA . ASN A 1 365 ? 7.504 33.680 33.895 1.00 17.42 363 ASN A CA 1
ATOM 2819 C C . ASN A 1 365 ? 7.534 33.141 32.468 1.00 17.42 363 ASN A C 1
ATOM 2820 O O . ASN A 1 365 ? 6.507 33.130 31.774 1.00 19.09 363 ASN A O 1
ATOM 2825 N N . HIS A 1 366 ? 8.704 32.671 32.031 1.00 17.61 364 HIS A N 1
ATOM 2826 C CA . HIS A 1 366 ? 8.805 32.091 30.703 1.00 18.65 364 HIS A CA 1
ATOM 2827 C C . HIS A 1 366 ? 8.086 30.736 30.583 1.00 19.00 364 HIS A C 1
ATOM 2828 O O . HIS A 1 366 ? 7.445 30.462 29.570 1.00 20.19 364 HIS A O 1
ATOM 2835 N N . VAL A 1 367 ? 8.198 29.903 31.612 1.00 18.92 365 VAL A N 1
ATOM 2836 C CA . VAL A 1 367 ? 7.476 28.624 31.597 1.00 19.26 365 VAL A CA 1
ATOM 2837 C C . VAL A 1 367 ? 5.997 28.863 31.392 1.00 18.83 365 VAL A C 1
ATOM 2838 O O . VAL A 1 367 ? 5.381 28.230 30.527 1.00 19.18 365 VAL A O 1
ATOM 2850 N N . ARG A 1 369 ? 4.457 31.619 30.281 1.00 18.74 367 ARG A N 1
ATOM 2851 C CA . ARG A 1 369 ? 4.186 32.275 28.992 1.00 20.64 367 ARG A CA 1
ATOM 2852 C C . ARG A 1 369 ? 4.138 31.267 27.872 1.00 19.41 367 ARG A C 1
ATOM 2853 O O . ARG A 1 369 ? 3.198 31.237 27.067 1.00 20.63 367 ARG A O 1
ATOM 2861 N N . ILE A 1 370 ? 5.176 30.437 27.796 1.00 20.00 368 ILE A N 1
ATOM 2862 C CA . ILE A 1 370 ? 5.268 29.501 26.666 1.00 20.45 368 ILE A CA 1
ATOM 2863 C C . ILE A 1 370 ? 4.120 28.487 26.717 1.00 21.05 368 ILE A C 1
ATOM 2864 O O . ILE A 1 370 ? 3.516 28.160 25.703 1.00 22.26 368 ILE A O 1
ATOM 2869 N N . ALA A 1 371 ? 3.808 28.020 27.911 1.00 20.20 369 ALA A N 1
ATOM 2870 C CA . ALA A 1 371 ? 2.705 27.093 28.063 1.00 20.66 369 ALA A CA 1
ATOM 2871 C C . ALA A 1 371 ? 1.376 27.681 27.600 1.00 20.74 369 ALA A C 1
ATOM 2872 O O . ALA A 1 371 ? 0.573 27.004 26.921 1.00 19.95 369 ALA A O 1
ATOM 2874 N N . LEU A 1 372 ? 1.096 28.901 28.015 1.00 20.30 370 LEU A N 1
ATOM 2875 C CA . LEU A 1 372 ? -0.129 29.537 27.566 1.00 20.91 370 LEU A CA 1
ATOM 2876 C C . LEU A 1 372 ? -0.134 29.856 26.081 1.00 21.73 370 LEU A C 1
ATOM 2877 O O . LEU A 1 372 ? -1.169 29.707 25.419 1.00 22.38 370 LEU A O 1
ATOM 2882 N N . GLU A 1 373 ? 1.014 30.291 25.532 1.00 20.79 371 GLU A N 1
ATOM 2883 C CA . GLU A 1 373 ? 1.076 30.497 24.101 1.00 21.84 371 GLU A CA 1
ATOM 2884 C C . GLU A 1 373 ? 0.661 29.230 23.338 1.00 21.36 371 GLU A C 1
ATOM 2885 O O . GLU A 1 373 ? -0.135 29.278 22.380 1.00 22.76 371 GLU A O 1
ATOM 2891 N N . GLU A 1 374 ? 1.253 28.106 23.711 1.00 21.58 372 GLU A N 1
ATOM 2892 C CA . GLU A 1 374 ? 0.981 26.867 23.011 1.00 21.67 372 GLU A CA 1
ATOM 2893 C C . GLU A 1 374 ? -0.469 26.398 23.191 1.00 22.25 372 GLU A C 1
ATOM 2894 O O . GLU A 1 374 ? -1.093 25.909 22.237 1.00 23.49 372 GLU A O 1
ATOM 2900 N N . LEU A 1 375 ? -0.993 26.580 24.390 1.00 21.23 373 LEU A N 1
ATOM 2901 C CA . LEU A 1 375 ? -2.354 26.201 24.665 1.00 21.75 373 LEU A CA 1
ATOM 2902 C C . LEU A 1 375 ? -3.322 26.984 23.755 1.00 22.78 373 LEU A C 1
ATOM 2903 O O . LEU A 1 375 ? -4.216 26.409 23.126 1.00 22.75 373 LEU A O 1
ATOM 2908 N N . PHE A 1 376 ? -3.145 28.303 23.676 1.00 21.81 374 PHE A N 1
ATOM 2909 C CA . PHE A 1 376 ? -4.060 29.109 22.862 1.00 24.12 374 PHE A CA 1
ATOM 2910 C C . PHE A 1 376 ? -3.858 28.906 21.366 1.00 25.33 374 PHE A C 1
ATOM 2911 O O . PHE A 1 376 ? -4.809 29.051 20.614 1.00 27.08 374 PHE A O 1
ATOM 2919 N N . GLU A 1 377 ? -2.646 28.560 20.932 1.00 23.34 375 GLU A N 1
ATOM 2920 C CA . GLU A 1 377 ? -2.421 28.269 19.522 1.00 27.47 375 GLU A CA 1
ATOM 2921 C C . GLU A 1 377 ? -3.157 26.979 19.160 1.00 27.15 375 GLU A C 1
ATOM 2922 O O . GLU A 1 377 ? -3.737 26.870 18.070 1.00 28.18 375 GLU A O 1
ATOM 2928 N N . ALA A 1 378 ? -3.087 25.996 20.066 1.00 25.91 376 ALA A N 1
ATOM 2929 C CA . ALA A 1 378 ? -3.699 24.681 19.858 1.00 25.74 376 ALA A CA 1
ATOM 2930 C C . ALA A 1 378 ? -5.217 24.669 19.936 1.00 26.36 376 ALA A C 1
ATOM 2931 O O . ALA A 1 378 ? -5.872 23.945 19.166 1.00 29.56 376 ALA A O 1
ATOM 2933 N N . ILE A 1 379 ? -5.736 25.447 20.875 1.00 24.59 377 ILE A N 1
ATOM 2934 C CA . ILE A 1 379 ? -7.154 25.486 21.167 1.00 26.11 377 ILE A CA 1
ATOM 2935 C C . ILE A 1 379 ? -7.619 26.928 21.238 1.00 26.20 377 ILE A C 1
ATOM 2936 O O . ILE A 1 379 ? -7.901 27.439 22.297 1.00 26.64 377 ILE A O 1
ATOM 2941 N N . PRO A 1 380 ? -7.726 27.599 20.076 1.00 27.05 378 PRO A N 1
ATOM 2942 C CA . PRO A 1 380 ? -8.085 29.048 20.104 1.00 27.34 378 PRO A CA 1
ATOM 2943 C C . PRO A 1 380 ? -9.474 29.310 20.619 1.00 27.97 378 PRO A C 1
ATOM 2944 O O . PRO A 1 380 ? -9.745 30.399 21.143 1.00 30.66 378 PRO A O 1
ATOM 2948 N N . ASN A 1 381 ? -10.343 28.293 20.499 1.00 27.09 379 ASN A N 1
ATOM 2949 C CA . ASN A 1 381 ? -11.746 28.400 20.921 1.00 27.55 379 ASN A CA 1
ATOM 2950 C C . ASN A 1 381 ? -12.006 27.796 22.279 1.00 26.44 379 ASN A C 1
ATOM 2951 O O . ASN A 1 381 ? -13.143 27.408 22.635 1.00 27.89 379 ASN A O 1
ATOM 2956 N N . LEU A 1 382 ? -10.965 27.760 23.078 1.00 26.15 380 LEU A N 1
ATOM 2957 C CA . LEU A 1 382 ? -11.056 27.226 24.437 1.00 25.84 380 LEU A CA 1
ATOM 2958 C C . LEU A 1 382 ? -12.096 27.994 25.260 1.00 26.33 380 LEU A C 1
ATOM 2959 O O . LEU A 1 382 ? -12.116 29.212 25.252 1.00 27.26 380 LEU A O 1
ATOM 2964 N N . GLU A 1 383 ? -12.951 27.262 25.968 1.00 26.62 381 GLU A N 1
ATOM 2965 C CA . GLU A 1 383 ? -13.986 27.831 26.846 1.00 26.91 381 GLU A CA 1
ATOM 2966 C C . GLU A 1 383 ? -13.956 27.095 28.150 1.00 24.76 381 GLU A C 1
ATOM 2967 O O . GLU A 1 383 ? -13.596 25.911 28.205 1.00 26.48 381 GLU A O 1
ATOM 2973 N N . ARG A 1 384 ? -14.356 27.771 29.213 1.00 24.82 382 ARG A N 1
ATOM 2974 C CA . ARG A 1 384 ? -14.524 27.081 30.471 1.00 25.29 382 ARG A CA 1
ATOM 2975 C C . ARG A 1 384 ? -15.800 26.242 30.409 1.00 25.29 382 ARG A C 1
ATOM 2976 O O . ARG A 1 384 ? -16.781 26.629 29.794 1.00 27.10 382 ARG A O 1
ATOM 2984 N N . ASP A 1 385 ? -15.749 25.075 31.050 1.00 25.33 383 ASP A N 1
ATOM 2985 C CA . ASP A 1 385 ? -16.927 24.232 31.191 1.00 23.90 383 ASP A CA 1
ATOM 2986 C C . ASP A 1 385 ? -17.715 24.730 32.382 1.00 26.12 383 ASP A C 1
ATOM 2987 O O . ASP A 1 385 ? -17.424 24.366 33.519 1.00 27.18 383 ASP A O 1
ATOM 2992 N N . THR A 1 386 ? -18.686 25.585 32.102 1.00 30.35 384 THR A N 1
ATOM 2993 C CA . THR A 1 386 ? -19.527 26.222 33.110 1.00 33.10 384 THR A CA 1
ATOM 2994 C C . THR A 1 386 ? -20.428 25.300 33.907 1.00 32.31 384 THR A C 1
ATOM 2995 O O . THR A 1 386 ? -20.949 25.682 34.905 1.00 38.56 384 THR A O 1
ATOM 2999 N N . ARG A 1 387 ? -20.634 24.108 33.423 1.00 28.53 385 ARG A N 1
ATOM 3000 C CA . ARG A 1 387 ? -21.293 23.102 34.257 1.00 32.06 385 ARG A CA 1
ATOM 3001 C C . ARG A 1 387 ? -20.518 22.697 35.502 1.00 33.39 385 ARG A C 1
ATOM 3002 O O . ARG A 1 387 ? -21.118 22.161 36.434 1.00 36.18 385 ARG A O 1
ATOM 3010 N N . GLU A 1 388 ? -19.201 22.925 35.503 1.00 32.67 386 GLU A N 1
ATOM 3011 C CA . GLU A 1 388 ? -18.324 22.547 36.619 1.00 35.33 386 GLU A CA 1
ATOM 3012 C C . GLU A 1 388 ? -17.890 23.791 37.370 1.00 34.48 386 GLU A C 1
ATOM 3013 O O . GLU A 1 388 ? -17.707 24.831 36.800 1.00 44.06 386 GLU A O 1
ATOM 3019 N N . GLY A 1 389 ? -17.763 23.662 38.667 1.00 33.20 387 GLY A N 1
ATOM 3020 C CA . GLY A 1 389 ? -17.259 24.751 39.511 1.00 34.73 387 GLY A CA 1
ATOM 3021 C C . GLY A 1 389 ? -15.749 24.708 39.545 1.00 30.02 387 GLY A C 1
ATOM 3022 O O . GLY A 1 389 ? -15.133 23.657 39.271 1.00 32.25 387 GLY A O 1
ATOM 3023 N N . VAL A 1 390 ? -15.148 25.862 39.764 1.00 28.88 388 VAL A N 1
ATOM 3024 C CA . VAL A 1 390 ? -13.707 25.926 40.072 1.00 24.38 388 VAL A CA 1
ATOM 3025 C C . VAL A 1 390 ? -13.549 26.262 41.547 1.00 22.19 388 VAL A C 1
ATOM 3026 O O . VAL A 1 390 ? -14.001 27.304 41.993 1.00 26.23 388 VAL A O 1
ATOM 3030 N N . GLU A 1 391 ? -12.927 25.353 42.290 1.00 22.70 389 GLU A N 1
ATOM 3031 C CA . GLU A 1 391 ? -12.605 25.527 43.709 1.00 24.44 389 GLU A CA 1
ATOM 3032 C C . GLU A 1 391 ? -11.126 25.882 43.787 1.00 20.83 389 GLU A C 1
ATOM 3033 O O . GLU A 1 391 ? -10.301 25.216 43.194 1.00 25.02 389 GLU A O 1
ATOM 3039 N N . PHE A 1 392 ? -10.811 26.895 44.570 1.00 20.36 390 PHE A N 1
ATOM 3040 C CA . PHE A 1 392 ? -9.452 27.195 44.945 1.00 20.31 390 PHE A CA 1
ATOM 3041 C C . PHE A 1 392 ? -9.213 26.657 46.356 1.00 19.47 390 PHE A C 1
ATOM 3042 O O . PHE A 1 392 ? -10.090 26.729 47.230 1.00 22.21 390 PHE A O 1
ATOM 3050 N N . TRP A 1 393 ? -7.999 26.181 46.586 1.00 18.56 391 TRP A N 1
ATOM 3051 C CA . TRP A 1 393 ? -7.622 25.630 47.862 1.00 19.05 391 TRP A CA 1
ATOM 3052 C C . TRP A 1 393 ? -6.204 26.049 48.199 1.00 17.21 391 TRP A C 1
ATOM 3053 O O . TRP A 1 393 ? -5.345 26.094 47.320 1.00 18.63 391 TRP A O 1
ATOM 3064 N N . GLY A 1 394 ? -6.009 26.345 49.485 1.00 16.83 392 GLY A N 1
ATOM 3065 C CA . GLY A 1 394 ? -4.707 26.550 50.083 1.00 17.90 392 GLY A CA 1
ATOM 3066 C C . GLY A 1 394 ? -4.562 27.891 50.738 1.00 17.58 392 GLY A C 1
ATOM 3067 O O . GLY A 1 394 ? -5.035 28.908 50.185 1.00 18.45 392 GLY A O 1
ATOM 3068 N N . TRP A 1 395 ? -3.888 27.863 51.894 1.00 16.35 393 TRP A N 1
ATOM 3069 C CA . TRP A 1 395 ? -3.470 29.056 52.611 1.00 16.91 393 TRP A CA 1
ATOM 3070 C C . TRP A 1 395 ? -2.004 29.337 52.390 1.00 16.78 393 TRP A C 1
ATOM 3071 O O . TRP A 1 395 ? -1.590 30.453 52.098 1.00 17.61 393 TRP A O 1
ATOM 3082 N N . GLY A 1 396 ? -1.175 28.296 52.524 1.00 15.56 394 GLY A N 1
ATOM 3083 C CA . GLY A 1 396 ? 0.249 28.506 52.269 1.00 16.99 394 GLY A CA 1
ATOM 3084 C C . GLY A 1 396 ? 0.592 28.648 50.808 1.00 15.91 394 GLY A C 1
ATOM 3085 O O . GLY A 1 396 ? 1.251 29.634 50.398 1.00 16.88 394 GLY A O 1
ATOM 3086 N N . PHE A 1 397 ? 0.126 27.684 50.018 1.00 16.49 395 PHE A N 1
ATOM 3087 C CA . PHE A 1 397 ? 0.203 27.707 48.575 1.00 17.11 395 PHE A CA 1
ATOM 3088 C C . PHE A 1 397 ? -1.242 27.607 48.067 1.00 16.71 395 PHE A C 1
ATOM 3089 O O . PHE A 1 397 ? -1.982 26.769 48.554 1.00 18.08 395 PHE A O 1
ATOM 3097 N N . ARG A 1 398 ? -1.629 28.431 47.109 1.00 16.32 396 ARG A N 1
ATOM 3098 C CA . ARG A 1 398 ? -3.011 28.486 46.667 1.00 16.77 396 ARG A CA 1
ATOM 3099 C C . ARG A 1 398 ? -3.135 28.377 45.164 1.00 17.25 396 ARG A C 1
ATOM 3100 O O . ARG A 1 398 ? -2.362 28.972 44.404 1.00 18.60 396 ARG A O 1
ATOM 3108 N N . GLY A 1 399 ? -4.129 27.607 44.734 1.00 17.86 397 GLY A N 1
ATOM 3109 C CA . GLY A 1 399 ? -4.435 27.479 43.343 1.00 19.79 397 GLY A CA 1
ATOM 3110 C C . GLY A 1 399 ? -5.734 26.720 43.135 1.00 19.42 397 GLY A C 1
ATOM 3111 O O . GLY A 1 399 ? -6.302 26.206 44.100 1.00 19.63 397 GLY A O 1
ATOM 3112 N N . PRO A 1 400 ? -6.200 26.685 41.878 1.00 17.89 398 PRO A N 1
ATOM 3113 C CA . PRO A 1 400 ? -7.427 25.943 41.578 1.00 19.20 398 PRO A CA 1
ATOM 3114 C C . PRO A 1 400 ? -7.189 24.444 41.649 1.00 19.97 398 PRO A C 1
ATOM 3115 O O . PRO A 1 400 ? -6.145 23.929 41.182 1.00 20.86 398 PRO A O 1
ATOM 3119 N N . THR A 1 401 ? -8.163 23.711 42.179 1.00 18.85 399 THR A N 1
ATOM 3120 C CA . THR A 1 401 ? -7.976 22.251 42.285 1.00 20.94 399 THR A CA 1
ATOM 3121 C C . THR A 1 401 ? -8.294 21.494 40.998 1.00 19.67 399 THR A C 1
ATOM 3122 O O . THR A 1 401 ? -7.811 20.384 40.785 1.00 23.14 399 THR A O 1
ATOM 3126 N N . SER A 1 402 ? -9.037 22.132 40.115 1.00 20.29 400 SER A N 1
ATOM 3127 C CA . SER A 1 402 ? -9.351 21.646 38.791 1.00 20.90 400 SER A CA 1
ATOM 3128 C C . SER A 1 402 ? -9.739 22.829 37.912 1.00 20.84 400 SER A C 1
ATOM 3129 O O . SER A 1 402 ? -10.050 23.898 38.399 1.00 22.89 400 SER A O 1
ATOM 3132 N N . LEU A 1 403 ? -9.717 22.605 36.621 1.00 21.16 401 LEU A N 1
ATOM 3133 C CA . LEU A 1 403 ? -10.139 23.593 35.647 1.00 21.71 401 LEU A CA 1
ATOM 3134 C C . LEU A 1 403 ? -10.677 22.847 34.418 1.00 21.84 401 LEU A C 1
ATOM 3135 O O . LEU A 1 403 ? -9.944 22.573 33.438 1.00 21.27 401 LEU A O 1
ATOM 3140 N N . HIS A 1 404 ? -11.973 22.528 34.471 1.00 22.66 402 HIS A N 1
ATOM 3141 C CA . HIS A 1 404 ? -12.622 21.860 33.361 1.00 22.46 402 HIS A CA 1
ATOM 3142 C C . HIS A 1 404 ? -12.934 22.833 32.251 1.00 21.01 402 HIS A C 1
ATOM 3143 O O . HIS A 1 404 ? -13.487 23.922 32.479 1.00 24.19 402 HIS A O 1
ATOM 3150 N N . VAL A 1 405 ? -12.549 22.445 31.049 1.00 22.56 403 VAL A N 1
ATOM 3151 C CA . VAL A 1 405 ? -12.737 23.241 29.861 1.00 21.86 403 VAL A CA 1
ATOM 3152 C C . VAL A 1 405 ? -13.405 22.409 28.757 1.00 22.79 403 VAL A C 1
ATOM 3153 O O . VAL A 1 405 ? -13.429 21.164 28.798 1.00 23.91 403 VAL A O 1
ATOM 3157 N N . THR A 1 406 ? -13.893 23.135 27.749 1.00 24.14 404 THR A N 1
ATOM 3158 C CA . THR A 1 406 ? -14.549 22.562 26.600 1.00 24.38 404 THR A CA 1
ATOM 3159 C C . THR A 1 406 ? -14.217 23.388 25.359 1.00 24.49 404 THR A C 1
ATOM 3160 O O . THR A 1 406 ? -13.833 24.552 25.453 1.00 25.54 404 THR A O 1
ATOM 3164 N N . TRP A 1 407 ? -14.313 22.756 24.204 1.00 24.06 405 TRP A N 1
ATOM 3165 C CA . TRP A 1 407 ? -14.224 23.489 22.954 1.00 24.17 405 TRP A CA 1
ATOM 3166 C C . TRP A 1 407 ? -14.900 22.746 21.842 1.00 25.76 405 TRP A C 1
ATOM 3167 O O . TRP A 1 407 ? -15.021 21.503 21.885 1.00 26.65 405 TRP A O 1
ATOM 3178 N N . GLU A 1 408 ? -15.333 23.490 20.843 1.00 26.83 406 GLU A N 1
ATOM 3179 C CA . GLU A 1 408 ? -15.960 22.879 19.662 1.00 30.64 406 GLU A CA 1
ATOM 3180 C C . GLU A 1 408 ? -14.917 22.126 18.820 1.00 31.24 406 GLU A C 1
ATOM 3181 O O . GLU A 1 408 ? -13.902 22.703 18.440 1.00 33.19 406 GLU A O 1
ATOM 3187 N N . VAL A 1 409 ? -15.175 20.871 18.514 1.00 32.88 407 VAL A N 1
ATOM 3188 C CA . VAL A 1 409 ? -14.248 20.098 17.720 1.00 39.72 407 VAL A CA 1
ATOM 3189 C C . VAL A 1 409 ? -14.663 20.000 16.249 1.00 51.32 407 VAL A C 1
ATOM 3190 O O . VAL A 1 409 ? -15.823 20.118 15.945 1.00 57.79 407 VAL A O 1
#

Radius of gyration: 20.93 Å; Cα contacts (8 Å, |Δi|>4): 670; chains: 1; bounding box: 60×44×56 Å

InterPro domains:
  IPR001128 Cytochrome P450 [PF00067] (277-374)
  IPR002397 Cytochrome P450, B-class [PR00359] (130-146)
  IPR002397 Cytochrome P450, B-class [PR00359] (147-162)
  IPR002397 Cytochrome P450, B-class [PR00359] (198-220)
  IPR002397 Cytochrome P450, B-class [PR00359] (280-291)
  IPR002397 Cytochrome P450, B-class [PR00359] (298-325)
  IPR002397 Cytochrome P450, B-class [PR00359] (326-341)
  IPR002397 Cytochrome P450, B-class [PR00359] (347-356)
  IPR017972 Cytochrome P450, conserved site [PS00086] (349-358)
  IPR036396 Cytochrome P450 superfamily [G3DSA:1.10.630.10] (2-407)
  IPR036396 Cytochrome P450 superfamily [SSF48264] (19-406)

Organism: NCBI:txid1068978

Sequence (396 aa):
ERPDLAWLDEVTTQLERNPYEVYERLRAEAPLAFVPVLGSYVASTAEVCREVATSPDFEAVITPAGGRTFGHPAIIGVNGDIHADLRSVEPALQPAEVDRWIDDLVRPIARRYLERFENDGHAELVAQYCEPVSVRSLGDLLGLQEVDSDKLREWFAKLNRSFTNAAVDENGEFANNPEGFAEGDQQAKAEIRAVVDPLIDKWIEHPDDSAISHWLHDGPPGQTRDREYIYPTIYVYLLGAQEPGHHGASTLVGLFSRPEQLEEVVDDPTLIPRAIAEGLRWTSPIWSATARISTKPVTIAGVDLPAGTPVLSYGSANHDTGKYEAPSQYDLHRPPLPHLAFGAGNNHACAGIYFANHVRIALEELFEAIPNLERDTREGVEFWGWGFRGPTSLHVTWEV

Secondary structure (DSSP, 8-state):
--GGGGGGGG---HHHH--HHHHHHHHHH-SEEEEGGGTEEEE-SHHHHHHHHH-TTEEEE--HHHHHHH-TT-GGG--HHHHHHHH---GGGSHHHHHHHHHHHHHHHHHHHHHTTTTSSEEEHIIIIIHHHHHHHHHHHHT-TTS-HHHHHHHHHHHHHHHT---B-TTSSBS-GGGGHHHHHHHHHHHHHHHHHHHHHHHS--SSHHHHHHH---TT----HHHHHHHHHHHHHT--HHHH--HHHHHHHHSHHHHHHHHH-GGGHHHHHHHHHHHT-SBSS--EEEESS-EEETTEEEPTT-B---HHHHTT-TTT-SSTTS--TTS------TT--STTS-S-HHHHHH--HHHHHHHHH-TT-EE-TTS---EE-SSB-EES--EEE---